Protein AF-0000000075575813 (afdb_homodimer)

Foldseek 3Di:
DEEEEEAQPPVNLVVVVVCVVVPYQYEYEAQDVVSQVVSVVVDVHHYQHDQLLDPVSCVVRPLLPHQEYEYEHPDPVSQLSNQLCSCVVRVRPAYEYEAADPVCVVVSVVSPHHYYDHPNVQVVLVVVQVVPPDQKGWRDAPDNQQKTKMKGAAAPQWPQAFDFQLPDDADPFKDFAWKQDPNDIGGHDRGDGHHHGIIIIMMGHPVRVVVVVVRTHDPPDPVPPPDD/DEEEEEALPPVNLVVVVVCVVVPYQYEYEAQDVVSQVVSVVVDVHHYQHHQLLDPVSCVVRPLLPHQEYEYEHPDPVSQLSNQLCSCVVRVRPAYEYEAADPVCVVVSVVSPHRYYDYPNVQVVVQVVQVPCPDQKGWDDAPDNQQKTKIKGAAAPQWPQAFDFQLPDDADPFKDFAWKQDPNDIGGHDRGDGHHHGIIIIMMGHPVSVVVVSVRGHDPDDPVCPPDD

Radius of gyration: 23.22 Å; Cα contacts (8 Å, |Δi|>4): 937; chains: 2; bounding box: 57×57×54 Å

Solvent-accessible surface area (backbone atoms only — not comparable to full-atom values): 24194 Å² total; per-residue (Å²): 114,39,30,38,35,27,27,55,50,69,38,27,46,51,32,52,54,53,40,45,76,59,47,49,46,56,36,39,28,19,62,51,61,68,51,47,50,56,48,54,73,76,40,98,58,55,73,45,76,31,50,63,73,36,66,68,46,37,52,74,70,41,52,83,67,28,50,36,39,35,24,43,45,94,40,48,68,53,17,50,49,32,41,45,48,38,40,75,74,54,61,39,80,36,32,35,29,37,31,55,53,69,87,46,52,64,58,44,50,73,69,61,49,69,38,76,47,44,50,31,56,54,48,25,50,58,53,51,45,71,62,50,82,57,51,58,32,76,73,48,71,35,84,93,55,65,30,34,33,34,37,36,47,33,40,78,76,28,60,51,36,72,29,39,47,67,77,52,90,70,53,81,54,49,32,77,43,34,32,36,48,94,91,37,82,41,58,67,49,57,81,36,63,40,42,66,67,22,36,34,33,32,41,29,25,69,72,43,46,54,52,48,53,61,59,32,46,53,90,66,90,69,83,65,80,75,75,121,114,40,28,38,36,28,24,56,51,68,37,28,46,52,33,52,52,55,40,44,75,72,67,48,45,57,36,39,28,20,60,51,60,68,52,45,51,56,48,53,73,75,40,97,58,54,73,44,77,30,50,63,74,35,66,66,47,38,52,76,70,40,52,83,66,26,50,36,38,35,25,43,43,93,40,48,67,54,18,49,50,34,43,45,47,37,40,75,75,55,62,39,80,36,31,34,28,38,31,55,55,68,87,48,53,64,56,44,53,73,68,61,49,70,38,77,47,44,50,31,55,55,47,23,51,53,53,56,28,67,64,46,84,52,60,45,36,62,73,44,73,34,82,94,55,65,29,34,34,33,34,34,54,33,40,79,76,28,58,51,36,72,29,39,48,68,77,53,88,69,54,79,52,50,32,75,46,32,31,41,48,96,90,37,82,40,60,67,48,57,81,36,64,39,43,66,68,24,36,34,33,32,39,28,26,69,70,44,46,54,52,49,52,58,59,32,45,51,92,64,88,66,85,66,53,71,80,110

Sequence (456 aa):
MKSLIIGGGKVGYYLLQTLQRRGYHVILIERNPTICQKIAADIDAEIICGDGTDLEVLKDAGIQEAEIIAAVTGSDEENLVICEIAKLSFDINKTIARINNPKNISMFKALGVDKTVCSTEVIANLIEYEFDKDHFKLIHTFERGSMILVEITIHRDDRWCNQYIHNIDLPAECVITSILRDETVIYPRGNTQFMENDKVLVITNNTALTKIKAHLFRGGKQNDITKKMKSLIIGGGKVGYYLLQTLQRRGYHVILIERNPTICQKIAADIDAEIICGDGTDLEVLKDAGIQEAEIIAAVTGSDEENLVICEIAKLSFDINKTIARINNPKNISMFKALGVDKTVCSTEVIANLIEYEFDKDHFKLIHTFERGSMILVEITIHRDDRWCNQYIHNIDLPAECVITSILRDETVIYPRGNTQFMENDKVLVITNNTALTKIKAHLFRGGKQNDITKK

Secondary structure (DSSP, 8-state):
-EEEEE--SHHHHHHHHHHHHTT-EEEEEES-HHHHHHHHHH--SEEEES-TT-HHHHHHTTGGGEEEEEE-SS-HHHHHHHHHHHHHHH--SEEEEEESSGGGHHHHHHTT-SEEEEHHHHHHHHHHHTT--SSEEEEEEEGGGTEEEEEEEPPTTSTTTT-BGGGS---TTEEEEEEEETTEEE---TTPBP-TT-EEEEEE-HHHHHHHHHHHS-SS----SS--/-EEEEE--SHHHHHHHHHHHHTT-EEEEEES-HHHHHHHHHH--SEEEES-TT-HHHHHHTTGGGEEEEEE-SS-HHHHHHHHHHHHHHH--SEEEEEESSGGGHHHHHHTT-SEEEEHHHHHHHHHHHHH--SSEEEEEEEGGGTEEEEEEEPPTTSTTTT-BGGGS---TTEEEEEEEETTEEE---TT-B--TT-EEEEEE-HHHHHHHHHHHS-SS----SS--

InterPro domains:
  IPR003148 Regulator of K+ conductance, N-terminal lobe [PF02254] (4-118)
  IPR003148 Regulator of K+ conductance, N-terminal lobe [PS51201] (1-117)
  IPR006036 Potassium uptake protein TrkA [PR00335] (2-16)
  IPR006036 Potassium uptake protein TrkA [PR00335] (49-59)
  IPR006036 Potassium uptake protein TrkA [PR00335] (60-70)
  IPR006036 Potassium uptake protein TrkA [PR00335] (73-87)
  IPR006037 Regulator of K+ conductance, C-terminal [PF02080] (149-214)
  IPR006037 Regulator of K+ conductance, C-terminal [PS51202] (137-218)
  IPR036291 NAD(P)-binding domain superfamily [SSF51735] (1-129)
  IPR036721 Regulator of K+ conductance, C-terminal domain superfamily [G3DSA:3.30.70.1450] (148-217)
  IPR036721 Regulator of K+ conductance, C-terminal domain superfamily [SSF116726] (142-213)
  IPR050721 Trk/Ktr/HKT Potassium Transport [PTHR43833] (1-213)

pLDDT: mean 87.59, std 14.26, range [24.91, 98.69]

Structure (mmCIF, N/CA/C/O backbone):
data_AF-0000000075575813-model_v1
#
loop_
_entity.id
_entity.type
_entity.pdbx_description
1 polymer 'Trk system potassium uptake protein TrkA'
#
loop_
_atom_site.group_PDB
_atom_site.id
_atom_site.type_symbol
_atom_site.label_atom_id
_atom_site.label_alt_id
_atom_site.label_comp_id
_atom_site.label_asym_id
_atom_site.label_entity_id
_atom_site.label_seq_id
_atom_site.pdbx_PDB_ins_code
_atom_site.Cartn_x
_atom_site.Cartn_y
_atom_site.Cartn_z
_atom_site.occupancy
_atom_site.B_iso_or_equiv
_atom_site.auth_seq_id
_atom_site.auth_comp_id
_atom_site.auth_asym_id
_atom_site.auth_atom_id
_atom_site.pdbx_PDB_model_num
ATOM 1 N N . MET A 1 1 ? -0.081 -20.781 -17.5 1 69.5 1 MET A N 1
ATOM 2 C CA . MET A 1 1 ? -0.346 -20.906 -16.078 1 69.5 1 MET A CA 1
ATOM 3 C C . MET A 1 1 ? -1.768 -20.469 -15.742 1 69.5 1 MET A C 1
ATOM 5 O O . MET A 1 1 ? -2.223 -19.422 -16.219 1 69.5 1 MET A O 1
ATOM 9 N N . LYS A 1 2 ? -2.533 -21.453 -15.156 1 89.38 2 LYS A N 1
ATOM 10 C CA . LYS A 1 2 ? -3.938 -21.188 -14.859 1 89.38 2 LYS A CA 1
ATOM 11 C C . LYS A 1 2 ? -4.105 -20.594 -13.461 1 89.38 2 LYS A C 1
ATOM 13 O O . LYS A 1 2 ? -3.475 -21.062 -12.508 1 89.38 2 LYS A O 1
ATOM 18 N N . SER A 1 3 ? -4.812 -19.5 -13.445 1 94.06 3 SER A N 1
ATOM 19 C CA . SER A 1 3 ? -5.055 -18.844 -12.172 1 94.06 3 SER A CA 1
ATOM 20 C C . SER A 1 3 ? -6.547 -18.625 -11.938 1 94.06 3 SER A C 1
ATOM 22 O O . SER A 1 3 ? -7.309 -18.438 -12.891 1 94.06 3 SER A O 1
ATOM 24 N N . LEU A 1 4 ? -6.879 -18.672 -10.688 1 97.56 4 LEU A N 1
ATOM 25 C CA . LEU A 1 4 ? -8.266 -18.422 -10.312 1 97.56 4 LEU A CA 1
ATOM 26 C C . LEU A 1 4 ? -8.391 -17.156 -9.477 1 97.56 4 LEU A C 1
ATOM 28 O O . LEU A 1 4 ? -7.562 -16.906 -8.594 1 97.56 4 LEU A O 1
ATOM 32 N N . ILE A 1 5 ? -9.367 -16.406 -9.812 1 98.25 5 ILE A N 1
ATOM 33 C CA . ILE A 1 5 ? -9.773 -15.266 -8.984 1 98.25 5 ILE A CA 1
ATOM 34 C C . ILE A 1 5 ? -11.18 -15.5 -8.438 1 98.25 5 ILE A C 1
ATOM 36 O O . ILE A 1 5 ? -12.109 -15.773 -9.195 1 98.25 5 ILE A O 1
ATOM 40 N N . ILE A 1 6 ? -11.297 -15.422 -7.145 1 98.69 6 ILE A N 1
ATOM 41 C CA . ILE A 1 6 ? -12.609 -15.578 -6.527 1 98.69 6 ILE A CA 1
ATOM 42 C C . ILE A 1 6 ? -13.102 -14.227 -6.023 1 98.69 6 ILE A C 1
ATOM 44 O O . ILE A 1 6 ? -12.484 -13.625 -5.145 1 98.69 6 ILE A O 1
ATOM 48 N N . GLY A 1 7 ? -14.305 -13.82 -6.469 1 98.44 7 GLY A N 1
ATOM 49 C CA . GLY A 1 7 ? -14.859 -12.508 -6.184 1 98.44 7 GLY A CA 1
ATOM 50 C C . GLY A 1 7 ? -14.789 -11.555 -7.363 1 98.44 7 GLY A C 1
ATOM 51 O O . GLY A 1 7 ? -13.703 -11.164 -7.781 1 98.44 7 GLY A O 1
ATOM 52 N N . GLY A 1 8 ? -15.883 -11.18 -7.84 1 97.5 8 GLY A N 1
ATOM 53 C CA . GLY A 1 8 ? -15.93 -10.312 -9.008 1 97.5 8 GLY A CA 1
ATOM 54 C C . GLY A 1 8 ? -16.359 -8.898 -8.68 1 97.5 8 GLY A C 1
ATOM 55 O O . GLY A 1 8 ? -16.953 -8.211 -9.523 1 97.5 8 GLY A O 1
ATOM 56 N N . GLY A 1 9 ? -16.234 -8.508 -7.457 1 96.5 9 GLY A N 1
ATOM 57 C CA . GLY A 1 9 ? -16.484 -7.117 -7.125 1 96.5 9 GLY A CA 1
ATOM 58 C C . GLY A 1 9 ? -15.516 -6.164 -7.801 1 96.5 9 GLY A C 1
ATOM 59 O O . GLY A 1 9 ? -14.93 -6.496 -8.836 1 96.5 9 GLY A O 1
ATOM 60 N N . LYS A 1 10 ? -15.359 -4.973 -7.254 1 94.81 10 LYS A N 1
ATOM 61 C CA . LYS A 1 10 ? -14.516 -3.953 -7.871 1 94.81 10 LYS A CA 1
ATOM 62 C C . LYS A 1 10 ? -13.07 -4.422 -7.965 1 94.81 10 LYS A C 1
ATOM 64 O O . LYS A 1 10 ? -12.453 -4.336 -9.031 1 94.81 10 LYS A O 1
ATOM 69 N N . VAL A 1 11 ? -12.594 -4.945 -6.871 1 95.12 11 VAL A N 1
ATOM 70 C CA . VAL A 1 11 ? -11.203 -5.391 -6.84 1 95.12 11 VAL A CA 1
ATOM 71 C C . VAL A 1 11 ? -11.008 -6.539 -7.828 1 95.12 11 VAL A C 1
ATOM 73 O O . VAL A 1 11 ? -10.07 -6.52 -8.633 1 95.12 11 VAL A O 1
ATOM 76 N N . GLY A 1 12 ? -11.891 -7.555 -7.75 1 97.56 12 GLY A N 1
ATOM 77 C CA . GLY A 1 12 ? -11.797 -8.688 -8.656 1 97.56 12 GLY A CA 1
ATOM 78 C C . GLY A 1 12 ? -11.867 -8.297 -10.117 1 97.56 12 GLY A C 1
ATOM 79 O O . GLY A 1 12 ? -11.117 -8.812 -10.945 1 97.56 12 GLY A O 1
ATOM 80 N N . TYR A 1 13 ? -12.742 -7.398 -10.391 1 96.75 13 TYR A N 1
ATOM 81 C CA . TYR A 1 13 ? -12.914 -6.906 -11.758 1 96.75 13 TYR A CA 1
ATOM 82 C C . TYR A 1 13 ? -11.625 -6.277 -12.273 1 96.75 13 TYR A C 1
ATOM 84 O O . TYR A 1 13 ? -11.148 -6.629 -13.352 1 96.75 13 TYR A O 1
ATOM 92 N N . TYR A 1 14 ? -11.039 -5.41 -11.562 1 93.69 14 TYR A N 1
ATOM 93 C CA . TYR A 1 14 ? -9.836 -4.711 -11.992 1 93.69 14 TYR A CA 1
ATOM 94 C C . TYR A 1 14 ? -8.633 -5.652 -12.016 1 93.69 14 TYR A C 1
ATOM 96 O O . TYR A 1 14 ? -7.777 -5.555 -12.898 1 93.69 14 TYR A O 1
ATOM 104 N N . LEU A 1 15 ? -8.594 -6.508 -11.086 1 93.88 15 LEU A N 1
ATOM 105 C CA . LEU A 1 15 ? -7.539 -7.508 -11.07 1 93.88 15 LEU A CA 1
ATOM 106 C C . LEU A 1 15 ? -7.59 -8.375 -12.32 1 93.88 15 LEU A C 1
ATOM 108 O O . LEU A 1 15 ? -6.559 -8.641 -12.945 1 93.88 15 LEU A O 1
ATOM 112 N N . LEU A 1 16 ? -8.797 -8.852 -12.641 1 96 16 LEU A N 1
ATOM 113 C CA . LEU A 1 16 ? -8.992 -9.641 -13.852 1 96 16 LEU A CA 1
ATOM 114 C C . LEU A 1 16 ? -8.477 -8.891 -15.078 1 96 16 LEU A C 1
ATOM 116 O O . LEU A 1 16 ? -7.742 -9.461 -15.891 1 96 16 LEU A O 1
ATOM 120 N N . GLN A 1 17 ? -8.805 -7.652 -15.141 1 92.81 17 GLN A N 1
ATOM 121 C CA . GLN A 1 17 ? -8.391 -6.82 -16.266 1 92.81 17 GLN A CA 1
ATOM 122 C C . GLN A 1 17 ? -6.871 -6.719 -16.344 1 92.81 17 GLN A C 1
ATOM 124 O O . GLN A 1 17 ? -6.289 -6.918 -17.422 1 92.81 17 GLN A O 1
ATOM 129 N N . THR A 1 18 ? -6.246 -6.434 -15.273 1 83.69 18 THR A N 1
ATOM 130 C CA . THR A 1 18 ? -4.805 -6.211 -15.25 1 83.69 18 THR A CA 1
ATOM 131 C C . THR A 1 18 ? -4.055 -7.508 -15.531 1 83.69 18 THR A C 1
ATOM 133 O O . THR A 1 18 ? -3.09 -7.516 -16.297 1 83.69 18 THR A O 1
ATOM 136 N N . LEU A 1 19 ? -4.469 -8.586 -14.984 1 89 19 LEU A N 1
ATOM 137 C CA . LEU A 1 19 ? -3.799 -9.867 -15.188 1 89 19 LEU A CA 1
ATOM 138 C C . LEU A 1 19 ? -3.93 -10.32 -16.641 1 89 19 LEU A C 1
ATOM 140 O O . LEU A 1 19 ? -2.982 -10.867 -17.203 1 89 19 LEU A O 1
ATOM 144 N N . GLN A 1 20 ? -5.113 -10.094 -17.156 1 89.19 20 GLN A N 1
ATOM 145 C CA . GLN A 1 20 ? -5.305 -10.453 -18.562 1 89.19 20 GLN A CA 1
ATOM 146 C C . GLN A 1 20 ? -4.379 -9.648 -19.469 1 89.19 20 GLN A C 1
ATOM 148 O O . GLN A 1 20 ? -3.789 -10.195 -20.391 1 89.19 20 GLN A O 1
ATOM 153 N N . ARG A 1 21 ? -4.324 -8.422 -19.188 1 81.81 21 ARG A N 1
ATOM 154 C CA . ARG A 1 21 ? -3.439 -7.547 -19.953 1 81.81 21 ARG A CA 1
ATOM 155 C C . ARG A 1 21 ? -1.994 -8.031 -19.875 1 81.81 21 ARG A C 1
ATOM 157 O O . ARG A 1 21 ? -1.229 -7.863 -20.828 1 81.81 21 ARG A O 1
ATOM 164 N N . ARG A 1 22 ? -1.684 -8.703 -18.859 1 76.56 22 ARG A N 1
ATOM 165 C CA . ARG A 1 22 ? -0.325 -9.195 -18.656 1 76.56 22 ARG A CA 1
ATOM 166 C C . ARG A 1 22 ? -0.156 -10.602 -19.219 1 76.56 22 ARG A C 1
ATOM 168 O O . ARG A 1 22 ? 0.911 -11.203 -19.094 1 76.56 22 ARG A O 1
ATOM 175 N N . GLY A 1 23 ? -1.202 -11.18 -19.656 1 83.38 23 GLY A N 1
ATOM 176 C CA . GLY A 1 23 ? -1.116 -12.438 -20.391 1 83.38 23 GLY A CA 1
ATOM 177 C C . GLY A 1 23 ? -1.414 -13.648 -19.531 1 83.38 23 GLY A C 1
ATOM 178 O O . GLY A 1 23 ? -1.178 -14.781 -19.938 1 83.38 23 GLY A O 1
ATOM 179 N N . TYR A 1 24 ? -1.915 -13.406 -18.375 1 85 24 TYR A N 1
ATOM 180 C CA . TYR A 1 24 ? -2.27 -14.539 -17.531 1 85 24 TYR A CA 1
ATOM 181 C C . TYR A 1 24 ? -3.598 -15.148 -17.953 1 85 24 TYR A C 1
ATOM 183 O O . TYR A 1 24 ? -4.52 -14.43 -18.359 1 85 24 TYR A O 1
ATOM 191 N N . HIS A 1 25 ? -3.617 -16.406 -17.906 1 92.62 25 HIS A N 1
ATOM 192 C CA . HIS A 1 25 ? -4.898 -17.078 -18.062 1 92.62 25 HIS A CA 1
ATOM 193 C C . HIS A 1 25 ? -5.652 -17.156 -16.734 1 92.62 25 HIS A C 1
ATOM 195 O O . HIS A 1 25 ? -5.266 -17.906 -15.836 1 92.62 25 HIS A O 1
ATOM 201 N N . VAL A 1 26 ? -6.766 -16.422 -16.688 1 95.5 26 VAL A N 1
ATOM 202 C CA . VAL A 1 26 ? -7.441 -16.281 -15.398 1 95.5 26 VAL A CA 1
ATOM 203 C C . VAL A 1 26 ? -8.914 -16.656 -15.539 1 95.5 26 VAL A C 1
ATOM 205 O O . VAL A 1 26 ? -9.562 -16.297 -16.531 1 95.5 26 VAL A O 1
ATOM 208 N N . ILE A 1 27 ? -9.359 -17.406 -14.625 1 97.56 27 ILE A N 1
ATOM 209 C CA . ILE A 1 27 ? -10.781 -17.719 -14.5 1 97.56 27 ILE A CA 1
ATOM 210 C C . ILE A 1 27 ? -11.352 -17.031 -13.273 1 97.56 27 ILE A C 1
ATOM 212 O O . ILE A 1 27 ? -10.773 -17.094 -12.18 1 97.56 27 ILE A O 1
ATOM 216 N N . LEU A 1 28 ? -12.492 -16.344 -13.461 1 98.38 28 LEU A N 1
ATOM 217 C CA . LEU A 1 28 ? -13.133 -15.617 -12.375 1 98.38 28 LEU A CA 1
ATOM 218 C C . LEU A 1 28 ? -14.359 -16.359 -11.859 1 98.38 28 LEU A C 1
ATOM 220 O O . LEU A 1 28 ? -15.18 -16.844 -12.656 1 98.38 28 LEU A O 1
ATOM 224 N N . ILE A 1 29 ? -14.422 -16.5 -10.586 1 98.69 29 ILE A N 1
ATOM 225 C CA . ILE A 1 29 ? -15.617 -17.062 -9.945 1 98.69 29 ILE A CA 1
ATOM 226 C C . ILE A 1 29 ? -16.344 -15.953 -9.18 1 98.69 29 ILE A C 1
ATOM 228 O O . ILE A 1 29 ? -15.75 -15.242 -8.375 1 98.69 29 ILE A O 1
ATOM 232 N N . GLU A 1 30 ? -17.625 -15.805 -9.422 1 98.56 30 GLU A N 1
ATOM 233 C CA . GLU A 1 30 ? -18.469 -14.805 -8.789 1 98.56 30 GLU A CA 1
ATOM 234 C C . GLU A 1 30 ? -19.891 -15.336 -8.562 1 98.56 30 GLU A C 1
ATOM 236 O O . GLU A 1 30 ? -20.469 -15.969 -9.453 1 98.56 30 GLU A O 1
ATOM 241 N N . ARG A 1 31 ? -20.391 -15.07 -7.387 1 97.94 31 ARG A N 1
ATOM 242 C CA . ARG A 1 31 ? -21.656 -15.68 -6.988 1 97.94 31 ARG A CA 1
ATOM 243 C C . ARG A 1 31 ? -22.844 -14.891 -7.543 1 97.94 31 ARG A C 1
ATOM 245 O O . ARG A 1 31 ? -23.906 -15.469 -7.82 1 97.94 31 ARG A O 1
ATOM 252 N N . ASN A 1 32 ? -22.75 -13.602 -7.656 1 97.94 32 ASN A N 1
ATOM 253 C CA . ASN A 1 32 ? -23.844 -12.75 -8.109 1 97.94 32 ASN A CA 1
ATOM 254 C C . ASN A 1 32 ? -23.969 -12.766 -9.633 1 97.94 32 ASN A C 1
ATOM 256 O O . ASN A 1 32 ? -23.109 -12.25 -10.336 1 97.94 32 ASN A O 1
ATOM 260 N N . PRO A 1 33 ? -25.047 -13.195 -10.133 1 97.81 33 PRO A N 1
ATOM 261 C CA . PRO A 1 33 ? -25.203 -13.312 -11.586 1 97.81 33 PRO A CA 1
ATOM 262 C C . PRO A 1 33 ? -25.156 -11.961 -12.297 1 97.81 33 PRO A C 1
ATOM 264 O O . PRO A 1 33 ? -24.688 -11.867 -13.43 1 97.81 33 PRO A O 1
ATOM 267 N N . THR A 1 34 ? -25.688 -11.016 -11.641 1 97.94 34 THR A N 1
ATOM 268 C CA . THR A 1 34 ? -25.703 -9.688 -12.242 1 97.94 34 THR A CA 1
ATOM 269 C C . THR A 1 34 ? -24.266 -9.172 -12.438 1 97.94 34 THR A C 1
ATOM 271 O O . THR A 1 34 ? -23.953 -8.617 -13.492 1 97.94 34 THR A O 1
ATOM 274 N N . ILE A 1 35 ? -23.484 -9.422 -11.477 1 97.5 35 ILE A N 1
ATOM 275 C CA . ILE A 1 35 ? -22.078 -9.016 -11.555 1 97.5 35 ILE A CA 1
ATOM 276 C C . ILE A 1 35 ? -21.375 -9.836 -12.633 1 97.5 35 ILE A C 1
ATOM 278 O O . ILE A 1 35 ? -20.594 -9.297 -13.422 1 97.5 35 ILE A O 1
ATOM 282 N N . CYS A 1 36 ? -21.625 -11.102 -12.688 1 98 36 CYS A N 1
ATOM 283 C CA . CYS A 1 36 ? -21.047 -11.969 -13.711 1 98 36 CYS A CA 1
ATOM 284 C C . CYS A 1 36 ? -21.344 -11.43 -15.109 1 98 36 CYS A C 1
ATOM 286 O O . CYS A 1 36 ? -20.453 -11.336 -15.945 1 98 36 CYS A O 1
ATOM 288 N N . GLN A 1 37 ? -22.562 -11.039 -15.289 1 97.12 37 GLN A N 1
ATOM 289 C CA . GLN A 1 37 ? -23 -10.562 -16.594 1 97.12 37 GLN A CA 1
ATOM 290 C C . GLN A 1 37 ? -22.297 -9.25 -16.953 1 97.12 37 GLN A C 1
ATOM 292 O O . GLN A 1 37 ? -21.859 -9.07 -18.094 1 97.12 37 GLN A O 1
ATOM 297 N N . LYS A 1 38 ? -22.266 -8.406 -16.016 1 96.69 38 LYS A N 1
ATOM 298 C CA . LYS A 1 38 ? -21.609 -7.121 -16.234 1 96.69 38 LYS A CA 1
ATOM 299 C C . LYS A 1 38 ? -20.141 -7.312 -16.625 1 96.69 38 LYS A C 1
ATOM 301 O O . LYS A 1 38 ? -19.672 -6.684 -17.578 1 96.69 38 LYS A O 1
ATOM 306 N N . ILE A 1 39 ? -19.469 -8.172 -15.945 1 96.75 39 ILE A N 1
ATOM 307 C CA . ILE A 1 39 ? -18.062 -8.414 -16.219 1 96.75 39 ILE A CA 1
ATOM 308 C C . ILE A 1 39 ? -17.891 -9.07 -17.578 1 96.75 39 ILE A C 1
ATOM 310 O O . ILE A 1 39 ? -17.016 -8.688 -18.359 1 96.75 39 ILE A O 1
ATOM 314 N N . ALA A 1 40 ? -18.719 -10.023 -17.922 1 95.25 40 ALA A N 1
ATOM 315 C CA . ALA A 1 40 ? -18.656 -10.742 -19.188 1 95.25 40 ALA A CA 1
ATOM 316 C C . ALA A 1 40 ? -18.859 -9.789 -20.359 1 95.25 40 ALA A C 1
ATOM 318 O O . ALA A 1 40 ? -18.328 -10.016 -21.453 1 95.25 40 ALA A O 1
ATOM 319 N N . ALA A 1 41 ? -19.594 -8.797 -20.109 1 95.56 41 ALA A N 1
ATOM 320 C CA . ALA A 1 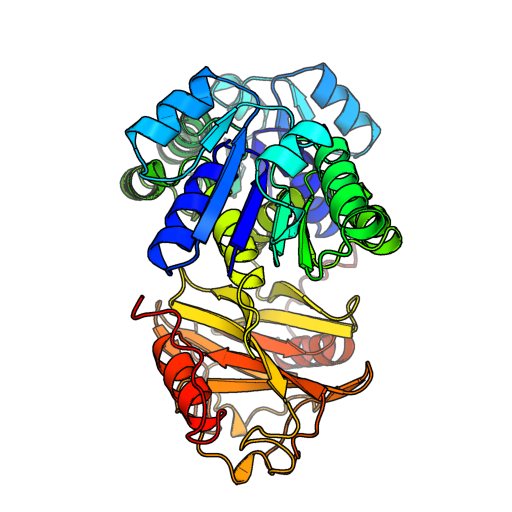41 ? -19.875 -7.805 -21.156 1 95.56 41 ALA A CA 1
ATOM 321 C C . ALA A 1 41 ? -18.656 -6.93 -21.422 1 95.56 41 ALA A C 1
ATOM 323 O O . ALA A 1 41 ? -18.469 -6.434 -22.531 1 95.56 41 ALA A O 1
ATOM 324 N N . ASP A 1 42 ? -17.828 -6.766 -20.469 1 94.38 42 ASP A N 1
ATOM 325 C CA . ASP A 1 42 ? -16.734 -5.805 -20.531 1 94.38 42 ASP A CA 1
ATOM 326 C C . ASP A 1 42 ? -15.414 -6.496 -20.859 1 94.38 42 ASP A C 1
ATOM 328 O O . ASP A 1 42 ? -14.539 -5.906 -21.5 1 94.38 42 ASP A O 1
ATOM 332 N N . ILE A 1 43 ? -15.297 -7.75 -20.344 1 93.44 43 ILE A N 1
ATOM 333 C CA . ILE A 1 43 ? -14.016 -8.438 -20.438 1 93.44 43 ILE A CA 1
ATOM 334 C C . ILE A 1 43 ? -14.219 -9.836 -21.031 1 93.44 43 ILE A C 1
ATOM 336 O O . ILE A 1 43 ? -15.086 -10.578 -20.594 1 93.44 43 ILE A O 1
ATOM 340 N N . ASP A 1 44 ? -13.43 -10.117 -22.031 1 93.5 44 ASP A N 1
ATOM 341 C CA . ASP A 1 44 ? -13.445 -11.469 -22.594 1 93.5 44 ASP A CA 1
ATOM 342 C C . ASP A 1 44 ? -12.648 -12.43 -21.719 1 93.5 44 ASP A C 1
ATOM 344 O O . ASP A 1 44 ? -11.445 -12.617 -21.922 1 93.5 44 ASP A O 1
ATOM 348 N N . ALA A 1 45 ? -13.273 -12.961 -20.75 1 93.62 45 ALA A N 1
ATOM 349 C CA . ALA A 1 45 ? -12.664 -13.883 -19.812 1 93.62 45 ALA A CA 1
ATOM 350 C C . ALA A 1 45 ? -13.633 -14.992 -19.406 1 93.62 45 ALA A C 1
ATOM 352 O O . ALA A 1 45 ? -14.844 -14.875 -19.641 1 93.62 45 ALA A O 1
ATOM 353 N N . GLU A 1 46 ? -13.102 -16.031 -18.984 1 96.25 46 GLU A N 1
ATOM 354 C CA . GLU A 1 46 ? -13.938 -17.109 -18.469 1 96.25 46 GLU A CA 1
ATOM 355 C C . GLU A 1 46 ? -14.477 -16.781 -17.094 1 96.25 46 GLU A C 1
ATOM 357 O O . GLU A 1 46 ? -13.711 -16.531 -16.156 1 96.25 46 GLU A O 1
ATOM 362 N N . ILE A 1 47 ? -15.805 -16.766 -17.031 1 97.81 47 ILE A N 1
ATOM 363 C CA . ILE A 1 47 ? -16.469 -16.406 -15.781 1 97.81 47 ILE A CA 1
ATOM 364 C C . ILE A 1 47 ? -17.406 -17.547 -15.359 1 97.81 47 ILE A C 1
ATOM 366 O O . ILE A 1 47 ? -18.234 -18.016 -16.141 1 97.81 47 ILE A O 1
ATOM 370 N N . ILE A 1 48 ? -17.219 -18 -14.156 1 98.19 48 ILE A N 1
ATOM 371 C CA . ILE A 1 48 ? -18.078 -19.031 -13.586 1 98.19 48 ILE A CA 1
ATOM 372 C C . ILE A 1 48 ? -18.953 -18.438 -12.5 1 98.19 48 ILE A C 1
ATOM 374 O O . ILE A 1 48 ? -18.453 -17.828 -11.547 1 98.19 48 ILE A O 1
ATOM 378 N N . CYS A 1 49 ? -20.266 -18.578 -12.664 1 98.38 49 CYS A N 1
ATOM 379 C CA . CYS A 1 49 ? -21.203 -18.109 -11.664 1 98.38 49 CYS A CA 1
ATOM 380 C C . CYS A 1 49 ? -21.422 -19.141 -10.57 1 98.38 49 CYS A C 1
ATOM 382 O O . CYS A 1 49 ? -22.031 -20.188 -10.812 1 98.38 49 CYS A O 1
ATOM 384 N N . GLY A 1 50 ? -20.859 -18.875 -9.438 1 98.12 50 GLY A N 1
ATOM 385 C CA . GLY A 1 50 ? -20.953 -19.828 -8.344 1 98.12 50 GLY A CA 1
ATOM 386 C C . GLY A 1 50 ? -20.312 -19.328 -7.066 1 98.12 50 GLY A C 1
ATOM 387 O O . GLY A 1 50 ? -19.719 -18.25 -7.043 1 98.12 50 GLY A O 1
ATOM 388 N N . ASP A 1 51 ? -20.516 -20.094 -6.059 1 97.94 51 ASP A N 1
ATOM 389 C CA . ASP A 1 51 ? -19.953 -19.812 -4.746 1 97.94 51 ASP A CA 1
ATOM 390 C C . ASP A 1 51 ? -18.516 -20.312 -4.648 1 97.94 51 ASP A C 1
ATOM 392 O O . ASP A 1 51 ? -18.25 -21.5 -4.758 1 97.94 51 ASP A O 1
ATOM 396 N N . GLY A 1 52 ? -17.578 -19.469 -4.395 1 97.25 52 GLY A N 1
ATOM 397 C CA . GLY A 1 52 ? -16.172 -19.781 -4.363 1 97.25 52 GLY A CA 1
ATOM 398 C C . GLY A 1 52 ? -15.773 -20.656 -3.189 1 97.25 52 GLY A C 1
ATOM 399 O O . GLY A 1 52 ? -14.672 -21.203 -3.152 1 97.25 52 GLY A O 1
ATOM 400 N N . THR A 1 53 ? -16.703 -20.812 -2.244 1 97.75 53 THR A N 1
ATOM 401 C CA . THR A 1 53 ? -16.422 -21.688 -1.119 1 97.75 53 THR A CA 1
ATOM 402 C C . THR A 1 53 ? -16.922 -23.109 -1.396 1 97.75 53 THR A C 1
ATOM 404 O O . THR A 1 53 ? -16.703 -24.016 -0.595 1 97.75 53 THR A O 1
ATOM 407 N N . ASP A 1 54 ? -17.562 -23.266 -2.451 1 97.5 54 ASP A N 1
ATOM 408 C CA . ASP A 1 54 ? -18.094 -24.578 -2.854 1 97.5 54 ASP A CA 1
ATOM 409 C C . ASP A 1 54 ? -17.047 -25.359 -3.629 1 97.5 54 ASP A C 1
ATOM 411 O O . ASP A 1 54 ? -16.609 -24.953 -4.707 1 97.5 54 ASP A O 1
ATOM 415 N N . LEU A 1 55 ? -16.797 -26.484 -3.078 1 96.12 55 LEU A N 1
ATOM 416 C CA . LEU A 1 55 ? -15.75 -27.328 -3.648 1 96.12 55 LEU A CA 1
ATOM 417 C C . LEU A 1 55 ? -16.078 -27.703 -5.094 1 96.12 55 LEU A C 1
ATOM 419 O O . LEU A 1 55 ? -15.18 -27.734 -5.945 1 96.12 55 LEU A O 1
ATOM 423 N N . GLU A 1 56 ? -17.297 -27.969 -5.348 1 96.56 56 GLU A N 1
ATOM 424 C CA . GLU A 1 56 ? -17.703 -28.375 -6.691 1 96.56 56 GLU A CA 1
ATOM 425 C C . GLU A 1 56 ? -17.547 -27.219 -7.684 1 96.56 56 GLU A C 1
ATOM 427 O O . GLU A 1 56 ? -17.156 -27.438 -8.836 1 96.56 56 GLU A O 1
ATOM 432 N N . VAL A 1 57 ? -17.812 -26.078 -7.238 1 97.88 57 VAL A N 1
ATOM 433 C CA . VAL A 1 57 ? -17.656 -24.906 -8.078 1 97.88 57 VAL A CA 1
ATOM 434 C C . VAL A 1 57 ? -16.172 -24.703 -8.406 1 97.88 57 VAL A C 1
ATOM 436 O O . VAL A 1 57 ? -15.812 -24.422 -9.547 1 97.88 57 VAL A O 1
ATOM 439 N N . LEU A 1 58 ? -15.32 -24.844 -7.41 1 97.31 58 LEU A N 1
ATOM 440 C CA . LEU A 1 58 ? -13.883 -24.719 -7.594 1 97.31 58 LEU A CA 1
ATOM 441 C C . LEU A 1 58 ? -13.352 -25.75 -8.57 1 97.31 58 LEU A C 1
ATOM 443 O O . LEU A 1 58 ? -12.531 -25.453 -9.438 1 97.31 58 LEU A O 1
ATOM 447 N N . LYS A 1 59 ? -13.859 -26.922 -8.445 1 96.31 59 LYS A N 1
ATOM 448 C CA . LYS A 1 59 ? -13.469 -27.984 -9.359 1 96.31 59 LYS A CA 1
ATOM 449 C C . LYS A 1 59 ? -13.891 -27.672 -10.789 1 96.31 59 LYS A C 1
ATOM 451 O O . LYS A 1 59 ? -13.109 -27.859 -11.727 1 96.31 59 LYS A O 1
ATOM 456 N N . ASP A 1 60 ? -15.109 -27.234 -10.898 1 95.75 60 ASP A N 1
ATOM 457 C CA . ASP A 1 60 ? -15.633 -26.859 -12.211 1 95.75 60 ASP A CA 1
ATOM 458 C C . ASP A 1 60 ? -14.773 -25.781 -12.859 1 95.75 60 ASP A C 1
ATOM 460 O O . ASP A 1 60 ? -14.641 -25.719 -14.086 1 95.75 60 ASP A O 1
ATOM 464 N N . ALA A 1 61 ? -14.172 -24.984 -12.047 1 95.88 61 ALA A N 1
ATOM 465 C CA . ALA A 1 61 ? -13.344 -23.875 -12.523 1 95.88 61 ALA A CA 1
ATOM 466 C C . ALA A 1 61 ? -11.938 -24.359 -12.867 1 95.88 61 ALA A C 1
ATOM 468 O O . ALA A 1 61 ? -11.133 -23.594 -13.414 1 95.88 61 ALA A O 1
ATOM 469 N N . GLY A 1 62 ? -11.594 -25.562 -12.516 1 94.81 62 GLY A N 1
ATOM 470 C CA . GLY A 1 62 ? -10.305 -26.125 -12.883 1 94.81 62 GLY A CA 1
ATOM 471 C C . GLY A 1 62 ? -9.227 -25.859 -11.844 1 94.81 62 GLY A C 1
ATOM 472 O O . GLY A 1 62 ? -8.062 -25.672 -12.188 1 94.81 62 GLY A O 1
ATOM 473 N N . ILE A 1 63 ? -9.664 -25.875 -10.578 1 94.56 63 ILE A N 1
ATOM 474 C CA . ILE A 1 63 ? -8.719 -25.578 -9.508 1 94.56 63 ILE A CA 1
ATOM 475 C C . ILE A 1 63 ? -7.605 -26.625 -9.5 1 94.56 63 ILE A C 1
ATOM 477 O O . ILE A 1 63 ? -6.488 -26.359 -9.055 1 94.56 63 ILE A O 1
ATOM 481 N N . GLN A 1 64 ? -7.871 -27.781 -10.023 1 93.31 64 GLN A N 1
ATOM 482 C CA . GLN A 1 64 ? -6.914 -28.891 -10.016 1 93.31 64 GLN A CA 1
ATOM 483 C C . GLN A 1 64 ? -5.664 -28.531 -10.82 1 93.31 64 GLN A C 1
ATOM 485 O O . GLN A 1 64 ? -4.582 -29.062 -10.555 1 93.31 64 GLN A O 1
ATOM 490 N N . GLU A 1 65 ? -5.805 -27.672 -11.719 1 92.56 65 GLU A N 1
ATOM 491 C CA . GLU A 1 65 ? -4.699 -27.297 -12.594 1 92.56 65 GLU A CA 1
ATOM 492 C C . GLU A 1 65 ? -4.203 -25.891 -12.289 1 92.56 65 GLU A C 1
ATOM 494 O O . GLU A 1 65 ? -3.283 -25.391 -12.945 1 92.56 65 GLU A O 1
ATOM 499 N N . ALA A 1 66 ? -4.781 -25.266 -11.375 1 93.19 66 ALA A N 1
ATOM 500 C CA . ALA A 1 66 ? -4.434 -23.875 -11.102 1 93.19 66 ALA A CA 1
ATOM 501 C C . ALA A 1 66 ? -3.139 -23.781 -10.297 1 93.19 66 ALA A C 1
ATOM 503 O O . ALA A 1 66 ? -2.891 -24.594 -9.406 1 93.19 66 ALA A O 1
ATOM 504 N N . GLU A 1 67 ? -2.324 -22.828 -10.594 1 90.06 67 GLU A N 1
ATOM 505 C CA . GLU A 1 67 ? -1.081 -22.594 -9.859 1 90.06 67 GLU A CA 1
ATOM 506 C C . GLU A 1 67 ? -1.262 -21.531 -8.789 1 90.06 67 GLU A C 1
ATOM 508 O O . GLU A 1 67 ? -0.578 -21.547 -7.766 1 90.06 67 GLU A O 1
ATOM 513 N N . ILE A 1 68 ? -2.143 -20.625 -9.094 1 92.81 68 ILE A N 1
ATOM 514 C CA . ILE A 1 68 ? -2.371 -19.5 -8.188 1 92.81 68 ILE A CA 1
ATOM 515 C C . ILE A 1 68 ? -3.871 -19.297 -7.984 1 92.81 68 ILE A C 1
ATOM 517 O O . ILE A 1 68 ? -4.648 -19.391 -8.938 1 92.81 68 ILE A O 1
ATOM 521 N N . ILE A 1 69 ? -4.223 -19.078 -6.785 1 96.44 69 ILE A N 1
ATOM 522 C CA . ILE A 1 69 ? -5.602 -18.703 -6.48 1 96.44 69 ILE A CA 1
ATOM 523 C C . ILE A 1 69 ? -5.617 -17.422 -5.637 1 96.44 69 ILE A C 1
ATOM 525 O O . ILE A 1 69 ? -4.863 -17.312 -4.668 1 96.44 69 ILE A O 1
ATOM 529 N N . ALA A 1 70 ? -6.43 -16.484 -6.082 1 97.25 70 ALA A N 1
ATOM 530 C CA . ALA A 1 70 ? -6.609 -15.234 -5.348 1 97.25 70 ALA A CA 1
ATOM 531 C C . ALA A 1 70 ? -8.055 -15.07 -4.883 1 97.25 70 ALA A C 1
ATOM 533 O O . ALA A 1 70 ? -8.969 -14.977 -5.699 1 97.25 70 ALA A O 1
ATOM 534 N N . ALA A 1 71 ? -8.227 -15.07 -3.596 1 98.62 71 ALA A N 1
ATOM 535 C CA . ALA A 1 71 ? -9.539 -14.82 -3 1 98.62 71 ALA A CA 1
ATOM 536 C C . ALA A 1 71 ? -9.695 -13.352 -2.607 1 98.62 71 ALA A C 1
ATOM 538 O O . ALA A 1 71 ? -9.062 -12.891 -1.654 1 98.62 71 ALA A O 1
ATOM 539 N N . VAL A 1 72 ? -10.625 -12.656 -3.344 1 98.31 72 VAL A N 1
ATOM 540 C CA . VAL A 1 72 ? -10.641 -11.203 -3.17 1 98.31 72 VAL A CA 1
ATOM 541 C C . VAL A 1 72 ? -12.07 -10.727 -2.916 1 98.31 72 VAL A C 1
ATOM 543 O O . VAL A 1 72 ? -12.453 -9.641 -3.363 1 98.31 72 VAL A O 1
ATOM 546 N N . THR A 1 73 ? -12.883 -11.562 -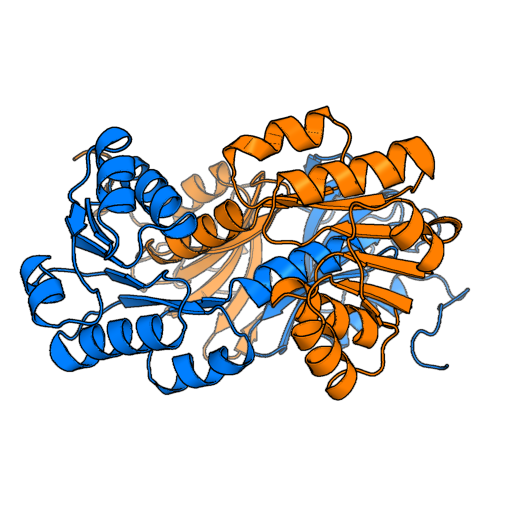2.25 1 97.81 73 THR A N 1
ATOM 547 C CA . THR A 1 73 ? -14.234 -11.164 -1.879 1 97.81 73 THR A CA 1
ATOM 548 C C . THR A 1 73 ? -14.203 -10.188 -0.706 1 97.81 73 THR A C 1
ATOM 550 O O . THR A 1 73 ? -13.141 -9.891 -0.164 1 97.81 73 THR A O 1
ATOM 553 N N . GLY A 1 74 ? -15.398 -9.68 -0.357 1 96.12 74 GLY A N 1
ATOM 554 C CA . GLY A 1 74 ? -15.516 -8.758 0.764 1 96.12 74 GLY A CA 1
ATOM 555 C C . GLY A 1 74 ? -15.594 -9.469 2.105 1 96.12 74 GLY A C 1
ATOM 556 O O . GLY A 1 74 ? -15.672 -8.812 3.15 1 96.12 74 GLY A O 1
ATOM 557 N N . SER A 1 75 ? -15.477 -10.773 2.113 1 97.44 75 SER A N 1
ATOM 558 C CA . SER A 1 75 ? -15.617 -11.555 3.336 1 97.44 75 SER A CA 1
ATOM 559 C C . SER A 1 75 ? -14.312 -12.273 3.688 1 97.44 75 SER A C 1
ATOM 561 O O . SER A 1 75 ? -13.875 -13.172 2.965 1 97.44 75 SER A O 1
ATOM 563 N N . ASP A 1 76 ? -13.773 -11.93 4.836 1 97.69 76 ASP A N 1
ATOM 564 C CA . ASP A 1 76 ? -12.555 -12.586 5.293 1 97.69 76 ASP A CA 1
ATOM 565 C C . ASP A 1 76 ? -12.773 -14.086 5.477 1 97.69 76 ASP A C 1
ATOM 567 O O . ASP A 1 76 ? -11.906 -14.891 5.125 1 97.69 76 ASP A O 1
ATOM 571 N N . GLU A 1 77 ? -13.953 -14.375 6.004 1 97.88 77 GLU A N 1
ATOM 572 C CA . GLU A 1 77 ? -14.266 -15.781 6.242 1 97.88 77 GLU A CA 1
ATOM 573 C C . GLU A 1 77 ? -14.242 -16.578 4.941 1 97.88 77 GLU A C 1
ATOM 575 O O . GLU A 1 77 ? -13.656 -17.656 4.879 1 97.88 77 GLU A O 1
ATOM 580 N N . GLU A 1 78 ? -14.828 -16.062 3.963 1 98.19 78 GLU A N 1
ATOM 581 C CA . GLU A 1 78 ? -14.859 -16.734 2.668 1 98.19 78 GLU A CA 1
ATOM 582 C C . GLU A 1 78 ? -13.469 -16.844 2.062 1 98.19 78 GLU A C 1
ATOM 584 O O . GLU A 1 78 ? -13.086 -17.906 1.552 1 98.19 78 GLU A O 1
ATOM 589 N N . ASN A 1 79 ? -12.734 -15.758 2.148 1 98.31 79 ASN A N 1
ATOM 590 C CA . ASN A 1 79 ? -11.391 -15.766 1.583 1 98.31 79 ASN A CA 1
ATOM 591 C C . ASN A 1 79 ? -10.5 -16.797 2.26 1 98.31 79 ASN A C 1
ATOM 593 O O . ASN A 1 79 ? -9.711 -17.484 1.597 1 98.31 79 ASN A O 1
ATOM 597 N N . LEU A 1 80 ? -10.672 -16.906 3.559 1 98 80 LEU A N 1
ATOM 598 C CA . LEU A 1 80 ? -9.898 -17.891 4.309 1 98 80 LEU A CA 1
ATOM 599 C C . LEU A 1 80 ? -10.266 -19.312 3.889 1 98 80 LEU A C 1
ATOM 601 O O . LEU A 1 80 ? -9.391 -20.125 3.609 1 98 80 LEU A O 1
ATOM 605 N N . VAL A 1 81 ? -11.531 -19.562 3.83 1 97.94 81 VAL A N 1
ATOM 606 C CA . VAL A 1 81 ? -12.031 -20.891 3.498 1 97.94 81 VAL A CA 1
ATOM 607 C C . VAL A 1 81 ? -11.555 -21.281 2.104 1 97.94 81 VAL A C 1
ATOM 609 O O . VAL A 1 81 ? -11.086 -22.406 1.896 1 97.94 81 VAL A O 1
ATOM 612 N N . ILE A 1 82 ? -11.617 -20.391 1.188 1 97.94 82 ILE A N 1
ATOM 613 C CA . ILE A 1 82 ? -11.211 -20.641 -0.19 1 97.94 82 ILE A CA 1
ATOM 614 C C . ILE A 1 82 ? -9.727 -21.031 -0.232 1 97.94 82 ILE A C 1
ATOM 616 O O . ILE A 1 82 ? -9.359 -22.016 -0.873 1 97.94 82 ILE A O 1
ATOM 620 N N . CYS A 1 83 ? -8.883 -20.281 0.451 1 97 83 CYS A N 1
ATOM 621 C CA . CYS A 1 83 ? -7.453 -20.562 0.464 1 97 83 CYS A CA 1
ATOM 622 C C . CYS A 1 83 ? -7.16 -21.891 1.158 1 97 83 CYS A C 1
ATOM 624 O O . CYS A 1 83 ? -6.281 -22.641 0.727 1 97 83 CYS A O 1
ATOM 626 N N . GLU A 1 84 ? -7.902 -22.156 2.193 1 96 84 GLU A N 1
ATOM 627 C CA . GLU A 1 84 ? -7.715 -23.422 2.908 1 96 84 GLU A CA 1
ATOM 628 C C . GLU A 1 84 ? -8.07 -24.609 2.025 1 96 84 GLU A C 1
ATOM 630 O O . GLU A 1 84 ? -7.336 -25.609 1.989 1 96 84 GLU A O 1
ATOM 635 N N . ILE A 1 85 ? -9.195 -24.484 1.377 1 96 85 ILE A N 1
ATOM 636 C CA . ILE A 1 85 ? -9.602 -25.562 0.467 1 96 85 ILE A CA 1
ATOM 637 C C . ILE A 1 85 ? -8.531 -25.766 -0.599 1 96 85 ILE A C 1
ATOM 639 O O . ILE A 1 85 ? -8.133 -26.891 -0.884 1 96 85 ILE A O 1
ATOM 643 N N . ALA A 1 86 ? -8.062 -24.703 -1.168 1 95.38 86 ALA A N 1
ATOM 644 C CA . ALA A 1 86 ? -7.043 -24.75 -2.213 1 95.38 86 ALA A CA 1
ATOM 645 C C . ALA A 1 86 ? -5.785 -25.469 -1.721 1 95.38 86 ALA A C 1
ATOM 647 O O . ALA A 1 86 ? -5.23 -26.312 -2.422 1 95.38 86 ALA A O 1
ATOM 648 N N . LYS A 1 87 ? -5.363 -25.141 -0.536 1 92.38 87 LYS A N 1
ATOM 649 C CA . LYS A 1 87 ? -4.125 -25.688 0.015 1 92.38 87 LYS A CA 1
ATOM 650 C C . LYS A 1 87 ? -4.305 -27.141 0.451 1 92.38 87 LYS A C 1
ATOM 652 O O . LYS A 1 87 ? -3.506 -28 0.091 1 92.38 87 LYS A O 1
ATOM 657 N N . LEU A 1 88 ? -5.305 -27.391 1.166 1 91 88 LEU A N 1
ATOM 658 C CA . LEU A 1 88 ? -5.469 -28.688 1.827 1 91 88 LEU A CA 1
ATOM 659 C C . LEU A 1 88 ? -6.012 -29.719 0.855 1 91 88 LEU A C 1
ATOM 661 O O . LEU A 1 88 ? -5.605 -30.891 0.897 1 91 88 LEU A O 1
ATOM 665 N N . SER A 1 89 ? -6.848 -29.297 0.011 1 90.81 89 SER A N 1
ATOM 666 C CA . SER A 1 89 ? -7.512 -30.266 -0.851 1 90.81 89 SER A CA 1
ATOM 667 C C . SER A 1 89 ? -6.812 -30.375 -2.203 1 90.81 89 SER A C 1
ATOM 669 O O . SER A 1 89 ? -6.859 -31.422 -2.848 1 90.81 89 SER A O 1
ATOM 671 N N . PHE A 1 90 ? -6.148 -29.312 -2.615 1 91.81 90 PHE A N 1
ATOM 672 C CA . PHE A 1 90 ? -5.652 -29.344 -3.986 1 91.81 90 PHE A CA 1
ATOM 673 C C . PHE A 1 90 ? -4.16 -29.031 -4.031 1 91.81 90 PHE A C 1
ATOM 675 O O . PHE A 1 90 ? -3.551 -29.031 -5.102 1 91.81 90 PHE A O 1
ATOM 682 N N . ASP A 1 91 ? -3.557 -28.75 -2.955 1 89.69 91 ASP A N 1
ATOM 683 C CA . ASP A 1 91 ? -2.123 -28.531 -2.809 1 89.69 91 ASP A CA 1
ATOM 684 C C . ASP A 1 91 ? -1.649 -27.406 -3.727 1 89.69 91 ASP A C 1
ATOM 686 O O . ASP A 1 91 ? -0.626 -27.531 -4.402 1 89.69 91 ASP A O 1
ATOM 690 N N . ILE A 1 92 ? -2.5 -26.438 -3.854 1 86.81 92 ILE A N 1
ATOM 691 C CA . ILE A 1 92 ? -2.119 -25.297 -4.664 1 86.81 92 ILE A CA 1
ATOM 692 C C . ILE A 1 92 ? -0.918 -24.594 -4.035 1 86.81 92 ILE A C 1
ATOM 694 O O . ILE A 1 92 ? -0.898 -24.344 -2.824 1 86.81 92 ILE A O 1
ATOM 698 N N . ASN A 1 93 ? -0.031 -24.203 -4.867 1 78 93 ASN A N 1
ATOM 699 C CA . ASN A 1 93 ? 1.271 -23.719 -4.418 1 78 93 ASN A CA 1
ATOM 700 C C . ASN A 1 93 ? 1.197 -22.266 -3.934 1 78 93 ASN A C 1
ATOM 702 O O . ASN A 1 93 ? 1.976 -21.859 -3.072 1 78 93 ASN A O 1
ATOM 706 N N . LYS A 1 94 ? 0.254 -21.547 -4.516 1 89.06 94 LYS A N 1
ATOM 707 C CA . LYS A 1 94 ? 0.26 -20.125 -4.18 1 89.06 94 LYS A CA 1
ATOM 708 C C . LYS A 1 94 ? -1.158 -19.609 -3.965 1 89.06 94 LYS A C 1
ATOM 710 O O . LYS A 1 94 ? -1.924 -19.469 -4.918 1 89.06 94 LYS A O 1
ATOM 715 N N . THR A 1 95 ? -1.42 -19.344 -2.748 1 94.88 95 THR A N 1
ATOM 716 C CA . THR A 1 95 ? -2.701 -18.75 -2.375 1 94.88 95 THR A CA 1
ATOM 717 C C . THR A 1 95 ? -2.521 -17.297 -1.962 1 94.88 95 THR A C 1
ATOM 719 O O . THR A 1 95 ? -1.589 -16.953 -1.229 1 94.88 95 THR A O 1
ATOM 722 N N . ILE A 1 96 ? -3.367 -16.422 -2.52 1 93.69 96 ILE A N 1
ATOM 723 C CA . ILE A 1 96 ? -3.391 -15.008 -2.18 1 93.69 96 ILE A CA 1
ATOM 724 C C . ILE A 1 96 ? -4.758 -14.633 -1.609 1 93.69 96 ILE A C 1
ATOM 726 O O . ILE A 1 96 ? -5.789 -14.891 -2.234 1 93.69 96 ILE A O 1
ATOM 730 N N . ALA A 1 97 ? -4.75 -14.008 -0.458 1 96.81 97 ALA A N 1
ATOM 731 C CA . ALA A 1 97 ? -6.023 -13.633 0.149 1 96.81 97 ALA A CA 1
ATOM 732 C C . ALA A 1 97 ? -6.078 -12.133 0.428 1 96.81 97 ALA A C 1
ATOM 734 O O . ALA A 1 97 ? -5.133 -11.562 0.98 1 96.81 97 ALA A O 1
ATOM 735 N N . ARG A 1 98 ? -7.121 -11.562 0.067 1 95.75 98 ARG A N 1
ATOM 736 C CA . ARG A 1 98 ? -7.461 -10.234 0.571 1 95.75 98 ARG A CA 1
ATOM 737 C C . ARG A 1 98 ? -8 -10.305 1.995 1 95.75 98 ARG A C 1
ATOM 739 O O . ARG A 1 98 ? -8.844 -11.156 2.301 1 95.75 98 ARG A O 1
ATOM 746 N N . ILE A 1 99 ? -7.465 -9.5 2.795 1 95.44 99 ILE A N 1
ATOM 747 C CA . ILE A 1 99 ? -7.965 -9.391 4.16 1 95.44 99 ILE A CA 1
ATOM 748 C C . ILE A 1 99 ? -8.648 -8.047 4.352 1 95.44 99 ILE A C 1
ATOM 750 O O . ILE A 1 99 ? -8.094 -7 4.004 1 95.44 99 ILE A O 1
ATOM 754 N N . ASN A 1 100 ? -9.836 -8.047 4.855 1 95.25 100 ASN A N 1
ATOM 755 C CA . ASN A 1 100 ? -10.594 -6.812 5.047 1 95.25 100 ASN A CA 1
ATOM 756 C C . ASN A 1 100 ? -10.438 -6.273 6.465 1 95.25 100 ASN A C 1
ATOM 758 O O . ASN A 1 100 ? -10.398 -5.059 6.668 1 95.25 100 ASN A O 1
ATOM 762 N N . ASN A 1 101 ? -10.398 -7.176 7.41 1 94.06 101 ASN A N 1
ATOM 763 C CA . ASN A 1 101 ? -10.219 -6.809 8.812 1 94.06 101 ASN A CA 1
ATOM 764 C C . ASN A 1 101 ? -8.789 -7.07 9.281 1 94.06 101 ASN A C 1
ATOM 766 O O . ASN A 1 101 ? -8.367 -8.227 9.383 1 94.06 101 ASN A O 1
ATOM 770 N N . PRO A 1 102 ? -8.055 -6.07 9.664 1 89.56 102 PRO A N 1
ATOM 771 C CA . PRO A 1 102 ? -6.648 -6.238 10.055 1 89.56 102 PRO A CA 1
ATOM 772 C C . PRO A 1 102 ? -6.469 -7.211 11.211 1 89.56 102 PRO A C 1
ATOM 774 O O . PRO A 1 102 ? -5.418 -7.852 11.328 1 89.56 102 PRO A O 1
ATOM 777 N N . LYS A 1 103 ? -7.465 -7.336 12.031 1 90.69 103 LYS A N 1
ATOM 778 C CA . LYS A 1 103 ? -7.379 -8.242 13.172 1 90.69 103 LYS A CA 1
ATOM 779 C C . LYS A 1 103 ? -7.191 -9.688 12.711 1 90.69 103 LYS A C 1
ATOM 781 O O . LYS A 1 103 ? -6.758 -10.539 13.492 1 90.69 103 LYS A O 1
ATOM 786 N N . ASN A 1 104 ? -7.5 -9.969 11.477 1 95.38 104 ASN A N 1
ATOM 787 C CA . ASN A 1 104 ? -7.484 -11.344 10.977 1 95.38 104 ASN A CA 1
ATOM 788 C C . ASN A 1 104 ? -6.156 -11.68 10.305 1 95.38 104 ASN A C 1
ATOM 790 O O . ASN A 1 104 ? -5.934 -12.82 9.898 1 95.38 104 ASN A O 1
ATOM 794 N N . ILE A 1 105 ? -5.223 -10.742 10.18 1 88.81 105 ILE A N 1
ATOM 795 C CA . ILE A 1 105 ? -3.979 -10.93 9.438 1 88.81 105 ILE A CA 1
ATOM 796 C C . ILE A 1 105 ? -3.207 -12.109 10.023 1 88.81 105 ILE A C 1
ATOM 798 O O . ILE A 1 105 ? -2.795 -13.016 9.297 1 88.81 105 ILE A O 1
ATOM 802 N N . SER A 1 106 ? -3.064 -12.133 11.305 1 88.88 106 SER A N 1
ATOM 803 C CA . SER A 1 106 ? -2.291 -13.172 11.969 1 88.88 106 SER A CA 1
ATOM 804 C C . SER A 1 106 ? -2.934 -14.547 11.773 1 88.88 106 SER A C 1
ATOM 806 O O . SER A 1 106 ? -2.234 -15.547 11.602 1 88.88 106 SER A O 1
ATOM 808 N N . MET A 1 107 ? -4.238 -14.531 11.867 1 94 107 MET A N 1
ATOM 809 C CA . MET A 1 107 ? -4.973 -15.789 11.703 1 94 107 MET A CA 1
ATOM 810 C C . MET A 1 107 ? -4.746 -16.375 10.312 1 94 107 MET A C 1
ATOM 812 O O . MET A 1 107 ? -4.496 -17.562 10.164 1 94 107 MET A O 1
ATOM 816 N N . PHE A 1 108 ? -4.832 -15.578 9.32 1 93.88 108 PHE A N 1
ATOM 817 C CA . PHE A 1 108 ? -4.602 -16.031 7.961 1 93.88 108 PHE A CA 1
ATOM 818 C C . PHE A 1 108 ? -3.205 -16.625 7.82 1 93.88 108 PHE A C 1
ATOM 820 O O . PHE A 1 108 ? -3.033 -17.688 7.211 1 93.88 108 PHE A O 1
ATOM 827 N N . LYS A 1 109 ? -2.236 -15.961 8.336 1 83.5 109 LYS A N 1
ATOM 828 C CA . LYS A 1 109 ? -0.856 -16.438 8.289 1 83.5 109 LYS A CA 1
ATOM 829 C C . LYS A 1 109 ? -0.705 -17.75 9.031 1 83.5 109 LYS A C 1
ATOM 831 O O . LYS A 1 109 ? -0.097 -18.703 8.523 1 83.5 109 LYS A O 1
ATOM 836 N N . ALA A 1 110 ? -1.282 -17.812 10.133 1 89.81 110 ALA A N 1
ATOM 837 C CA . ALA A 1 110 ? -1.199 -19.016 10.969 1 89.81 110 ALA A CA 1
ATOM 838 C C . ALA A 1 110 ? -1.844 -20.203 10.273 1 89.81 110 ALA A C 1
ATOM 840 O O . ALA A 1 110 ? -1.403 -21.344 10.453 1 89.81 110 ALA A O 1
ATOM 841 N N . LEU A 1 111 ? -2.783 -19.906 9.508 1 92.81 111 LEU A N 1
ATOM 842 C CA . LEU A 1 111 ? -3.529 -21 8.883 1 92.81 111 LEU A CA 1
ATOM 843 C C . LEU A 1 111 ? -2.953 -21.328 7.512 1 92.81 111 LEU A C 1
ATOM 845 O O . LEU A 1 111 ? -3.533 -22.125 6.77 1 92.81 111 LEU A O 1
ATOM 849 N N . GLY A 1 112 ? -1.867 -20.672 7.145 1 88 112 GLY A N 1
ATOM 850 C CA . GLY A 1 112 ? -1.036 -21.156 6.051 1 88 112 GLY A CA 1
ATOM 851 C C . GLY A 1 112 ? -1.334 -20.469 4.734 1 88 112 GLY A C 1
ATOM 852 O O . GLY A 1 112 ? -0.946 -20.953 3.67 1 88 112 GLY A O 1
ATOM 853 N N . VAL A 1 113 ? -2.094 -19.422 4.73 1 92.06 113 VAL A N 1
ATOM 854 C CA . VAL A 1 113 ? -2.258 -18.656 3.506 1 92.06 113 VAL A CA 1
ATOM 855 C C . VAL A 1 113 ? -0.908 -18.094 3.064 1 92.06 113 VAL A C 1
ATOM 857 O O . VAL A 1 113 ? -0.192 -17.484 3.861 1 92.06 113 VAL A O 1
ATOM 860 N N . ASP A 1 114 ? -0.572 -18.312 1.8 1 85.88 114 ASP A N 1
ATOM 861 C CA . ASP A 1 114 ? 0.779 -18 1.344 1 85.88 114 ASP A CA 1
ATOM 862 C C . ASP A 1 114 ? 1.017 -16.5 1.317 1 85.88 114 ASP A C 1
ATOM 864 O O . ASP A 1 114 ? 2.066 -16.016 1.752 1 85.88 114 ASP A O 1
ATOM 868 N N . LYS A 1 115 ? 0.13 -15.742 0.729 1 84.25 115 LYS A N 1
ATOM 869 C CA . LYS A 1 115 ? 0.246 -14.289 0.595 1 84.25 115 LYS A CA 1
ATOM 870 C C . LYS A 1 115 ? -1.046 -13.594 1.016 1 84.25 115 LYS A C 1
ATOM 872 O O . LYS A 1 115 ? -2.141 -14.078 0.719 1 84.25 115 LYS A O 1
ATOM 877 N N . THR A 1 116 ? -0.851 -12.516 1.738 1 89.88 116 THR A N 1
ATOM 878 C CA . THR A 1 116 ? -2.014 -11.758 2.188 1 89.88 116 THR A CA 1
ATOM 879 C C . THR A 1 116 ? -1.866 -10.281 1.836 1 89.88 116 THR A C 1
ATOM 881 O O . THR A 1 116 ? -0.76 -9.734 1.868 1 89.88 116 THR A O 1
ATOM 884 N N . VAL A 1 117 ? -2.91 -9.648 1.423 1 86.75 117 VAL A N 1
ATOM 885 C CA . VAL A 1 117 ? -3.008 -8.211 1.213 1 86.75 117 VAL A CA 1
ATOM 886 C C . VAL A 1 117 ? -4.18 -7.648 2.014 1 86.75 117 VAL A C 1
ATOM 888 O O . VAL A 1 117 ? -5.344 -7.918 1.696 1 86.75 117 VAL A O 1
ATOM 891 N N . CYS A 1 118 ? -3.914 -6.898 3.016 1 90.12 118 CYS A N 1
ATOM 892 C CA . CYS A 1 118 ? -4.98 -6.34 3.84 1 90.12 118 CYS A CA 1
ATOM 893 C C . CYS A 1 118 ? -5.426 -4.98 3.314 1 90.12 118 CYS A C 1
ATOM 895 O O . CYS A 1 118 ? -4.742 -3.979 3.523 1 90.12 118 CYS A O 1
ATOM 897 N N . SER A 1 119 ? -6.566 -4.918 2.752 1 91.69 119 SER A N 1
ATOM 898 C CA . SER A 1 119 ? -7.059 -3.723 2.076 1 91.69 119 SER A CA 1
ATOM 899 C C . SER A 1 119 ? -7.184 -2.553 3.045 1 91.69 119 SER A C 1
ATOM 901 O O . SER A 1 119 ? -6.695 -1.454 2.768 1 91.69 119 SER A O 1
ATOM 903 N N . THR A 1 120 ? -7.816 -2.795 4.211 1 92.19 120 THR A N 1
ATOM 904 C CA . THR A 1 120 ? -8.086 -1.75 5.195 1 92.19 120 THR A CA 1
ATOM 905 C C . THR A 1 120 ? -6.785 -1.134 5.699 1 92.19 120 THR A C 1
ATOM 907 O O . THR A 1 120 ? -6.629 0.089 5.695 1 92.19 120 THR A O 1
ATOM 910 N N . GLU A 1 121 ? -5.863 -2 6.027 1 84 121 GLU A N 1
ATOM 911 C CA . GLU A 1 121 ? -4.594 -1.537 6.578 1 84 121 GLU A CA 1
ATOM 912 C C . GLU A 1 121 ? -3.807 -0.729 5.551 1 84 121 GLU A C 1
ATOM 914 O O . GLU A 1 121 ? -3.299 0.351 5.859 1 84 121 GLU A O 1
ATOM 919 N N . VAL A 1 122 ? -3.719 -1.228 4.328 1 82.44 122 VAL A N 1
ATOM 920 C CA . VAL A 1 122 ? -2.961 -0.579 3.264 1 82.44 122 VAL A CA 1
ATOM 921 C C . VAL A 1 122 ? -3.545 0.802 2.979 1 82.44 122 VAL A C 1
ATOM 923 O O . VAL A 1 122 ? -2.814 1.793 2.918 1 82.44 122 VAL A O 1
ATOM 926 N N . ILE A 1 123 ? -4.871 0.888 2.863 1 87.31 123 ILE A N 1
ATOM 927 C CA . ILE A 1 123 ? -5.543 2.131 2.498 1 87.31 123 ILE A CA 1
ATOM 928 C C . ILE A 1 123 ? -5.445 3.127 3.652 1 87.31 123 ILE A C 1
ATOM 930 O O . ILE A 1 123 ? -5.125 4.301 3.443 1 87.31 123 ILE A O 1
ATOM 934 N N . ALA A 1 124 ? -5.707 2.668 4.914 1 87.5 124 ALA A N 1
ATOM 935 C CA . ALA A 1 124 ? -5.594 3.539 6.082 1 87.5 124 ALA A CA 1
ATOM 936 C C . ALA A 1 124 ? -4.188 4.121 6.199 1 87.5 124 ALA A C 1
ATOM 938 O O . ALA A 1 124 ? -4.023 5.316 6.453 1 87.5 124 ALA A O 1
ATOM 939 N N . ASN A 1 125 ? -3.209 3.279 5.922 1 75.94 125 ASN A N 1
ATOM 940 C CA . ASN A 1 125 ? -1.824 3.73 6.008 1 75.94 125 ASN A CA 1
ATOM 941 C C . ASN A 1 125 ? -1.514 4.797 4.961 1 75.94 125 ASN A C 1
ATOM 943 O O . ASN A 1 125 ? -0.846 5.789 5.258 1 75.94 125 ASN A O 1
ATOM 947 N N . LEU A 1 126 ? -1.955 4.539 3.754 1 79 126 LEU A N 1
ATOM 948 C CA . LEU A 1 126 ? -1.696 5.492 2.678 1 79 126 LEU A CA 1
ATOM 949 C C . LEU A 1 126 ? -2.346 6.84 2.979 1 79 126 LEU A C 1
ATOM 951 O O . LEU A 1 126 ? -1.744 7.887 2.738 1 79 126 LEU A O 1
ATOM 955 N N . ILE A 1 127 ? -3.553 6.816 3.564 1 86.75 127 ILE A N 1
ATOM 956 C CA . ILE A 1 127 ? -4.25 8.055 3.898 1 86.75 127 ILE A CA 1
ATOM 957 C C . ILE A 1 127 ? -3.559 8.734 5.078 1 86.75 127 ILE A C 1
ATOM 959 O O . ILE A 1 127 ? -3.389 9.953 5.086 1 86.75 127 ILE A O 1
ATOM 963 N N . GLU A 1 128 ? -3.23 7.957 6.082 1 81.19 128 GLU A N 1
ATOM 964 C CA . GLU A 1 128 ? -2.494 8.492 7.223 1 81.19 128 GLU A CA 1
ATOM 965 C C . GLU A 1 128 ? -1.249 9.25 6.77 1 81.19 128 GLU A C 1
ATOM 967 O O . GLU A 1 128 ? -0.929 10.312 7.312 1 81.19 128 GLU A O 1
ATOM 972 N N . TYR A 1 129 ? -0.541 8.695 5.82 1 70.81 129 TYR A N 1
ATOM 973 C CA . TYR A 1 129 ? 0.68 9.305 5.309 1 70.81 129 TYR A CA 1
ATOM 974 C C . TYR A 1 129 ? 0.404 10.711 4.773 1 70.81 129 TYR A C 1
ATOM 976 O O . TYR A 1 129 ? 1.252 11.602 4.879 1 70.81 129 TYR A O 1
ATOM 984 N N . GLU A 1 130 ? -0.722 10.875 4.297 1 77.19 130 GLU A N 1
ATOM 985 C CA . GLU A 1 130 ? -1.077 12.18 3.734 1 77.19 130 GLU A CA 1
ATOM 986 C C . GLU A 1 130 ? -1.3 13.211 4.836 1 77.19 130 GLU A C 1
ATOM 988 O O . GLU A 1 130 ? -1.338 14.414 4.566 1 77.19 130 GLU A O 1
ATOM 993 N N . PHE A 1 131 ? -1.4 12.758 6.18 1 77.5 131 PHE A N 1
ATOM 994 C CA . PHE A 1 131 ? -1.618 13.664 7.301 1 77.5 131 PHE A CA 1
ATOM 995 C C . PHE A 1 131 ? -0.304 14.289 7.758 1 77.5 131 PHE A C 1
ATOM 997 O O . PHE A 1 131 ? -0.301 15.312 8.438 1 77.5 131 PHE A O 1
ATOM 1004 N N . ASP A 1 132 ? 0.697 13.5 7.719 1 63.19 132 ASP A N 1
ATOM 1005 C CA . ASP A 1 132 ? 1.983 13.898 8.281 1 63.19 132 ASP A CA 1
ATOM 1006 C C . ASP A 1 132 ? 2.438 15.242 7.719 1 63.19 132 ASP A C 1
ATOM 1008 O O . ASP A 1 132 ? 2.504 15.422 6.5 1 63.19 132 ASP A O 1
ATOM 1012 N N . LYS A 1 133 ? 2.105 16.234 8.555 1 57.41 133 LYS A N 1
ATOM 1013 C CA . LYS A 1 133 ? 2.666 17.562 8.312 1 57.41 133 LYS A CA 1
ATOM 1014 C C . LYS A 1 133 ? 4.176 17.562 8.531 1 57.41 133 LYS A C 1
ATOM 1016 O O . LYS A 1 133 ? 4.871 18.484 8.078 1 57.41 133 LYS A O 1
ATOM 1021 N N . ASP A 1 134 ? 4.598 16.531 9.344 1 57.91 134 ASP A N 1
ATOM 1022 C CA . ASP A 1 134 ? 5.945 16.594 9.906 1 57.91 134 ASP A CA 1
ATOM 1023 C C . ASP A 1 134 ? 6.984 16.172 8.867 1 57.91 134 ASP A C 1
ATOM 1025 O O . ASP A 1 134 ? 6.637 15.688 7.789 1 57.91 134 ASP A O 1
ATOM 1029 N N . HIS A 1 135 ? 8.086 16.375 9.391 1 63.25 135 HIS A N 1
ATOM 1030 C CA . HIS A 1 135 ? 9.328 16.188 8.648 1 63.25 135 HIS A CA 1
ATOM 1031 C C . HIS A 1 135 ? 9.531 14.719 8.289 1 63.25 135 HIS A C 1
ATOM 1033 O O . HIS A 1 135 ? 10.328 14.398 7.41 1 63.25 135 HIS A O 1
ATOM 1039 N N . PHE A 1 136 ? 8.719 13.797 9.141 1 72.12 136 PHE A N 1
ATOM 1040 C CA . PHE A 1 136 ? 8.961 12.383 8.875 1 72.12 136 PHE A CA 1
ATOM 1041 C C . PHE A 1 136 ? 7.645 11.648 8.664 1 72.12 136 PHE A C 1
ATOM 1043 O O . PHE A 1 136 ? 6.664 11.898 9.367 1 72.12 136 PHE A O 1
ATOM 1050 N N . LYS A 1 137 ? 7.543 10.867 7.73 1 73.75 137 LYS A N 1
ATOM 1051 C CA . LYS A 1 137 ? 6.383 10.039 7.422 1 73.75 137 LYS A CA 1
ATOM 1052 C C . LYS A 1 137 ? 6.77 8.562 7.309 1 73.75 137 LYS A C 1
ATOM 1054 O O . LYS A 1 137 ? 7.68 8.211 6.555 1 73.75 137 LYS A O 1
ATOM 1059 N N . LEU A 1 138 ? 6.242 7.766 8.227 1 72.38 138 LEU A N 1
ATOM 1060 C CA . LEU A 1 138 ? 6.438 6.324 8.086 1 72.38 138 LEU A CA 1
ATOM 1061 C C . LEU A 1 138 ? 5.695 5.793 6.863 1 72.38 138 LEU A C 1
ATOM 1063 O O . LEU A 1 138 ? 4.488 5.996 6.73 1 72.38 138 LEU A O 1
ATOM 1067 N N . ILE A 1 139 ? 6.434 5.066 6.039 1 71.75 139 ILE A N 1
ATOM 1068 C CA . ILE A 1 139 ? 5.848 4.594 4.789 1 71.75 139 ILE A CA 1
ATOM 1069 C C . ILE A 1 139 ? 5.512 3.109 4.906 1 71.75 139 ILE A C 1
ATOM 1071 O O . ILE A 1 139 ? 4.449 2.67 4.457 1 71.75 139 ILE A O 1
ATOM 1075 N N . HIS A 1 140 ? 6.457 2.285 5.461 1 70.5 140 HIS A N 1
ATOM 1076 C CA . HIS A 1 140 ? 6.289 0.837 5.504 1 70.5 140 HIS A CA 1
ATOM 1077 C C . HIS A 1 140 ? 7.145 0.218 6.605 1 70.5 140 HIS A C 1
ATOM 1079 O O . HIS A 1 140 ? 8.234 0.715 6.906 1 70.5 140 HIS A O 1
ATOM 1085 N N . THR A 1 141 ? 6.676 -0.832 7.156 1 68.69 141 THR A N 1
ATOM 1086 C CA . THR A 1 141 ? 7.418 -1.644 8.117 1 68.69 141 THR A CA 1
ATOM 1087 C C . THR A 1 141 ? 7.715 -3.025 7.539 1 68.69 141 THR A C 1
ATOM 1089 O O . THR A 1 141 ? 6.871 -3.615 6.859 1 68.69 141 THR A O 1
ATOM 1092 N N . PHE A 1 142 ? 8.898 -3.398 7.75 1 74.81 142 PHE A N 1
ATOM 1093 C CA . PHE A 1 142 ? 9.344 -4.711 7.293 1 74.81 142 PHE A CA 1
ATOM 1094 C C . PHE A 1 142 ? 9.758 -5.582 8.477 1 74.81 142 PHE A C 1
ATOM 1096 O O . PHE A 1 142 ? 10.219 -5.07 9.492 1 74.81 142 PHE A O 1
ATOM 1103 N N . GLU A 1 143 ? 9.617 -6.84 8.188 1 71.38 143 GLU A N 1
ATOM 1104 C CA . GLU A 1 143 ? 10.18 -7.836 9.094 1 71.38 143 GLU A CA 1
ATOM 1105 C C . GLU A 1 143 ? 9.805 -7.539 10.547 1 71.38 143 GLU A C 1
ATOM 1107 O O . GLU A 1 143 ? 10.672 -7.457 11.414 1 71.38 143 GLU A O 1
ATOM 1112 N N . ARG A 1 144 ? 8.516 -7.312 10.766 1 60.69 144 ARG A N 1
ATOM 1113 C CA . ARG A 1 144 ? 7.93 -7.129 12.094 1 60.69 144 ARG A CA 1
ATOM 1114 C C . ARG A 1 144 ? 8.477 -5.871 12.758 1 60.69 144 ARG A C 1
ATOM 1116 O O . ARG A 1 144 ? 8.758 -5.875 13.961 1 60.69 144 ARG A O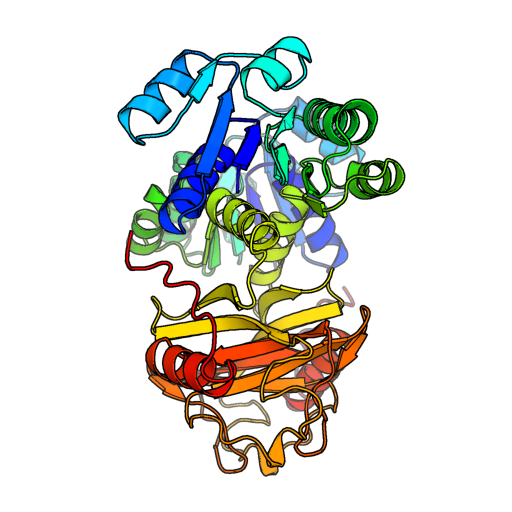 1
ATOM 1123 N N . GLY A 1 145 ? 8.945 -4.953 11.992 1 68.69 145 GLY A N 1
ATOM 1124 C CA . GLY A 1 145 ? 9.336 -3.666 12.539 1 68.69 145 GLY A CA 1
ATOM 1125 C C . GLY A 1 145 ? 10.844 -3.496 12.648 1 68.69 145 GLY A C 1
ATOM 1126 O O . GLY A 1 145 ? 11.328 -2.414 12.977 1 68.69 145 GLY A O 1
ATOM 1127 N N . SER A 1 146 ? 11.641 -4.527 12.312 1 78.88 146 SER A N 1
ATOM 1128 C CA . SER A 1 146 ? 13.094 -4.43 12.422 1 78.88 146 SER A CA 1
ATOM 1129 C C . SER A 1 146 ? 13.664 -3.504 11.352 1 78.88 146 SER A C 1
ATOM 1131 O O . SER A 1 146 ? 14.797 -3.021 11.484 1 78.88 146 SER A O 1
ATOM 1133 N N . MET A 1 147 ? 12.961 -3.303 10.336 1 85.81 147 MET A N 1
ATOM 1134 C CA . MET A 1 147 ? 13.312 -2.375 9.258 1 85.81 147 MET A CA 1
ATOM 1135 C C . MET A 1 147 ? 12.109 -1.528 8.859 1 85.81 147 MET A C 1
ATOM 1137 O O . MET A 1 147 ? 10.977 -2.016 8.852 1 85.81 147 MET A O 1
ATOM 1141 N N . ILE A 1 148 ? 12.359 -0.243 8.609 1 85.56 148 ILE A N 1
ATOM 1142 C CA . ILE A 1 148 ? 11.258 0.645 8.242 1 85.56 148 ILE A CA 1
ATOM 1143 C C . ILE A 1 148 ? 11.656 1.494 7.039 1 85.56 148 ILE A C 1
ATOM 1145 O O . ILE A 1 148 ? 12.844 1.732 6.805 1 85.56 148 ILE A O 1
ATOM 1149 N N . LEU A 1 149 ? 10.758 1.839 6.273 1 87 149 LEU A N 1
ATOM 1150 C CA . LEU A 1 149 ? 10.875 2.834 5.211 1 87 149 LEU A CA 1
ATOM 1151 C C . LEU A 1 149 ? 10.227 4.152 5.633 1 87 149 LEU A C 1
ATOM 1153 O O . LEU A 1 149 ? 9.047 4.188 5.977 1 87 149 LEU A O 1
ATOM 1157 N N . VAL A 1 150 ? 11.031 5.281 5.625 1 86.81 150 VAL A N 1
ATOM 1158 C CA . VAL A 1 150 ? 10.523 6.574 6.082 1 86.81 150 VAL A CA 1
ATOM 1159 C C . VAL A 1 150 ? 10.789 7.637 5.02 1 86.81 150 VAL A C 1
ATOM 1161 O O . VAL A 1 150 ? 11.773 7.555 4.277 1 86.81 150 VAL A O 1
ATOM 1164 N N . GLU A 1 151 ? 9.914 8.531 4.93 1 87.62 151 GLU A N 1
ATOM 1165 C CA . GLU A 1 151 ? 10.102 9.734 4.129 1 87.62 151 GLU A CA 1
ATOM 1166 C C . GLU A 1 151 ? 10.461 10.93 5.008 1 87.62 151 GLU A C 1
ATOM 1168 O O . GLU A 1 151 ? 9.789 11.203 6.004 1 87.62 151 GLU A O 1
ATOM 1173 N N . ILE A 1 152 ? 11.562 11.617 4.664 1 89.12 152 ILE A N 1
ATOM 1174 C CA . ILE A 1 152 ? 12.031 12.789 5.391 1 89.12 152 ILE A CA 1
ATOM 1175 C C . ILE A 1 152 ? 11.906 14.023 4.504 1 89.12 152 ILE A C 1
ATOM 1177 O O . ILE A 1 152 ? 12.477 14.07 3.41 1 89.12 152 ILE A O 1
ATOM 1181 N N . THR A 1 153 ? 11.172 14.977 4.977 1 88.31 153 THR A N 1
ATOM 1182 C CA . THR A 1 153 ? 11.102 16.25 4.262 1 88.31 153 THR A CA 1
ATOM 1183 C C . THR A 1 153 ? 12.203 17.188 4.738 1 88.31 153 THR A C 1
ATOM 1185 O O . THR A 1 153 ? 12.336 17.438 5.938 1 88.31 153 THR A O 1
ATOM 1188 N N . ILE A 1 154 ? 12.992 17.703 3.779 1 91.69 154 ILE A N 1
ATOM 1189 C CA . ILE A 1 154 ? 14.094 18.609 4.105 1 91.69 154 ILE A CA 1
ATOM 1190 C C . ILE A 1 154 ? 13.57 20.047 4.168 1 91.69 154 ILE A C 1
ATOM 1192 O O . ILE A 1 154 ? 13.008 20.562 3.195 1 91.69 154 ILE A O 1
ATOM 1196 N N . HIS A 1 155 ? 13.734 20.656 5.262 1 89.88 155 HIS A N 1
ATOM 1197 C CA . HIS A 1 155 ? 13.375 22.062 5.422 1 89.88 155 HIS A CA 1
ATOM 1198 C C . HIS A 1 155 ? 14.609 22.953 5.363 1 89.88 155 HIS A C 1
ATOM 1200 O O . HIS A 1 155 ? 15.734 22.484 5.539 1 89.88 155 HIS A O 1
ATOM 1206 N N . ARG A 1 156 ? 14.383 24.188 5.125 1 89.56 156 ARG A N 1
ATOM 1207 C CA . ARG A 1 156 ? 15.445 25.172 4.934 1 89.56 156 ARG A CA 1
ATOM 1208 C C . ARG A 1 156 ? 16.375 25.219 6.141 1 89.56 156 ARG A C 1
ATOM 1210 O O . ARG A 1 156 ? 17.578 25.391 5.992 1 89.56 156 ARG A O 1
ATOM 1217 N N . ASP A 1 157 ? 15.859 24.953 7.305 1 89.12 157 ASP A N 1
ATOM 1218 C CA . ASP A 1 157 ? 16.625 25.109 8.531 1 89.12 157 ASP A CA 1
ATOM 1219 C C . ASP A 1 157 ? 17.266 23.781 8.961 1 89.12 157 ASP A C 1
ATOM 1221 O O . ASP A 1 157 ? 18.016 23.734 9.93 1 89.12 157 ASP A O 1
ATOM 1225 N N . ASP A 1 158 ? 17 22.766 8.242 1 89.5 158 ASP A N 1
ATOM 1226 C CA . ASP A 1 158 ? 17.578 21.453 8.57 1 89.5 158 ASP A CA 1
ATOM 1227 C C . ASP A 1 158 ? 19.078 21.422 8.289 1 89.5 158 ASP A C 1
ATOM 1229 O O . ASP A 1 158 ? 19.547 22.031 7.32 1 89.5 158 ASP A O 1
ATOM 1233 N N . ARG A 1 159 ? 19.828 20.672 9.062 1 92.12 159 ARG A N 1
ATOM 1234 C CA . ARG A 1 159 ? 21.266 20.516 8.891 1 92.12 159 ARG A CA 1
ATOM 1235 C C . ARG A 1 159 ? 21.594 19.875 7.551 1 92.12 159 ARG A C 1
ATOM 1237 O O . ARG A 1 159 ? 22.656 20.125 6.973 1 92.12 159 ARG A O 1
ATOM 1244 N N . TRP A 1 160 ? 20.734 19.062 7.035 1 92.75 160 TRP A N 1
ATOM 1245 C CA . TRP A 1 160 ? 20.969 18.344 5.793 1 92.75 160 TRP A CA 1
ATOM 1246 C C . TRP A 1 160 ? 20.766 19.25 4.582 1 92.75 160 TRP A C 1
ATOM 1248 O O . TRP A 1 160 ? 21.25 18.938 3.486 1 92.75 160 TRP A O 1
ATOM 1258 N N . CYS A 1 161 ? 20.094 20.375 4.809 1 94.12 161 CYS A N 1
ATOM 1259 C CA . CYS A 1 161 ? 19.766 21.219 3.67 1 94.12 161 CYS A CA 1
ATOM 1260 C C . CYS A 1 161 ? 21.031 21.781 3.037 1 94.12 161 CYS A C 1
ATOM 1262 O O . CYS A 1 161 ? 21.906 22.297 3.736 1 94.12 161 CYS A O 1
ATOM 1264 N N . ASN A 1 162 ? 21.172 21.625 1.76 1 95.62 162 ASN A N 1
ATOM 1265 C CA . ASN A 1 162 ? 22.281 22.109 0.953 1 95.62 162 ASN A CA 1
ATOM 1266 C C . ASN A 1 162 ? 23.578 21.359 1.258 1 95.62 162 ASN A C 1
ATOM 1268 O O . ASN A 1 162 ? 24.672 21.891 1.038 1 95.62 162 ASN A O 1
ATOM 1272 N N . GLN A 1 163 ? 23.516 20.25 1.835 1 95.19 163 GLN A N 1
ATOM 1273 C CA . GLN A 1 163 ? 24.672 19.391 2.07 1 95.19 163 GLN A CA 1
ATOM 1274 C C . GLN A 1 163 ? 24.719 18.25 1.061 1 95.19 163 GLN A C 1
ATOM 1276 O O . GLN A 1 163 ? 23.688 17.719 0.656 1 95.19 163 GLN A O 1
ATOM 1281 N N . TYR A 1 164 ? 25.922 17.969 0.7 1 95.88 164 TYR A N 1
ATOM 1282 C CA . TYR A 1 164 ? 26.109 16.766 -0.092 1 95.88 164 TYR A CA 1
ATOM 1283 C C . TYR A 1 164 ? 26.016 15.516 0.781 1 95.88 164 TYR A C 1
ATOM 1285 O O . TYR A 1 164 ? 26.438 15.531 1.943 1 95.88 164 TYR A O 1
ATOM 1293 N N . ILE A 1 165 ? 25.5 14.383 0.213 1 94 165 ILE A N 1
ATOM 1294 C CA . ILE A 1 165 ? 25.266 13.156 0.959 1 94 165 ILE A CA 1
ATOM 1295 C C . ILE A 1 165 ? 26.578 12.656 1.559 1 94 165 ILE A C 1
ATOM 1297 O O . ILE A 1 165 ? 26.609 12.188 2.699 1 94 165 ILE A O 1
ATOM 1301 N N . HIS A 1 166 ? 27.641 12.789 0.751 1 93.25 166 HIS A N 1
ATOM 1302 C CA . HIS A 1 166 ? 28.922 12.258 1.231 1 93.25 166 HIS A CA 1
ATOM 1303 C C . HIS A 1 166 ? 29.438 13.062 2.42 1 93.25 166 HIS A C 1
ATOM 1305 O O . HIS A 1 166 ? 30.359 12.625 3.117 1 93.25 166 HIS A O 1
ATOM 1311 N N . ASN A 1 167 ? 28.859 14.242 2.756 1 93.38 167 ASN A N 1
ATOM 1312 C CA . ASN A 1 167 ? 29.281 15.07 3.881 1 93.38 167 ASN A CA 1
ATOM 1313 C C . ASN A 1 167 ? 28.453 14.781 5.129 1 93.38 167 ASN A C 1
ATOM 1315 O O . ASN A 1 167 ? 28.719 15.336 6.199 1 93.38 167 ASN A O 1
ATOM 1319 N N . ILE A 1 168 ? 27.484 13.992 4.984 1 91.75 168 ILE A N 1
ATOM 1320 C CA . ILE A 1 168 ? 26.578 13.703 6.102 1 91.75 168 ILE A CA 1
ATOM 1321 C C . ILE A 1 168 ? 26.984 12.375 6.75 1 91.75 168 ILE A C 1
ATOM 1323 O O . ILE A 1 168 ? 27.234 11.391 6.059 1 91.75 168 ILE A O 1
ATOM 1327 N N . ASP A 1 169 ? 27.031 12.383 8.031 1 89.25 169 ASP A N 1
ATOM 1328 C CA . ASP A 1 169 ? 27.359 11.18 8.789 1 89.25 169 ASP A CA 1
ATOM 1329 C C . ASP A 1 169 ? 26.109 10.344 9.039 1 89.25 169 ASP A C 1
ATOM 1331 O O . ASP A 1 169 ? 25.453 10.484 10.086 1 89.25 169 ASP A O 1
ATOM 1335 N N . LEU A 1 170 ? 25.828 9.453 8.188 1 90.31 170 LEU A N 1
ATOM 1336 C CA . LEU A 1 170 ? 24.656 8.602 8.312 1 90.31 170 LEU A CA 1
ATOM 1337 C C . LEU A 1 170 ? 24.984 7.332 9.094 1 90.31 170 LEU A C 1
ATOM 1339 O O . LEU A 1 170 ? 26.094 6.793 8.969 1 90.31 170 LEU A O 1
ATOM 1343 N N . PRO A 1 171 ? 24.078 6.934 9.906 1 92.94 171 PRO A N 1
ATOM 1344 C CA . PRO A 1 171 ? 24.297 5.648 10.562 1 92.94 171 PRO A CA 1
ATOM 1345 C C . PRO A 1 171 ? 24.484 4.5 9.578 1 92.94 171 PRO A C 1
ATOM 1347 O O . PRO A 1 171 ? 24 4.566 8.445 1 92.94 171 PRO A O 1
ATOM 1350 N N . ALA A 1 172 ? 25.156 3.395 10.07 1 90.56 172 ALA A N 1
ATOM 1351 C CA . ALA A 1 172 ? 25.438 2.238 9.219 1 90.56 172 ALA A CA 1
ATOM 1352 C C . ALA A 1 172 ? 24.141 1.548 8.797 1 90.56 172 ALA A C 1
ATOM 1354 O O . ALA A 1 172 ? 24.062 0.968 7.711 1 90.56 172 ALA A O 1
ATOM 1355 N N . GLU A 1 173 ? 23.156 1.722 9.625 1 93.75 173 GLU A N 1
ATOM 1356 C CA . GLU A 1 173 ? 21.875 1.053 9.383 1 93.75 173 GLU A CA 1
ATOM 1357 C C . GLU A 1 173 ? 20.891 1.975 8.664 1 93.75 173 GLU A C 1
ATOM 1359 O O . GLU A 1 173 ? 19.703 2.008 8.992 1 93.75 173 GLU A O 1
ATOM 1364 N N . CYS A 1 174 ? 21.438 2.691 7.738 1 93.56 174 CYS A N 1
ATOM 1365 C CA . CYS A 1 174 ? 20.625 3.648 6.992 1 93.56 174 CYS A CA 1
ATOM 1366 C C . CYS A 1 174 ? 21.047 3.697 5.527 1 93.56 174 CYS A C 1
ATOM 1368 O O . CYS A 1 174 ? 22.25 3.791 5.227 1 93.56 174 CYS A O 1
ATOM 1370 N N . VAL A 1 175 ? 20.094 3.625 4.641 1 94.06 175 VAL A N 1
ATOM 1371 C CA . VAL A 1 175 ? 20.359 3.777 3.213 1 94.06 175 VAL A CA 1
ATOM 1372 C C . VAL A 1 175 ? 19.391 4.809 2.623 1 94.06 175 VAL A C 1
ATOM 1374 O O . VAL A 1 175 ? 18.172 4.656 2.727 1 94.06 175 VAL A O 1
ATOM 1377 N N . ILE A 1 176 ? 19.953 5.863 2.064 1 94.69 176 ILE A N 1
ATOM 1378 C CA . ILE A 1 176 ? 19.156 6.805 1.29 1 94.69 176 ILE A CA 1
ATOM 1379 C C . ILE A 1 176 ? 18.781 6.18 -0.051 1 94.69 176 ILE A C 1
ATOM 1381 O O . ILE A 1 176 ? 19.641 5.816 -0.842 1 94.69 176 ILE A O 1
ATOM 1385 N N . THR A 1 177 ? 17.5 6.105 -0.261 1 93.88 177 THR A N 1
ATOM 1386 C CA . THR A 1 177 ? 17.094 5.309 -1.413 1 93.88 177 THR A CA 1
ATOM 1387 C C . THR A 1 177 ? 16.75 6.211 -2.594 1 93.88 177 THR A C 1
ATOM 1389 O O . THR A 1 177 ? 17.094 5.902 -3.738 1 93.88 177 THR A O 1
ATOM 1392 N N . SER A 1 178 ? 16.078 7.289 -2.273 1 93.56 178 SER A N 1
ATOM 1393 C CA . SER A 1 178 ? 15.656 8.203 -3.33 1 93.56 178 SER A CA 1
ATOM 1394 C C . SER A 1 178 ? 15.32 9.578 -2.768 1 93.56 178 SER A C 1
ATOM 1396 O O . SER A 1 178 ? 15.148 9.734 -1.557 1 93.56 178 SER A O 1
ATOM 1398 N N . ILE A 1 179 ? 15.336 10.547 -3.674 1 94.38 179 ILE A N 1
ATOM 1399 C CA . ILE A 1 179 ? 14.93 11.922 -3.375 1 94.38 179 ILE A CA 1
ATOM 1400 C C . ILE A 1 179 ? 13.852 12.367 -4.359 1 94.38 179 ILE A C 1
ATOM 1402 O O . ILE A 1 179 ? 14.016 12.234 -5.574 1 94.38 179 ILE A O 1
ATOM 1406 N N . LEU A 1 180 ? 12.719 12.711 -3.805 1 90.19 180 LEU A N 1
ATOM 1407 C CA . LEU A 1 180 ? 11.695 13.344 -4.633 1 90.19 180 LEU A CA 1
ATOM 1408 C C . LEU A 1 180 ? 11.812 14.859 -4.578 1 90.19 180 LEU A C 1
ATOM 1410 O O . LEU A 1 180 ? 11.656 15.461 -3.512 1 90.19 180 LEU A O 1
ATOM 1414 N N . ARG A 1 181 ? 12.227 15.453 -5.734 1 90.94 181 ARG A N 1
ATOM 1415 C CA . ARG A 1 181 ? 12.375 16.906 -5.867 1 90.94 181 ARG A CA 1
ATOM 1416 C C . ARG A 1 181 ? 11.43 17.453 -6.934 1 90.94 181 ARG A C 1
ATOM 1418 O O . ARG A 1 181 ? 11.586 17.156 -8.117 1 90.94 181 ARG A O 1
ATOM 1425 N N . ASP A 1 182 ? 10.414 18.266 -6.574 1 80.38 182 ASP A N 1
ATOM 1426 C CA . ASP A 1 182 ? 9.453 18.844 -7.508 1 80.38 182 ASP A CA 1
ATOM 1427 C C . ASP A 1 182 ? 8.844 17.781 -8.414 1 80.38 182 ASP A C 1
ATOM 1429 O O . ASP A 1 182 ? 8.852 17.906 -9.633 1 80.38 182 ASP A O 1
ATOM 1433 N N . GLU A 1 183 ? 8.492 16.641 -7.98 1 71.94 183 GLU A N 1
ATOM 1434 C CA . GLU A 1 183 ? 7.801 15.555 -8.656 1 71.94 183 GLU A CA 1
ATOM 1435 C C . GLU A 1 183 ? 8.773 14.703 -9.461 1 71.94 183 GLU A C 1
ATOM 1437 O O . GLU A 1 183 ? 8.352 13.875 -10.273 1 71.94 183 GLU A O 1
ATOM 1442 N N . THR A 1 184 ? 10.07 15.023 -9.344 1 83.75 184 THR A N 1
ATOM 1443 C CA . THR A 1 184 ? 11.094 14.227 -10.016 1 83.75 184 THR A CA 1
ATOM 1444 C C . THR A 1 184 ? 11.828 13.344 -9.016 1 83.75 184 THR A C 1
ATOM 1446 O O . THR A 1 184 ? 12.172 13.781 -7.918 1 83.75 184 THR A O 1
ATOM 1449 N N . VAL A 1 185 ? 11.984 12.117 -9.422 1 89.19 185 VAL A N 1
ATOM 1450 C CA . VAL A 1 185 ? 12.695 11.172 -8.562 1 89.19 185 VAL A CA 1
ATOM 1451 C C . VAL A 1 185 ? 14.195 11.234 -8.852 1 89.19 185 VAL A C 1
ATOM 1453 O O . VAL A 1 185 ? 14.617 11.164 -10.008 1 89.19 185 VAL A O 1
ATOM 1456 N N . ILE A 1 186 ? 15.055 11.43 -7.84 1 93.44 186 ILE A N 1
ATOM 1457 C CA . ILE A 1 186 ? 16.516 11.43 -7.914 1 93.44 186 ILE A CA 1
ATOM 1458 C C . ILE A 1 186 ? 17.062 10.227 -7.16 1 93.44 186 ILE A C 1
ATOM 1460 O O . ILE A 1 186 ? 16.75 10.016 -5.988 1 93.44 186 ILE A O 1
ATOM 1464 N N . TYR A 1 187 ? 17.75 9.344 -7.805 1 93.31 187 TYR A N 1
ATOM 1465 C CA . TYR A 1 187 ? 18.484 8.266 -7.152 1 93.31 187 TYR A CA 1
ATOM 1466 C C . TYR A 1 187 ? 19.828 8.766 -6.617 1 93.31 187 TYR A C 1
ATOM 1468 O O . TYR A 1 187 ? 20.672 9.211 -7.387 1 93.31 187 TYR A O 1
ATOM 1476 N N . PRO A 1 188 ? 20.031 8.672 -5.379 1 92.5 188 PRO A N 1
ATOM 1477 C CA . PRO A 1 188 ? 21.125 9.406 -4.734 1 92.5 188 PRO A CA 1
ATOM 1478 C C . PRO A 1 188 ? 22.484 8.781 -5.004 1 92.5 188 PRO A C 1
ATOM 1480 O O . PRO A 1 188 ? 22.594 7.559 -5.172 1 92.5 188 PRO A O 1
ATOM 1483 N N . ARG A 1 189 ? 23.469 9.656 -5.117 1 90 189 ARG A N 1
ATOM 1484 C CA . ARG A 1 189 ? 24.891 9.352 -5.098 1 90 189 ARG A CA 1
ATOM 1485 C C . ARG A 1 189 ? 25.625 10.195 -4.055 1 90 189 ARG A C 1
ATOM 1487 O O . ARG A 1 189 ? 25.016 11.07 -3.43 1 90 189 ARG A O 1
ATOM 1494 N N . GLY A 1 190 ? 26.859 9.82 -3.857 1 89.38 190 GLY A N 1
ATOM 1495 C CA . GLY A 1 190 ? 27.625 10.57 -2.877 1 89.38 190 GLY A CA 1
ATOM 1496 C C . GLY A 1 190 ? 27.641 12.062 -3.15 1 89.38 190 GLY A C 1
ATOM 1497 O O . GLY A 1 190 ? 27.656 12.867 -2.217 1 89.38 190 GLY A O 1
ATOM 1498 N N . ASN A 1 191 ? 27.516 12.406 -4.375 1 92.75 191 ASN A N 1
ATOM 1499 C CA . ASN A 1 191 ? 27.625 13.82 -4.738 1 92.75 191 ASN A CA 1
ATOM 1500 C C . ASN A 1 191 ? 26.25 14.461 -4.91 1 92.75 191 ASN A C 1
ATOM 1502 O O . ASN A 1 191 ? 26.141 15.562 -5.453 1 92.75 191 ASN A O 1
ATOM 1506 N N . THR A 1 192 ? 25.266 13.82 -4.547 1 94.81 192 THR A N 1
ATOM 1507 C CA . THR A 1 192 ? 23.938 14.414 -4.543 1 94.81 192 THR A CA 1
ATOM 1508 C C . THR A 1 192 ? 23.766 15.359 -3.357 1 94.81 192 THR A C 1
ATOM 1510 O O . THR A 1 192 ? 24.188 15.047 -2.244 1 94.81 192 THR A O 1
ATOM 1513 N N . GLN A 1 193 ? 23.203 16.5 -3.656 1 96.31 193 GLN A N 1
ATOM 1514 C CA . GLN A 1 193 ? 22.953 17.5 -2.623 1 96.31 193 GLN A CA 1
ATOM 1515 C C . GLN A 1 193 ? 21.469 17.5 -2.229 1 96.31 193 GLN A C 1
ATOM 1517 O O . GLN A 1 193 ? 20.594 17.422 -3.09 1 96.31 193 GLN A O 1
ATOM 1522 N N . PHE A 1 194 ? 21.234 17.594 -0.925 1 96.19 194 PHE A N 1
ATOM 1523 C CA . PHE A 1 194 ? 19.859 17.781 -0.471 1 96.19 194 PHE A CA 1
ATOM 1524 C C . PHE A 1 194 ? 19.438 19.234 -0.625 1 96.19 194 PHE A C 1
ATOM 1526 O O . PHE A 1 194 ? 20.234 20.156 -0.353 1 96.19 194 PHE A O 1
ATOM 1533 N N . MET A 1 195 ? 18.25 19.438 -1.093 1 96 195 MET A N 1
ATOM 1534 C CA . MET A 1 195 ? 17.703 20.781 -1.248 1 96 195 MET A CA 1
ATOM 1535 C C . MET A 1 195 ? 16.438 20.969 -0.424 1 96 195 MET A C 1
ATOM 1537 O O . MET A 1 195 ? 15.812 19.984 -0.021 1 96 195 MET A O 1
ATOM 1541 N N . GLU A 1 196 ? 16.109 22.219 -0.215 1 93.62 196 GLU A N 1
ATOM 1542 C CA . GLU A 1 196 ? 14.859 22.531 0.479 1 93.62 196 GLU A CA 1
ATOM 1543 C C . GLU A 1 196 ? 13.664 21.891 -0.225 1 93.62 196 GLU A C 1
ATOM 1545 O O . GLU A 1 196 ? 13.57 21.922 -1.453 1 93.62 196 GLU A O 1
ATOM 1550 N N . ASN A 1 197 ? 12.828 21.25 0.526 1 89.81 197 ASN A N 1
ATOM 1551 C CA . ASN A 1 197 ? 11.562 20.656 0.092 1 89.81 197 ASN A CA 1
ATOM 1552 C C . ASN A 1 197 ? 11.773 19.297 -0.552 1 89.81 197 ASN A C 1
ATOM 1554 O O . ASN A 1 197 ? 10.828 18.688 -1.064 1 89.81 197 ASN A O 1
ATOM 1558 N N . ASP A 1 198 ? 13.07 18.859 -0.513 1 92.81 198 ASP A N 1
ATOM 1559 C CA . ASP A 1 198 ? 13.297 17.484 -0.921 1 92.81 198 ASP A CA 1
ATOM 1560 C C . ASP A 1 198 ? 12.539 16.516 -0.021 1 92.81 198 ASP A C 1
ATOM 1562 O O . ASP A 1 198 ? 12.484 16.703 1.196 1 92.81 198 ASP A O 1
ATOM 1566 N N . LYS A 1 199 ? 11.906 15.555 -0.549 1 90.25 199 LYS A N 1
ATOM 1567 C CA . LYS A 1 199 ? 11.406 14.391 0.178 1 90.25 199 LYS A CA 1
ATOM 1568 C C . LYS A 1 199 ? 12.352 13.203 0.024 1 90.25 199 LYS A C 1
ATOM 1570 O O . LYS A 1 199 ? 12.453 12.617 -1.058 1 90.25 199 LYS A O 1
ATOM 1575 N N . VAL A 1 200 ? 13.055 12.852 1.095 1 93.81 200 VAL A N 1
ATOM 1576 C CA . VAL A 1 200 ? 14.094 11.82 1.076 1 93.81 200 VAL A CA 1
ATOM 1577 C C . VAL A 1 200 ? 13.531 10.508 1.606 1 93.81 200 VAL A C 1
ATOM 1579 O O . VAL A 1 200 ? 13 10.453 2.717 1 93.81 200 VAL A O 1
ATOM 1582 N N . LEU A 1 201 ? 13.57 9.461 0.833 1 92.94 201 LEU A N 1
ATOM 1583 C CA . LEU A 1 201 ? 13.18 8.117 1.254 1 92.94 201 LEU A CA 1
ATOM 1584 C C . LEU A 1 201 ? 14.367 7.359 1.832 1 92.94 201 LEU A C 1
ATOM 1586 O O . LEU A 1 201 ? 15.43 7.301 1.216 1 92.94 201 LEU A O 1
ATOM 1590 N N . VAL A 1 202 ? 14.172 6.809 3.002 1 94.06 202 VAL A N 1
ATOM 1591 C CA . VAL A 1 202 ? 15.266 6.172 3.727 1 94.06 202 VAL A CA 1
ATOM 1592 C C . VAL A 1 202 ? 14.805 4.812 4.254 1 94.06 202 VAL A C 1
ATOM 1594 O O . VAL A 1 202 ? 13.711 4.688 4.809 1 94.06 202 VAL A O 1
ATOM 1597 N N . ILE A 1 203 ? 15.539 3.816 3.988 1 93.88 203 ILE A N 1
ATOM 1598 C CA . ILE A 1 203 ? 15.398 2.539 4.68 1 93.88 203 ILE A CA 1
ATOM 1599 C C . ILE A 1 203 ? 16.297 2.52 5.91 1 93.88 203 ILE A C 1
ATOM 1601 O O . ILE A 1 203 ? 17.484 2.859 5.828 1 93.88 203 ILE A O 1
ATOM 1605 N N . THR A 1 204 ? 15.758 2.215 7.027 1 93.5 204 THR A N 1
ATOM 1606 C CA . THR A 1 204 ? 16.516 2.242 8.273 1 93.5 204 THR A CA 1
ATOM 1607 C C . THR A 1 204 ? 15.828 1.402 9.344 1 93.5 204 THR A C 1
ATOM 1609 O O . THR A 1 204 ? 14.945 0.602 9.039 1 93.5 204 THR A O 1
ATOM 1612 N N . ASN A 1 205 ? 16.375 1.42 10.531 1 88.88 205 ASN A N 1
ATOM 1613 C CA . ASN A 1 205 ? 15.703 0.859 11.695 1 88.88 205 ASN A CA 1
ATOM 1614 C C . ASN A 1 205 ? 15.391 1.933 12.734 1 88.88 205 ASN A C 1
ATOM 1616 O O . ASN A 1 205 ? 15.781 3.09 12.57 1 88.88 205 ASN A O 1
ATOM 1620 N N . ASN A 1 206 ? 14.633 1.594 13.711 1 84.5 206 ASN A N 1
ATOM 1621 C CA . ASN A 1 206 ? 14.141 2.564 14.688 1 84.5 206 ASN A CA 1
ATOM 1622 C C . ASN A 1 206 ? 15.289 3.273 15.398 1 84.5 206 ASN A C 1
ATOM 1624 O O . ASN A 1 206 ? 15.25 4.492 15.586 1 84.5 206 ASN A O 1
ATOM 1628 N N . THR A 1 207 ? 16.297 2.508 15.781 1 88.69 207 THR A N 1
ATOM 1629 C CA . THR A 1 207 ? 17.453 3.066 16.484 1 88.69 207 THR A CA 1
ATOM 1630 C C . THR A 1 207 ? 18.188 4.078 15.609 1 88.69 207 THR A C 1
ATOM 1632 O O . THR A 1 207 ? 18.469 5.191 16.047 1 88.69 207 THR A O 1
ATOM 1635 N N . ALA A 1 208 ? 18.453 3.73 14.438 1 92.38 208 ALA A N 1
ATOM 1636 C CA . ALA A 1 208 ? 19.156 4.609 13.508 1 92.38 208 ALA A CA 1
ATOM 1637 C C . ALA A 1 208 ? 18.312 5.836 13.164 1 92.38 208 ALA A C 1
ATOM 1639 O O . ALA A 1 208 ? 18.844 6.93 12.977 1 92.38 208 ALA A O 1
ATOM 1640 N N . LEU A 1 209 ? 16.984 5.684 13.086 1 88.94 209 LEU A N 1
ATOM 1641 C CA . LEU A 1 209 ? 16.109 6.809 12.789 1 88.94 209 LEU A CA 1
ATOM 1642 C C . LEU A 1 209 ? 16.219 7.879 13.875 1 88.94 209 LEU A C 1
ATOM 1644 O O . LEU A 1 209 ? 16.219 9.07 13.57 1 88.94 209 LEU A O 1
ATOM 1648 N N . THR A 1 210 ? 16.266 7.477 15.07 1 86.06 210 THR A N 1
ATOM 1649 C CA . THR A 1 210 ? 16.422 8.414 16.172 1 86.06 210 THR A CA 1
ATOM 1650 C C . THR A 1 210 ? 17.688 9.242 16 1 86.06 210 THR A C 1
ATOM 1652 O O . THR A 1 210 ? 17.672 10.453 16.234 1 86.06 210 THR A O 1
ATOM 1655 N N . LYS A 1 211 ? 18.75 8.586 15.539 1 90.12 211 LYS A N 1
ATOM 1656 C CA . LYS A 1 211 ? 20.016 9.273 15.297 1 90.12 211 LYS A CA 1
ATOM 1657 C C . LYS A 1 211 ? 19.891 10.273 14.148 1 90.12 211 LYS A C 1
ATOM 1659 O O . LYS A 1 211 ? 20.422 11.383 14.227 1 90.12 211 LYS A O 1
ATOM 1664 N N . ILE A 1 212 ? 19.234 9.852 13.164 1 90.19 212 ILE A N 1
ATOM 1665 C CA . ILE A 1 212 ? 19.016 10.711 12.008 1 90.19 212 ILE A CA 1
ATOM 1666 C C . ILE A 1 212 ? 18.234 11.961 12.422 1 90.19 212 ILE A C 1
ATOM 1668 O O . ILE A 1 212 ? 18.609 13.078 12.047 1 90.19 212 ILE A O 1
ATOM 1672 N N . LYS A 1 213 ? 17.188 11.797 13.18 1 84.44 213 LYS A N 1
ATOM 1673 C CA . LYS A 1 213 ? 16.375 12.914 13.648 1 84.44 213 LYS A CA 1
ATOM 1674 C C . LYS A 1 213 ? 17.203 13.906 14.453 1 84.44 213 LYS A C 1
ATOM 1676 O O . LYS A 1 213 ? 17.078 15.117 14.281 1 84.44 213 LYS A O 1
ATOM 1681 N N . ALA A 1 214 ? 18.016 13.367 15.258 1 83.5 214 ALA A N 1
ATOM 1682 C CA . ALA A 1 214 ? 18.859 14.195 16.109 1 83.5 214 ALA A CA 1
ATOM 1683 C C . ALA A 1 214 ? 19.828 15.016 15.266 1 83.5 214 ALA A C 1
ATOM 1685 O O . ALA A 1 214 ? 20.156 16.156 15.617 1 83.5 214 ALA A O 1
ATOM 1686 N N . HIS A 1 215 ? 20.266 14.398 14.164 1 84.38 215 HIS A N 1
ATOM 1687 C CA . HIS A 1 215 ? 21.266 15.039 13.32 1 84.38 215 HIS A CA 1
ATOM 1688 C C . HIS A 1 215 ? 20.625 16.016 12.352 1 84.38 215 HIS A C 1
ATOM 1690 O O . HIS A 1 215 ? 21.25 17 11.938 1 84.38 215 HIS A O 1
ATOM 1696 N N . LEU A 1 216 ? 19.453 15.703 12.008 1 84.56 216 LEU A N 1
ATOM 1697 C CA . LEU A 1 216 ? 18.75 16.484 11 1 84.56 216 LEU A CA 1
ATOM 1698 C C . LEU A 1 216 ? 18.328 17.844 11.562 1 84.56 216 LEU A C 1
ATOM 1700 O O . LEU A 1 216 ? 18.453 18.859 10.891 1 84.56 216 LEU A O 1
ATOM 1704 N N . PHE A 1 217 ? 17.703 17.781 12.812 1 70.19 217 PHE A N 1
ATOM 1705 C CA . PHE A 1 217 ? 17.141 19 13.367 1 70.19 217 PHE A CA 1
ATOM 1706 C C . PHE A 1 217 ? 18.219 19.812 14.094 1 70.19 217 PHE A C 1
ATOM 1708 O O . PHE A 1 217 ? 19.078 19.234 14.758 1 70.19 217 PHE A O 1
ATOM 1715 N N . ARG A 1 218 ? 18.562 20.875 13.625 1 59.41 218 ARG A N 1
ATOM 1716 C CA . ARG A 1 218 ? 19.375 21.781 14.445 1 59.41 218 ARG A CA 1
ATOM 1717 C C . ARG A 1 218 ? 18.828 21.859 15.867 1 59.41 218 ARG A C 1
ATOM 1719 O O . ARG A 1 218 ? 17.641 21.625 16.109 1 59.41 218 ARG A O 1
ATOM 1726 N N . GLY A 1 219 ? 19.469 21.891 17.047 1 47.88 219 GLY A N 1
ATOM 1727 C CA . GLY A 1 219 ? 19.141 22.109 18.438 1 47.88 219 GLY A CA 1
ATOM 1728 C C . GLY A 1 219 ? 17.766 22.734 18.625 1 47.88 219 GLY A C 1
ATOM 1729 O O . GLY A 1 219 ? 17.375 23.062 19.75 1 47.88 219 GLY A O 1
ATOM 1730 N N . GLY A 1 220 ? 17.172 23.562 17.828 1 42.28 220 GLY A N 1
ATOM 1731 C CA . GLY A 1 220 ? 16.016 24.281 18.359 1 42.28 220 GLY A CA 1
ATOM 1732 C C . GLY A 1 220 ? 14.82 23.391 18.594 1 42.28 220 GLY A C 1
ATOM 1733 O O . GLY A 1 220 ? 14.945 22.156 18.625 1 42.28 220 GLY A O 1
ATOM 1734 N N . LYS A 1 221 ? 13.391 23.688 18.141 1 42.25 221 LYS A N 1
ATOM 1735 C CA . LYS A 1 221 ? 12.094 23.281 18.688 1 42.25 221 LYS A CA 1
ATOM 1736 C C . LYS A 1 221 ? 11.805 21.812 18.391 1 42.25 221 LYS A C 1
ATOM 1738 O O . LYS A 1 221 ? 11.609 21.438 17.234 1 42.25 221 LYS A O 1
ATOM 1743 N N . GLN A 1 222 ? 12.484 20.859 18.922 1 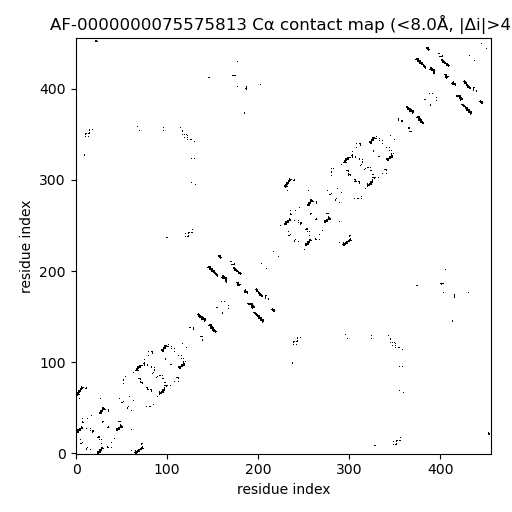40.88 222 GLN A N 1
ATOM 1744 C CA . GLN A 1 222 ? 12.008 19.484 19.016 1 40.88 222 GLN A CA 1
ATOM 1745 C C . GLN A 1 222 ? 10.5 19.422 19.25 1 40.88 222 GLN A C 1
ATOM 1747 O O . GLN A 1 222 ? 10.023 19.859 20.297 1 40.88 222 GLN A O 1
ATOM 1752 N N . ASN A 1 223 ? 9.57 19.688 18.516 1 36.69 223 ASN A N 1
ATOM 1753 C CA . ASN A 1 223 ? 8.195 19.438 18.938 1 36.69 223 ASN A CA 1
ATOM 1754 C C . ASN A 1 223 ? 8.023 18.047 19.516 1 36.69 223 ASN A C 1
ATOM 1756 O O . ASN A 1 223 ? 8.203 17.047 18.812 1 36.69 223 ASN A O 1
ATOM 1760 N N . ASP A 1 224 ? 8.406 17.766 20.844 1 35.81 224 ASP A N 1
ATOM 1761 C CA . ASP A 1 224 ? 8.188 16.656 21.766 1 35.81 224 ASP A CA 1
ATOM 1762 C C . ASP A 1 224 ? 6.812 16.016 21.547 1 35.81 224 ASP A C 1
ATOM 1764 O O . ASP A 1 224 ? 5.793 16.594 21.938 1 35.81 224 ASP A O 1
ATOM 1768 N N . ILE A 1 225 ? 6.535 15.328 20.641 1 33.78 225 ILE A N 1
ATOM 1769 C CA . ILE A 1 225 ? 5.301 14.555 20.609 1 33.78 225 ILE A CA 1
ATOM 1770 C C . ILE A 1 225 ? 5.242 13.633 21.828 1 33.78 225 ILE A C 1
ATOM 1772 O O . ILE A 1 225 ? 4.27 12.898 22 1 33.78 225 ILE A O 1
ATOM 1776 N N . THR A 1 226 ? 6.316 13.352 22.5 1 29.12 226 THR A N 1
ATOM 1777 C CA . THR A 1 226 ? 6.141 12.445 23.641 1 29.12 226 THR A CA 1
ATOM 1778 C C . THR A 1 226 ? 5.535 13.188 24.828 1 29.12 226 THR A C 1
ATOM 1780 O O . THR A 1 226 ? 5.035 12.562 25.766 1 29.12 226 THR A O 1
ATOM 1783 N N . LYS A 1 227 ? 5.918 14.445 25.219 1 29.64 227 LYS A N 1
ATOM 1784 C CA . LYS A 1 227 ? 5.668 14.836 26.609 1 29.64 227 LYS A CA 1
ATOM 1785 C C . LYS A 1 227 ? 4.203 15.211 26.812 1 29.64 227 LYS A C 1
ATOM 1787 O O . LYS A 1 227 ? 3.791 15.523 27.938 1 29.64 227 LYS A O 1
ATOM 1792 N N . LYS A 1 228 ? 3.174 15.625 25.953 1 24.91 228 LYS A N 1
ATOM 1793 C CA . LYS A 1 228 ? 1.989 15.852 26.781 1 24.91 228 LYS A CA 1
ATOM 1794 C C . LYS A 1 228 ? 1.202 14.555 26.969 1 24.91 228 LYS A C 1
ATOM 1796 O O . LYS A 1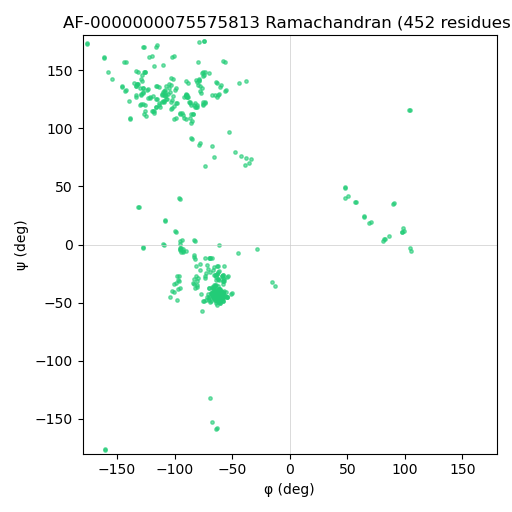 228 ? 1.038 13.773 26.031 1 24.91 228 LYS A O 1
ATOM 1801 N N . MET B 1 1 ? -3.582 20.344 15.977 1 69.44 1 MET B N 1
ATOM 1802 C CA . MET B 1 1 ? -4.18 20.391 14.641 1 69.44 1 MET B CA 1
ATOM 1803 C C . MET B 1 1 ? -5.414 19.5 14.562 1 69.44 1 MET B C 1
ATOM 1805 O O . MET B 1 1 ? -5.391 18.359 15.023 1 69.44 1 MET B O 1
ATOM 1809 N N . LYS B 1 2 ? -6.574 20.188 14.172 1 89.44 2 LYS B N 1
ATOM 1810 C CA . LYS B 1 2 ? -7.848 19.469 14.141 1 89.44 2 LYS B CA 1
ATOM 1811 C C . LYS B 1 2 ? -8.094 18.844 12.773 1 89.44 2 LYS B C 1
ATOM 1813 O O . LYS B 1 2 ? -7.855 19.469 11.742 1 89.44 2 LYS B O 1
ATOM 1818 N N . SER B 1 3 ? -8.414 17.594 12.805 1 94.06 3 SER B N 1
ATOM 1819 C CA . SER B 1 3 ? -8.688 16.859 11.57 1 94.06 3 SER B CA 1
ATOM 1820 C C . SER B 1 3 ? -10.039 16.156 11.633 1 94.06 3 SER B C 1
ATOM 1822 O O . SER B 1 3 ? -10.484 15.75 12.703 1 94.06 3 SER B O 1
ATOM 1824 N N . LEU B 1 4 ? -10.625 16.062 10.453 1 97.62 4 LEU B N 1
ATOM 1825 C CA . LEU B 1 4 ? -11.898 15.367 10.352 1 97.62 4 LEU B CA 1
ATOM 1826 C C . LEU B 1 4 ? -11.766 14.117 9.484 1 97.62 4 LEU B C 1
ATOM 1828 O O . LEU B 1 4 ? -11.109 14.148 8.438 1 97.62 4 LEU B O 1
ATOM 1832 N N . ILE B 1 5 ? -12.352 13.102 9.953 1 98.31 5 ILE B N 1
ATOM 1833 C CA . ILE B 1 5 ? -12.523 11.883 9.164 1 98.31 5 ILE B CA 1
ATOM 1834 C C . ILE B 1 5 ? -14.008 11.625 8.922 1 98.31 5 ILE B C 1
ATOM 1836 O O . ILE B 1 5 ? -14.797 11.594 9.867 1 98.31 5 ILE B O 1
ATOM 1840 N N . ILE B 1 6 ? -14.367 11.492 7.676 1 98.69 6 ILE B N 1
ATOM 1841 C CA . ILE B 1 6 ? -15.758 11.188 7.348 1 98.69 6 ILE B CA 1
ATOM 1842 C C . ILE B 1 6 ? -15.875 9.742 6.887 1 98.69 6 ILE B C 1
ATOM 1844 O O . ILE B 1 6 ? -15.281 9.352 5.875 1 98.69 6 ILE B O 1
ATOM 1848 N N . GLY B 1 7 ? -16.75 8.977 7.535 1 98.44 7 GLY B N 1
ATOM 1849 C CA . GLY B 1 7 ? -16.891 7.551 7.305 1 98.44 7 GLY B CA 1
ATOM 1850 C C . GLY B 1 7 ? -16.266 6.703 8.398 1 98.44 7 GLY B C 1
ATOM 1851 O O . GLY B 1 7 ? -15.047 6.699 8.562 1 98.44 7 GLY B O 1
ATOM 1852 N N . GLY B 1 8 ? -17.047 6 9.062 1 97.5 8 GLY B N 1
ATOM 1853 C CA . GLY B 1 8 ? -16.562 5.195 10.172 1 97.5 8 GLY B CA 1
ATOM 1854 C C . GLY B 1 8 ? -16.562 3.707 9.867 1 97.5 8 GLY B C 1
ATOM 1855 O O . GLY B 1 8 ? -16.703 2.885 10.781 1 97.5 8 GLY B O 1
ATOM 1856 N N . GLY B 1 9 ? -16.562 3.375 8.625 1 96.44 9 GLY B N 1
ATOM 1857 C CA . GLY B 1 9 ? -16.391 1.972 8.281 1 96.44 9 GLY B CA 1
ATOM 1858 C C . GLY B 1 9 ? -15.047 1.415 8.695 1 96.44 9 GLY B C 1
ATOM 1859 O O . GLY B 1 9 ? -14.406 1.942 9.609 1 96.44 9 GLY B O 1
ATOM 1860 N N . LYS B 1 10 ? -14.633 0.336 8.07 1 94.56 10 LYS B N 1
ATOM 1861 C CA . LYS B 1 10 ? -13.383 -0.323 8.461 1 94.56 10 LYS B CA 1
ATOM 1862 C C . LYS B 1 10 ? -12.188 0.608 8.273 1 94.56 10 LYS B C 1
ATOM 1864 O O . LYS B 1 10 ? -11.367 0.761 9.18 1 94.56 10 LYS B O 1
ATOM 1869 N N . VAL B 1 11 ? -12.156 1.24 7.129 1 95.31 11 VAL B N 1
ATOM 1870 C CA . VAL B 1 11 ? -11.031 2.123 6.836 1 95.31 11 VAL B CA 1
ATOM 1871 C C . VAL B 1 11 ? -11.023 3.295 7.816 1 95.31 11 VAL B C 1
ATOM 1873 O O . VAL B 1 11 ? -9.984 3.611 8.406 1 95.31 11 VAL B O 1
ATOM 1876 N N . GLY B 1 12 ? -12.188 3.943 7.996 1 97.5 12 GLY B N 1
ATOM 1877 C CA . GLY B 1 12 ? -12.297 5.066 8.922 1 97.5 12 GLY B CA 1
ATOM 1878 C C . GLY B 1 12 ? -11.93 4.699 10.344 1 97.5 12 GLY B C 1
ATOM 1879 O O . GLY B 1 12 ? -11.234 5.457 11.023 1 97.5 12 GLY B O 1
ATOM 1880 N N . TYR B 1 13 ? -12.375 3.557 10.742 1 96.44 13 TYR B N 1
ATOM 1881 C CA . TYR B 1 13 ? -12.086 3.061 12.086 1 96.44 13 TYR B CA 1
ATOM 1882 C C . TYR B 1 13 ? -10.586 2.906 12.297 1 96.44 13 TYR B C 1
ATOM 1884 O O . TYR B 1 13 ? -10.039 3.426 13.273 1 96.44 13 TYR B O 1
ATOM 1892 N N . TYR B 1 14 ? -9.906 2.273 11.438 1 92.38 14 TYR B N 1
ATOM 1893 C CA . TYR B 1 14 ? -8.477 2.025 11.578 1 92.38 14 TYR B CA 1
ATOM 1894 C C . TYR B 1 14 ? -7.68 3.312 11.406 1 92.38 14 TYR B C 1
ATOM 1896 O O . TYR B 1 14 ? -6.672 3.521 12.086 1 92.38 14 TYR B O 1
ATOM 1904 N N . LEU B 1 15 ? -8.125 4.109 10.523 1 93.88 15 LEU B N 1
ATOM 1905 C CA . LEU B 1 15 ? -7.48 5.41 10.344 1 93.88 15 LEU B CA 1
ATOM 1906 C C . LEU B 1 15 ? -7.551 6.23 11.625 1 93.88 15 LEU B C 1
ATOM 1908 O O . LEU B 1 15 ? -6.555 6.832 12.039 1 93.88 15 LEU B O 1
ATOM 1912 N N . LEU B 1 16 ? -8.734 6.258 12.242 1 95.44 16 LEU B N 1
ATOM 1913 C CA . LEU B 1 16 ? -8.922 6.961 13.5 1 95.44 16 LEU B CA 1
ATOM 1914 C C . LEU B 1 16 ? -7.945 6.453 14.562 1 95.44 16 LEU B C 1
ATOM 1916 O O . LEU B 1 16 ? -7.289 7.246 15.234 1 95.44 16 LEU B O 1
ATOM 1920 N N . GLN B 1 17 ? -7.816 5.172 14.633 1 90.06 17 GLN B N 1
ATOM 1921 C CA . GLN B 1 17 ? -6.926 4.543 15.609 1 90.06 17 GLN B CA 1
ATOM 1922 C C . GLN B 1 17 ? -5.477 4.949 15.367 1 90.06 17 GLN B C 1
ATOM 1924 O O . GLN B 1 17 ? -4.777 5.355 16.297 1 90.06 17 GLN B O 1
ATOM 1929 N N . THR B 1 18 ? -5.02 4.859 14.148 1 82.31 18 THR B N 1
ATOM 1930 C CA . THR B 1 18 ? -3.627 5.129 13.82 1 82.31 18 THR B CA 1
ATOM 1931 C C . THR B 1 18 ? -3.299 6.609 14.016 1 82.31 18 THR B C 1
ATOM 1933 O O . THR B 1 18 ? -2.25 6.949 14.562 1 82.31 18 THR B O 1
ATOM 1936 N N . LEU B 1 19 ? -4.156 7.488 13.633 1 88 19 LEU B N 1
ATOM 1937 C CA . LEU B 1 19 ? -3.922 8.922 13.766 1 88 19 LEU B CA 1
ATOM 1938 C C . LEU B 1 19 ? -3.889 9.336 15.234 1 88 19 LEU B C 1
ATOM 1940 O O . LEU B 1 19 ? -3.074 10.172 15.633 1 88 19 LEU B O 1
ATOM 1944 N N . GLN B 1 20 ? -4.781 8.719 15.977 1 86.94 20 GLN B N 1
ATOM 1945 C CA . GLN B 1 20 ? -4.781 9.023 17.406 1 86.94 20 GLN B CA 1
ATOM 1946 C C . GLN B 1 20 ? -3.475 8.586 18.062 1 86.94 20 GLN B C 1
ATOM 1948 O O . GLN B 1 20 ? -2.914 9.312 18.891 1 86.94 20 GLN B O 1
ATOM 1953 N N . ARG B 1 21 ? -3.07 7.445 17.703 1 76.88 21 ARG B N 1
ATOM 1954 C CA . ARG B 1 21 ? -1.812 6.93 18.234 1 76.88 21 ARG B CA 1
ATOM 1955 C C . ARG B 1 21 ? -0.653 7.863 17.891 1 76.88 21 ARG B C 1
ATOM 1957 O O . ARG B 1 21 ? 0.302 7.98 18.672 1 76.88 21 ARG B O 1
ATOM 1964 N N . ARG B 1 22 ? -0.769 8.57 16.844 1 74.19 22 ARG B N 1
ATOM 1965 C CA . ARG B 1 22 ? 0.28 9.484 16.391 1 74.19 22 ARG B CA 1
ATOM 1966 C C . ARG B 1 22 ? 0.096 10.867 16.984 1 74.19 22 ARG B C 1
ATOM 1968 O O . ARG B 1 22 ? 0.858 11.789 16.688 1 74.19 22 ARG B O 1
ATOM 1975 N N . GLY B 1 23 ? -1.002 11.07 17.688 1 79.06 23 GLY B N 1
ATOM 1976 C CA . GLY B 1 23 ? -1.184 12.305 18.453 1 79.06 23 GLY B CA 1
ATOM 1977 C C . GLY B 1 23 ? -2.039 13.328 17.734 1 79.06 23 GLY B C 1
ATOM 1978 O O . GLY B 1 23 ? -2.115 14.484 18.141 1 79.06 23 GLY B O 1
ATOM 1979 N N . TYR B 1 24 ? -2.699 12.898 16.734 1 83.44 24 TYR B N 1
ATOM 1980 C CA . TYR B 1 24 ? -3.578 13.828 16.031 1 83.44 24 TYR B CA 1
ATOM 1981 C C . TYR B 1 24 ? -4.906 13.984 16.75 1 83.44 24 TYR B C 1
ATOM 1983 O O . TYR B 1 24 ? -5.434 13.016 17.312 1 83.44 24 TYR B O 1
ATOM 1991 N N . HIS B 1 25 ? -5.367 15.141 16.75 1 92 25 HIS B N 1
ATOM 1992 C CA . HIS B 1 25 ? -6.738 15.367 17.203 1 92 25 HIS B CA 1
ATOM 1993 C C . HIS B 1 25 ? -7.73 15.156 16.062 1 92 25 HIS B C 1
ATOM 1995 O O . HIS B 1 25 ? -7.801 15.969 15.133 1 92 25 HIS B O 1
ATOM 2001 N N . VAL B 1 26 ? -8.523 14.117 16.188 1 95.31 26 VAL B N 1
ATOM 2002 C CA . VAL B 1 26 ? -9.367 13.727 15.062 1 95.31 26 VAL B CA 1
ATOM 2003 C C . VAL B 1 26 ? -10.82 13.602 15.523 1 95.31 26 VAL B C 1
ATOM 2005 O O . VAL B 1 26 ? -11.094 13.078 16.609 1 95.31 26 VAL B O 1
ATOM 2008 N N . ILE B 1 27 ? -11.68 14.148 14.75 1 97.62 27 ILE B N 1
ATOM 2009 C CA . ILE B 1 27 ? -13.117 13.961 14.93 1 97.62 27 ILE B CA 1
ATOM 2010 C C . ILE B 1 27 ? -13.672 13.094 13.805 1 97.62 27 ILE B C 1
ATOM 2012 O O . ILE B 1 27 ? -13.383 13.328 12.625 1 97.62 27 ILE B O 1
ATOM 2016 N N . LEU B 1 28 ? -14.469 12.086 14.164 1 98.38 28 LEU B N 1
ATOM 2017 C CA . LEU B 1 28 ? -15.039 11.156 13.195 1 98.38 28 LEU B CA 1
ATOM 2018 C C . LEU B 1 28 ? -16.516 11.438 12.977 1 98.38 28 LEU B C 1
ATOM 2020 O O . LEU B 1 28 ? -17.266 11.633 13.938 1 98.38 28 LEU B O 1
ATOM 2024 N N . ILE B 1 29 ? -16.891 11.547 11.75 1 98.69 29 ILE B N 1
ATOM 2025 C CA . ILE B 1 29 ? -18.297 11.648 11.391 1 98.69 29 ILE B CA 1
ATOM 2026 C C . ILE B 1 29 ? -18.766 10.352 10.742 1 98.69 29 ILE B C 1
ATOM 2028 O O . ILE B 1 29 ? -18.141 9.867 9.797 1 98.69 29 ILE B O 1
ATOM 2032 N N . GLU B 1 30 ? -19.844 9.797 11.219 1 98.56 30 GLU B N 1
ATOM 2033 C CA . GLU B 1 30 ? -20.422 8.555 10.719 1 98.56 30 GLU B CA 1
ATOM 2034 C C . GLU B 1 30 ? -21.938 8.586 10.812 1 98.56 30 GLU B C 1
ATOM 2036 O O . GLU B 1 30 ? -22.5 9.008 11.828 1 98.56 30 GLU B O 1
ATOM 2041 N N . ARG B 1 31 ? -22.578 8.125 9.75 1 98 31 ARG B N 1
ATOM 2042 C CA . ARG B 1 31 ? -24.016 8.273 9.648 1 98 31 ARG B CA 1
ATOM 2043 C C . ARG B 1 31 ? -24.734 7.148 10.391 1 98 31 ARG B C 1
ATOM 2045 O O . ARG B 1 31 ? -25.844 7.344 10.898 1 98 31 ARG B O 1
ATOM 2052 N N . ASN B 1 32 ? -24.203 5.977 10.43 1 97.94 32 ASN B N 1
ATOM 2053 C CA . ASN B 1 32 ? -24.844 4.816 11.047 1 97.94 32 ASN B CA 1
ATOM 2054 C C . ASN B 1 32 ? -24.641 4.82 12.562 1 97.94 32 ASN B C 1
ATOM 2056 O O . ASN B 1 32 ? -23.531 4.648 13.047 1 97.94 32 ASN B O 1
ATOM 2060 N N . PRO B 1 33 ? -25.672 4.879 13.289 1 97.75 33 PRO B N 1
ATOM 2061 C CA . PRO B 1 33 ? -25.547 4.969 14.75 1 97.75 33 PRO B CA 1
ATOM 2062 C C . PRO B 1 33 ? -24.922 3.727 15.367 1 97.75 33 PRO B C 1
ATOM 2064 O O . PRO B 1 33 ? -24.203 3.826 16.375 1 97.75 33 PRO B O 1
ATOM 2067 N N . THR B 1 34 ? -25.219 2.635 14.789 1 98 34 THR B N 1
ATOM 2068 C CA . THR B 1 34 ? -24.656 1.396 15.312 1 98 34 THR B CA 1
ATOM 2069 C C . THR B 1 34 ? -23.125 1.402 15.195 1 98 34 THR B C 1
ATOM 2071 O O . THR B 1 34 ? -22.422 1.009 16.125 1 98 34 THR B O 1
ATOM 2074 N N . ILE B 1 35 ? -22.672 1.885 14.117 1 97.5 35 ILE B N 1
ATOM 2075 C CA . ILE B 1 35 ? -21.234 1.977 13.891 1 97.5 35 ILE B CA 1
ATOM 2076 C C . ILE B 1 35 ? -20.625 3.012 14.836 1 97.5 35 ILE B C 1
ATOM 2078 O O . ILE B 1 35 ? -19.578 2.781 15.422 1 97.5 35 ILE B O 1
ATOM 2082 N N . CYS B 1 36 ? -21.297 4.117 15 1 97.94 36 CYS B N 1
ATOM 2083 C CA . CYS B 1 36 ? -20.844 5.148 15.93 1 97.94 36 CYS B CA 1
ATOM 2084 C C . CYS B 1 36 ? -20.641 4.574 17.328 1 97.94 36 CYS B C 1
ATOM 2086 O O . CYS B 1 36 ? -19.594 4.809 17.953 1 97.94 36 CYS B O 1
ATOM 2088 N N . GLN B 1 37 ? -21.578 3.803 17.734 1 97.12 37 GLN B N 1
ATOM 2089 C CA . GLN B 1 37 ? -21.547 3.236 19.078 1 97.12 37 GLN B CA 1
ATOM 2090 C C . GLN B 1 37 ? -20.391 2.25 19.234 1 97.12 37 GLN B C 1
ATOM 2092 O O . GLN B 1 37 ? -19.688 2.25 20.234 1 97.12 37 GLN B O 1
ATOM 2097 N N . LYS B 1 38 ? -20.281 1.439 18.25 1 96.62 38 LYS B N 1
ATOM 2098 C CA . LYS B 1 38 ? -19.203 0.456 18.266 1 96.62 38 LYS B CA 1
ATOM 2099 C C . LYS B 1 38 ? -17.828 1.135 18.359 1 96.62 38 LYS B C 1
ATOM 2101 O O . LYS B 1 38 ? -16.984 0.729 19.156 1 96.62 38 LYS B O 1
ATOM 2106 N N . ILE B 1 39 ? -17.625 2.16 17.609 1 96.69 39 ILE B N 1
ATOM 2107 C CA . ILE B 1 39 ? -16.359 2.865 17.594 1 96.69 39 ILE B CA 1
ATOM 2108 C C . ILE B 1 39 ? -16.141 3.568 18.938 1 96.69 39 ILE B C 1
ATOM 2110 O O . ILE B 1 39 ? -15.031 3.529 19.484 1 96.69 39 ILE B O 1
ATOM 2114 N N . ALA B 1 40 ? -17.172 4.191 19.469 1 95.12 40 ALA B N 1
ATOM 2115 C CA . ALA B 1 40 ? -17.078 4.918 20.734 1 95.12 40 ALA B CA 1
ATOM 2116 C C . ALA B 1 40 ? -16.703 3.982 21.891 1 95.12 40 ALA B C 1
ATOM 2118 O O . ALA B 1 40 ? -16.062 4.398 22.859 1 95.12 40 ALA B O 1
ATOM 2119 N N . ALA B 1 41 ? -17.094 2.789 21.75 1 95.5 41 ALA B N 1
ATOM 2120 C CA . ALA B 1 41 ? -16.797 1.791 22.766 1 95.5 41 ALA B CA 1
ATOM 2121 C C . ALA B 1 41 ? -15.32 1.385 22.734 1 95.5 41 ALA B C 1
ATOM 2123 O O . ALA B 1 41 ? -14.75 1.012 23.75 1 95.5 41 ALA B O 1
ATOM 2124 N N . ASP B 1 42 ? -14.727 1.469 21.609 1 94.06 42 ASP B N 1
ATOM 2125 C CA . ASP B 1 42 ? -13.383 0.93 21.406 1 94.06 42 ASP B CA 1
ATOM 2126 C C . ASP B 1 42 ? -12.328 2.031 21.5 1 94.06 42 ASP B C 1
ATOM 2128 O O . ASP B 1 42 ? -11.203 1.779 21.906 1 94.06 42 ASP B O 1
ATOM 2132 N N . ILE B 1 43 ? -12.758 3.217 21.047 1 92.75 43 ILE B N 1
ATOM 2133 C CA . ILE B 1 43 ? -11.781 4.293 20.906 1 92.75 43 ILE B CA 1
ATOM 2134 C C . ILE B 1 43 ? -12.305 5.551 21.594 1 92.75 43 ILE B C 1
ATOM 2136 O O . ILE B 1 43 ? -13.445 5.961 21.375 1 92.75 43 ILE B O 1
ATOM 2140 N N . ASP B 1 44 ? -11.469 6.098 22.438 1 93 44 ASP B N 1
ATOM 2141 C CA . ASP B 1 44 ? -11.812 7.375 23.047 1 93 44 ASP B CA 1
ATOM 2142 C C . ASP B 1 44 ? -11.578 8.531 22.078 1 93 44 ASP B C 1
ATOM 2144 O O . ASP B 1 44 ? -10.492 9.109 22.047 1 93 44 ASP B O 1
ATOM 2148 N N . ALA B 1 45 ? -12.539 8.797 21.312 1 93.19 45 ALA B N 1
ATOM 2149 C CA . ALA B 1 45 ? -12.477 9.852 20.297 1 93.19 45 ALA B CA 1
ATOM 2150 C C . ALA B 1 45 ? -13.82 10.562 20.156 1 93.19 45 ALA B C 1
ATOM 2152 O O . ALA B 1 45 ? -14.844 10.055 20.609 1 93.19 45 ALA B O 1
ATOM 2153 N N . GLU B 1 46 ? -13.781 11.711 19.688 1 96.19 46 GLU B N 1
ATOM 2154 C CA . GLU B 1 46 ? -15.008 12.438 19.406 1 96.19 46 GLU B CA 1
ATOM 2155 C C . GLU B 1 46 ? -15.68 11.914 18.141 1 96.19 46 GLU B C 1
ATOM 2157 O O . GLU B 1 46 ? -15.086 11.922 17.062 1 96.19 46 GLU B O 1
ATOM 2162 N N . ILE B 1 47 ? -16.891 11.445 18.359 1 97.81 47 ILE B N 1
ATOM 2163 C CA . ILE B 1 47 ? -17.656 10.867 17.25 1 97.81 47 ILE B CA 1
ATOM 2164 C C . ILE B 1 47 ? -18.969 11.625 17.078 1 97.81 47 ILE B C 1
ATOM 2166 O O . ILE B 1 47 ? -19.719 11.797 18.031 1 97.81 47 ILE B O 1
ATOM 2170 N N . ILE B 1 48 ? -19.203 12.094 15.898 1 98.12 48 ILE B N 1
ATOM 2171 C CA . ILE B 1 48 ? -20.453 12.773 15.562 1 98.12 48 ILE B CA 1
ATOM 2172 C C . ILE B 1 48 ? -21.281 11.883 14.641 1 98.12 48 ILE B C 1
ATOM 2174 O O . ILE B 1 48 ? -20.828 11.469 13.578 1 98.12 48 ILE B O 1
ATOM 2178 N N . CYS B 1 49 ? -22.5 11.594 15.07 1 98.38 49 CYS B N 1
ATOM 2179 C CA . CYS B 1 49 ? -23.422 10.805 14.266 1 98.38 49 CYS B CA 1
ATOM 2180 C C . CYS B 1 49 ? -24.188 11.688 13.289 1 98.38 49 CYS B C 1
ATOM 2182 O O . CYS B 1 49 ? -25.062 12.461 13.703 1 98.38 49 CYS B O 1
ATOM 2184 N N . GLY B 1 50 ? -23.797 11.609 12.047 1 98.12 50 GLY B N 1
ATOM 2185 C CA . GLY B 1 50 ? -24.438 12.445 11.039 1 98.12 50 GLY B CA 1
ATOM 2186 C C . GLY B 1 50 ? -23.938 12.164 9.633 1 98.12 50 GLY B C 1
ATOM 2187 O O . GLY B 1 50 ? -23.047 11.344 9.438 1 98.12 50 GLY B O 1
ATOM 2188 N N . ASP B 1 51 ? -24.594 12.789 8.742 1 97.88 51 ASP B N 1
ATOM 2189 C CA . ASP B 1 51 ? -24.25 12.688 7.328 1 97.88 51 ASP B CA 1
ATOM 2190 C C . ASP B 1 51 ? -23.109 13.633 6.965 1 97.88 51 ASP B C 1
ATOM 2192 O O . ASP B 1 51 ? -23.25 14.852 7.082 1 97.88 51 ASP B O 1
ATOM 2196 N N . GLY B 1 52 ? -22.047 13.141 6.473 1 97.25 52 GLY B N 1
ATOM 2197 C CA . GLY B 1 52 ? -20.859 13.914 6.168 1 97.25 52 GLY B CA 1
ATOM 2198 C C . GLY B 1 52 ? -21.031 14.844 4.984 1 97.25 52 GLY B C 1
ATOM 2199 O O . GLY B 1 52 ? -20.203 15.719 4.746 1 97.25 52 GLY B O 1
ATOM 2200 N N . THR B 1 53 ? -22.141 14.641 4.258 1 97.69 53 THR B N 1
ATOM 2201 C CA . THR B 1 53 ? -22.391 15.547 3.143 1 97.69 53 THR B CA 1
ATOM 2202 C C . THR B 1 53 ? -23.266 16.719 3.588 1 97.69 53 THR B C 1
ATOM 2204 O O . THR B 1 53 ? -23.531 17.641 2.809 1 97.69 53 THR B O 1
ATOM 2207 N N . ASP B 1 54 ? -23.688 16.688 4.777 1 97.44 54 ASP B N 1
ATOM 2208 C CA . ASP B 1 54 ? -24.516 17.75 5.344 1 97.44 54 ASP B CA 1
ATOM 2209 C C . ASP B 1 54 ? -23.641 18.859 5.934 1 97.44 54 ASP B C 1
ATOM 2211 O O . ASP B 1 54 ? -22.891 18.625 6.879 1 97.44 54 ASP B O 1
ATOM 2215 N N . LEU B 1 55 ? -23.891 19.984 5.406 1 96 55 LEU B N 1
ATOM 2216 C CA . LEU B 1 55 ? -23.094 21.141 5.801 1 96 55 LEU B CA 1
ATOM 2217 C C . LEU B 1 55 ? -23.203 21.406 7.297 1 96 55 LEU B C 1
ATOM 2219 O O . LEU B 1 55 ? -22.219 21.75 7.953 1 96 55 LEU B O 1
ATOM 2223 N N . GLU B 1 56 ? -24.375 21.266 7.801 1 96.5 56 GLU B N 1
ATOM 2224 C CA . GLU B 1 56 ? -24.594 21.531 9.219 1 96.5 56 GLU B CA 1
ATOM 2225 C C . GLU B 1 56 ? -23.859 20.531 10.094 1 96.5 56 GLU B C 1
ATOM 2227 O O . GLU B 1 56 ? -23.344 20.875 11.156 1 96.5 56 GLU B O 1
ATOM 2232 N N . VAL B 1 57 ? -23.844 19.344 9.656 1 97.75 57 VAL B N 1
ATOM 2233 C CA . VAL B 1 57 ? -23.125 18.297 10.383 1 97.75 57 VAL B CA 1
ATOM 2234 C C . VAL B 1 57 ? -21.625 18.625 10.391 1 97.75 57 VAL B C 1
ATOM 2236 O O . VAL B 1 57 ? -20.969 18.484 11.43 1 97.75 57 VAL B O 1
ATOM 2239 N N . LEU B 1 58 ? -21.094 19.031 9.273 1 97.31 58 LEU B N 1
ATOM 2240 C CA . LEU B 1 58 ? -19.688 19.375 9.156 1 97.31 58 LEU B CA 1
ATOM 2241 C C . LEU B 1 58 ? -19.344 20.562 10.062 1 97.31 58 LEU B C 1
ATOM 2243 O O . LEU B 1 58 ? -18.297 20.547 10.727 1 97.31 58 LEU B O 1
ATOM 2247 N N . LYS B 1 59 ? -20.219 21.469 10.109 1 96.19 59 LYS B N 1
ATOM 2248 C CA . LYS B 1 59 ? -20.016 22.625 10.977 1 96.19 59 LYS B CA 1
ATOM 2249 C C . LYS B 1 59 ? -20 22.219 12.445 1 96.19 59 LYS B C 1
ATOM 2251 O O . LYS B 1 59 ? -19.156 22.656 13.211 1 96.19 59 LYS B O 1
ATOM 2256 N N . ASP B 1 60 ? -20.953 21.406 12.773 1 95.69 60 ASP B N 1
ATOM 2257 C CA . ASP B 1 60 ? -21.047 20.906 14.141 1 95.69 60 ASP B CA 1
ATOM 2258 C C . ASP B 1 60 ? -19.766 20.172 14.547 1 95.69 60 ASP B C 1
ATOM 2260 O O . ASP B 1 60 ? -19.375 20.188 15.711 1 95.69 60 ASP B O 1
ATOM 2264 N N . ALA B 1 61 ? -19.125 19.609 13.578 1 95.81 61 ALA B N 1
ATOM 2265 C CA . ALA B 1 61 ? -17.906 18.859 13.828 1 95.81 61 ALA B CA 1
ATOM 2266 C C . ALA B 1 61 ? -16.688 19.781 13.906 1 95.81 61 ALA B C 1
ATOM 2268 O O . ALA B 1 61 ? -15.594 19.344 14.242 1 95.81 61 ALA B O 1
ATOM 2269 N N . GLY B 1 62 ? -16.859 21.016 13.57 1 94.75 62 GLY B N 1
ATOM 2270 C CA . GLY B 1 62 ? -15.781 21.984 13.695 1 94.75 62 GLY B CA 1
ATOM 2271 C C . GLY B 1 62 ? -14.922 22.078 12.445 1 94.75 62 GLY B C 1
ATOM 2272 O O . GLY B 1 62 ? -13.711 22.281 12.539 1 94.75 62 GLY B O 1
ATOM 2273 N N . ILE B 1 63 ? -15.57 21.922 11.305 1 94.5 63 ILE B N 1
ATOM 2274 C CA . ILE B 1 63 ? -14.828 21.938 10.055 1 94.5 63 ILE B CA 1
ATOM 2275 C C . ILE B 1 63 ? -14.148 23.297 9.883 1 94.5 63 ILE B C 1
ATOM 2277 O O . ILE B 1 63 ? -13.117 23.391 9.211 1 94.5 63 ILE B O 1
ATOM 2281 N N . GLN B 1 64 ? -14.648 24.297 10.516 1 93.25 64 GLN B N 1
ATOM 2282 C CA . GLN B 1 64 ? -14.125 25.656 10.391 1 93.25 64 GLN B CA 1
ATOM 2283 C C . GLN B 1 64 ? -12.688 25.75 10.906 1 93.25 64 GLN B C 1
ATOM 2285 O O . GLN B 1 64 ? -11.914 26.594 10.461 1 93.25 64 GLN B O 1
ATOM 2290 N N . GLU B 1 65 ? -12.359 24.891 11.766 1 92.56 65 GLU B N 1
ATOM 2291 C CA . GLU B 1 65 ? -11.031 24.922 12.391 1 92.56 65 GLU B CA 1
ATOM 2292 C C . GLU B 1 65 ? -10.18 23.75 11.914 1 92.56 65 GLU B C 1
ATOM 2294 O O . GLU B 1 65 ? -9.031 23.594 12.344 1 92.56 65 GLU B O 1
ATOM 2299 N N . ALA B 1 66 ? -10.703 22.953 11.086 1 93.31 66 ALA B N 1
ATOM 2300 C CA . ALA B 1 66 ? -9.984 21.75 10.672 1 93.31 66 ALA B CA 1
ATOM 2301 C C . ALA B 1 66 ? -8.922 22.094 9.625 1 93.31 66 ALA B C 1
ATOM 2303 O O . ALA B 1 66 ? -9.148 22.922 8.742 1 93.31 66 ALA B O 1
ATOM 2304 N N . GLU B 1 67 ? -7.805 21.469 9.688 1 90.69 67 GLU B N 1
ATOM 2305 C CA . GLU B 1 67 ? -6.734 21.656 8.711 1 90.69 67 GLU B CA 1
ATOM 2306 C C . GLU B 1 67 ? -6.77 20.562 7.641 1 90.69 67 GLU B C 1
ATOM 2308 O O . GLU B 1 67 ? -6.352 20.797 6.504 1 90.69 67 GLU B O 1
ATOM 2313 N N . ILE B 1 68 ? -7.219 19.422 8.047 1 93.69 68 ILE B N 1
ATOM 2314 C CA . ILE B 1 68 ? -7.25 18.281 7.145 1 93.69 68 ILE B CA 1
ATOM 2315 C C . ILE B 1 68 ? -8.609 17.578 7.234 1 93.69 68 ILE B C 1
ATOM 2317 O O . ILE B 1 68 ? -9.156 17.422 8.328 1 93.69 68 ILE B O 1
ATOM 2321 N N . ILE B 1 69 ? -9.109 17.25 6.117 1 96.81 69 ILE B N 1
ATOM 2322 C CA . ILE B 1 69 ? -10.32 16.438 6.07 1 96.81 69 ILE B CA 1
ATOM 2323 C C . ILE B 1 69 ? -10.086 15.227 5.18 1 96.81 69 ILE B C 1
ATOM 2325 O O . ILE B 1 69 ? -9.555 15.344 4.074 1 96.81 69 ILE B O 1
ATOM 2329 N N . ALA B 1 70 ? -10.445 14.094 5.699 1 97.75 70 ALA B N 1
ATOM 2330 C CA . ALA B 1 70 ? -10.344 12.844 4.953 1 97.75 70 ALA B CA 1
ATOM 2331 C C . ALA B 1 70 ? -11.719 12.195 4.773 1 97.75 70 ALA B C 1
ATOM 2333 O O . ALA B 1 70 ? -12.359 11.805 5.754 1 97.75 70 ALA B O 1
ATOM 2334 N N . ALA B 1 71 ? -12.156 12.117 3.537 1 98.69 71 ALA B N 1
ATOM 2335 C CA . ALA B 1 71 ? -13.398 11.43 3.203 1 98.69 71 ALA B CA 1
ATOM 2336 C C . ALA B 1 71 ? -13.141 9.984 2.777 1 98.69 71 ALA B C 1
ATOM 2338 O O . ALA B 1 71 ? -12.602 9.742 1.694 1 98.69 71 ALA B O 1
ATOM 2339 N N . VAL B 1 72 ? -13.625 9.039 3.645 1 98.5 72 VAL B N 1
ATOM 2340 C CA . VAL B 1 72 ? -13.195 7.664 3.406 1 98.5 72 VAL B CA 1
ATOM 2341 C C . VAL B 1 72 ? -14.398 6.73 3.424 1 98.5 72 VAL B C 1
ATOM 2343 O O . VAL B 1 72 ? -14.305 5.586 3.875 1 98.5 72 VAL B O 1
ATOM 2346 N N . THR B 1 73 ? -15.57 7.234 2.979 1 97.88 73 THR B N 1
ATOM 2347 C CA . THR B 1 73 ? -16.75 6.391 2.871 1 97.88 73 THR B CA 1
ATOM 2348 C C . THR B 1 73 ? -16.641 5.453 1.673 1 97.88 73 THR B C 1
ATOM 2350 O O . THR B 1 73 ? -15.68 5.52 0.91 1 97.88 73 THR B O 1
ATOM 2353 N N . GLY B 1 74 ? -17.641 4.57 1.56 1 96.12 74 GLY B N 1
ATOM 2354 C CA . GLY B 1 74 ? -17.672 3.639 0.444 1 96.12 74 GLY B CA 1
ATOM 2355 C C . GLY B 1 74 ? -18.25 4.242 -0.819 1 96.12 74 GLY B C 1
ATOM 2356 O O . GLY B 1 74 ? -18.328 3.576 -1.855 1 96.12 74 GLY B O 1
ATOM 2357 N N . SER B 1 75 ? -18.578 5.512 -0.78 1 97.5 75 SER B N 1
ATOM 2358 C CA . SER B 1 75 ? -19.219 6.176 -1.906 1 97.5 75 SER B CA 1
ATOM 2359 C C . SER B 1 75 ? -18.328 7.273 -2.486 1 97.5 75 SER B C 1
ATOM 2361 O O . SER B 1 75 ? -18.078 8.281 -1.828 1 97.5 75 SER B O 1
ATOM 2363 N N . ASP B 1 76 ? -17.969 7.082 -3.742 1 97.81 76 ASP B N 1
ATOM 2364 C CA . ASP B 1 76 ? -17.156 8.094 -4.414 1 97.81 76 ASP B CA 1
ATOM 2365 C C . ASP B 1 76 ? -17.891 9.43 -4.477 1 97.81 76 ASP B C 1
ATOM 2367 O O . ASP B 1 76 ? -17.297 10.484 -4.277 1 97.81 76 ASP B O 1
ATOM 2371 N N . GLU B 1 77 ? -19.172 9.32 -4.711 1 97.88 77 GLU B N 1
ATOM 2372 C CA . GLU B 1 77 ? -19.984 10.531 -4.809 1 97.88 77 GLU B CA 1
ATOM 2373 C C . GLU B 1 77 ? -19.953 11.32 -3.502 1 97.88 77 GLU B C 1
ATOM 2375 O O . GLU B 1 77 ? -19.75 12.539 -3.51 1 97.88 77 GLU B O 1
ATOM 2380 N N . GLU B 1 78 ? -20.125 10.664 -2.451 1 98.19 78 GLU B N 1
ATOM 2381 C CA . GLU B 1 78 ? -20.109 11.32 -1.146 1 98.19 78 GLU B CA 1
ATOM 2382 C C . GLU B 1 78 ? -18.734 11.898 -0.837 1 98.19 78 GLU B C 1
ATOM 2384 O O . GLU B 1 78 ? -18.625 13.031 -0.362 1 98.19 78 GLU B O 1
ATOM 2389 N N . ASN B 1 79 ? -17.719 11.102 -1.127 1 98.31 79 ASN B N 1
ATOM 2390 C CA . ASN B 1 79 ? -16.375 11.57 -0.85 1 98.31 79 ASN B CA 1
ATOM 2391 C C . ASN B 1 79 ? -16.031 12.828 -1.643 1 98.31 79 ASN B C 1
ATOM 2393 O O . ASN B 1 79 ? -15.398 13.742 -1.123 1 98.31 79 ASN B O 1
ATOM 2397 N N . LEU B 1 80 ? -16.484 12.852 -2.861 1 98 80 LEU B N 1
ATOM 2398 C CA . LEU B 1 80 ? -16.25 14.016 -3.703 1 98 80 LEU B CA 1
ATOM 2399 C C . LEU B 1 80 ? -16.984 15.242 -3.145 1 98 80 LEU B C 1
ATOM 2401 O O . LEU B 1 80 ? -16.375 16.312 -3.01 1 98 80 LEU B O 1
ATOM 2405 N N . VAL B 1 81 ? -18.219 15.062 -2.805 1 97.88 81 VAL B N 1
ATOM 2406 C CA . VAL B 1 81 ? -19.047 16.156 -2.311 1 97.88 81 VAL B CA 1
ATOM 2407 C C . VAL B 1 81 ? -18.438 16.719 -1.023 1 97.88 81 VAL B C 1
ATOM 2409 O O . VAL B 1 81 ? -18.344 17.938 -0.859 1 97.88 81 VAL B O 1
ATOM 2412 N N . ILE B 1 82 ? -18.016 15.875 -0.156 1 97.88 82 ILE B N 1
ATOM 2413 C CA . ILE B 1 82 ? -17.438 16.281 1.123 1 97.88 82 ILE B CA 1
ATOM 2414 C C . ILE B 1 82 ? -16.188 17.141 0.885 1 97.88 82 ILE B C 1
ATOM 2416 O O . ILE B 1 82 ? -16.047 18.203 1.486 1 97.88 82 ILE B O 1
ATOM 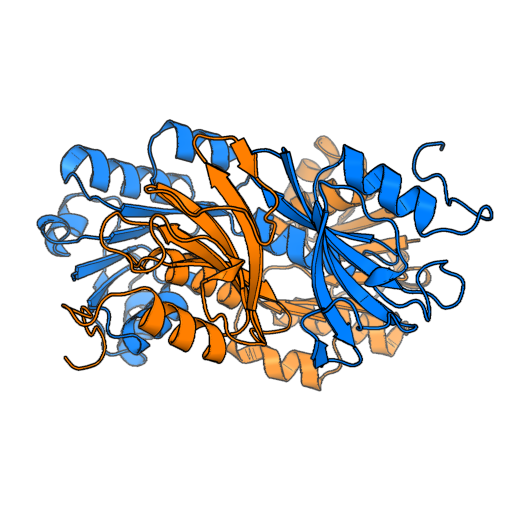2420 N N . CYS B 1 83 ? -15.32 16.703 0.004 1 97.31 83 CYS B N 1
ATOM 2421 C CA . CYS B 1 83 ? -14.094 17.438 -0.285 1 97.31 83 CYS B CA 1
ATOM 2422 C C . CYS B 1 83 ? -14.398 18.781 -0.952 1 97.31 83 CYS B C 1
ATOM 2424 O O . CYS B 1 83 ? -13.75 19.781 -0.664 1 97.31 83 CYS B O 1
ATOM 2426 N N . GLU B 1 84 ? -15.398 18.766 -1.801 1 95.81 84 GLU B N 1
ATOM 2427 C CA . GLU B 1 84 ? -15.789 20 -2.469 1 95.81 84 GLU B CA 1
ATOM 2428 C C . GLU B 1 84 ? -16.328 21.031 -1.469 1 95.81 84 GLU B C 1
ATOM 2430 O O . GLU B 1 84 ? -15.969 22.203 -1.525 1 95.81 84 GLU B O 1
ATOM 2435 N N . ILE B 1 85 ? -17.172 20.562 -0.591 1 95.94 85 ILE B N 1
ATOM 2436 C CA . ILE B 1 85 ? -17.719 21.438 0.437 1 95.94 85 ILE B CA 1
ATOM 2437 C C . ILE B 1 85 ? -16.562 22.016 1.275 1 95.94 85 ILE B C 1
ATOM 2439 O O . ILE B 1 85 ? -16.531 23.219 1.537 1 95.94 85 ILE B O 1
ATOM 2443 N N . ALA B 1 86 ? -15.688 21.172 1.682 1 95.38 86 ALA B N 1
ATOM 2444 C CA . ALA B 1 86 ? -14.555 21.578 2.506 1 95.38 86 ALA B CA 1
ATOM 2445 C C . ALA B 1 86 ? -13.734 22.672 1.811 1 95.38 86 ALA B C 1
ATOM 2447 O O . ALA B 1 86 ? -13.352 23.672 2.43 1 95.38 86 ALA B O 1
ATOM 2448 N N . LYS B 1 87 ? -13.477 22.5 0.553 1 92.75 87 LYS B N 1
ATOM 2449 C CA . LYS B 1 87 ? -12.625 23.406 -0.205 1 92.75 87 LYS B CA 1
ATOM 2450 C C . LYS B 1 87 ? -13.359 24.719 -0.521 1 92.75 87 LYS B C 1
ATOM 2452 O O . LYS B 1 87 ? -12.828 25.797 -0.285 1 92.75 87 LYS B O 1
ATOM 2457 N N . LEU B 1 88 ? -14.516 24.594 -0.999 1 90.81 88 LEU B N 1
ATOM 2458 C CA . LEU B 1 88 ? -15.234 25.75 -1.54 1 90.81 88 LEU B CA 1
ATOM 2459 C C . LEU B 1 88 ? -15.867 26.562 -0.422 1 90.81 88 LEU B C 1
ATOM 2461 O O . LEU B 1 88 ? -15.891 27.797 -0.485 1 90.81 88 LEU B O 1
ATOM 2465 N N . SER B 1 89 ? -16.297 25.906 0.577 1 90.44 89 SER B N 1
ATOM 2466 C CA . SER B 1 89 ? -17.047 26.609 1.608 1 90.44 89 SER B CA 1
ATOM 2467 C C . SER B 1 89 ? -16.156 26.969 2.795 1 90.44 89 SER B C 1
ATOM 2469 O O . SER B 1 89 ? -16.422 27.953 3.494 1 90.44 89 SER B O 1
ATOM 2471 N N . PHE B 1 90 ? -15.117 26.203 3.012 1 91.56 90 PHE B N 1
ATOM 2472 C CA . PHE B 1 90 ? -14.383 26.406 4.254 1 91.56 90 PHE B CA 1
ATOM 2473 C C . PHE B 1 90 ? -12.898 26.609 3.982 1 91.56 90 PHE B C 1
ATOM 2475 O O . PHE B 1 90 ? -12.117 26.828 4.906 1 91.56 90 PHE B O 1
ATOM 2482 N N . ASP B 1 91 ? -12.477 26.531 2.793 1 89.75 91 ASP B N 1
ATOM 2483 C CA . ASP B 1 91 ? -11.109 26.781 2.35 1 89.75 91 ASP B CA 1
ATOM 2484 C C . ASP B 1 91 ? -10.109 25.891 3.09 1 89.75 91 ASP B C 1
ATOM 2486 O O . ASP B 1 91 ? -9.078 26.359 3.557 1 89.75 91 ASP B O 1
ATOM 2490 N N . ILE B 1 92 ? -10.555 24.703 3.328 1 87.06 92 ILE B N 1
ATOM 2491 C CA . ILE B 1 92 ? -9.656 23.766 3.982 1 87.06 92 ILE B CA 1
ATOM 2492 C C . ILE B 1 92 ? -8.453 23.484 3.08 1 87.06 92 ILE B C 1
ATOM 2494 O O . ILE B 1 92 ? -8.617 23.234 1.882 1 87.06 92 ILE B O 1
ATOM 2498 N N . ASN B 1 93 ? -7.344 23.406 3.688 1 79.94 93 ASN B N 1
ATOM 2499 C CA . ASN B 1 93 ? -6.086 23.375 2.947 1 79.94 93 ASN B CA 1
ATOM 2500 C C . ASN B 1 93 ? -5.777 21.984 2.424 1 79.94 93 ASN B C 1
ATOM 2502 O O . ASN B 1 93 ? -5.102 21.828 1.404 1 79.94 93 ASN B O 1
ATOM 2506 N N . LYS B 1 94 ? -6.281 21.031 3.117 1 91.25 94 LYS B N 1
ATOM 2507 C CA . LYS B 1 94 ? -5.871 19.688 2.727 1 91.25 94 LYS B CA 1
ATOM 2508 C C . LYS B 1 94 ? -7.051 18.719 2.77 1 91.25 94 LYS B C 1
ATOM 2510 O O . LYS B 1 94 ? -7.512 18.328 3.848 1 91.25 94 LYS B O 1
ATOM 2515 N N . THR B 1 95 ? -7.457 18.359 1.604 1 95.88 95 THR B N 1
ATOM 2516 C CA . THR B 1 95 ? -8.516 17.375 1.466 1 95.88 95 THR B CA 1
ATOM 2517 C C . THR B 1 95 ? -7.953 16.047 0.942 1 95.88 95 THR B C 1
ATOM 2519 O O . THR B 1 95 ? -7.137 16.047 0.017 1 95.88 95 THR B O 1
ATOM 2522 N N . ILE B 1 96 ? -8.344 14.969 1.567 1 95.19 96 ILE B N 1
ATOM 2523 C CA . ILE B 1 96 ? -7.965 13.617 1.165 1 95.19 96 ILE B CA 1
ATOM 2524 C C . ILE B 1 96 ? -9.219 12.797 0.864 1 95.19 96 ILE B C 1
ATOM 2526 O O . ILE B 1 96 ? -10.125 12.703 1.697 1 95.19 96 ILE B O 1
ATOM 2530 N N . ALA B 1 97 ? -9.25 12.203 -0.303 1 97.69 97 ALA B N 1
ATOM 2531 C CA . ALA B 1 97 ? -10.422 11.406 -0.659 1 97.69 97 ALA B CA 1
ATOM 2532 C C . ALA B 1 97 ? -10.031 9.969 -1.001 1 97.69 97 ALA B C 1
ATOM 2534 O O . ALA B 1 97 ? -9.086 9.742 -1.762 1 97.69 97 ALA B O 1
ATOM 2535 N N . ARG B 1 98 ? -10.742 9.086 -0.478 1 96.81 98 ARG B N 1
ATOM 2536 C CA . ARG B 1 98 ? -10.711 7.707 -0.961 1 96.81 98 ARG B CA 1
ATOM 2537 C C . ARG B 1 98 ? -11.523 7.559 -2.242 1 96.81 98 ARG B C 1
ATOM 2539 O O . ARG B 1 98 ? -12.641 8.07 -2.334 1 96.81 98 ARG B O 1
ATOM 2546 N N . ILE B 1 99 ? -10.953 6.949 -3.166 1 96.88 99 ILE B N 1
ATOM 2547 C CA . ILE B 1 99 ? -11.656 6.637 -4.406 1 96.88 99 ILE B CA 1
ATOM 2548 C C . ILE B 1 99 ? -11.883 5.133 -4.508 1 96.88 99 ILE B C 1
ATOM 2550 O O . ILE B 1 99 ? -10.945 4.348 -4.328 1 96.88 99 ILE B O 1
ATOM 2554 N N . ASN B 1 100 ? -13.078 4.711 -4.773 1 95.81 100 ASN B N 1
ATOM 2555 C CA . ASN B 1 100 ? -13.406 3.291 -4.852 1 95.81 100 ASN B CA 1
ATOM 2556 C C . ASN B 1 100 ? -13.391 2.789 -6.293 1 95.81 100 ASN B C 1
ATOM 2558 O O . ASN B 1 100 ? -13.016 1.645 -6.551 1 95.81 100 ASN B O 1
ATOM 2562 N N . ASN B 1 101 ? -13.859 3.623 -7.168 1 95.25 101 ASN B N 1
ATOM 2563 C CA . ASN B 1 101 ? -13.867 3.295 -8.594 1 95.25 101 ASN B CA 1
ATOM 2564 C C . ASN B 1 101 ? -12.742 4.008 -9.336 1 95.25 101 ASN B C 1
ATOM 2566 O O . ASN B 1 101 ? -12.766 5.23 -9.477 1 95.25 101 ASN B O 1
ATOM 2570 N N . PRO B 1 102 ? -11.805 3.275 -9.914 1 92.75 102 PRO B N 1
ATOM 2571 C CA . PRO B 1 102 ? -10.656 3.883 -10.586 1 92.75 102 PRO B CA 1
ATOM 2572 C C . PRO B 1 102 ? -11.055 4.828 -11.719 1 92.75 102 PRO B C 1
ATOM 2574 O O . PRO B 1 102 ? -10.328 5.77 -12.023 1 92.75 102 PRO B O 1
ATOM 2577 N N . LYS B 1 103 ? -12.18 4.594 -12.281 1 93.19 103 LYS B N 1
ATOM 2578 C CA . LYS B 1 103 ? -12.641 5.441 -13.375 1 93.19 103 LYS B CA 1
ATOM 2579 C C . LYS B 1 103 ? -12.859 6.879 -12.906 1 93.19 103 LYS B C 1
ATOM 2581 O O . LYS B 1 103 ? -12.906 7.805 -13.719 1 93.19 103 LYS B O 1
ATOM 2586 N N . ASN B 1 104 ? -12.977 7.098 -11.625 1 96.62 104 ASN B N 1
ATOM 2587 C CA . ASN B 1 104 ? -13.312 8.406 -11.078 1 96.62 104 ASN B CA 1
ATOM 2588 C C . ASN B 1 104 ? -12.062 9.188 -10.68 1 96.62 104 ASN B C 1
ATOM 2590 O O . ASN B 1 104 ? -12.148 10.352 -10.281 1 96.62 104 ASN B O 1
ATOM 2594 N N . ILE B 1 105 ? -10.875 8.625 -10.789 1 92.12 105 ILE B N 1
ATOM 2595 C CA . ILE B 1 105 ? -9.641 9.242 -10.32 1 92.12 105 ILE B CA 1
ATOM 2596 C C . ILE B 1 105 ? -9.445 10.602 -10.992 1 92.12 105 ILE B C 1
ATOM 2598 O O . ILE B 1 105 ? -9.211 11.602 -10.32 1 92.12 105 ILE B O 1
ATOM 2602 N N . SER B 1 106 ? -9.594 10.641 -12.273 1 92.88 106 SER B N 1
ATOM 2603 C CA . SER B 1 106 ? -9.367 11.867 -13.031 1 92.88 106 SER B CA 1
ATOM 2604 C C . SER B 1 106 ? -10.367 12.953 -12.648 1 92.88 106 SER B C 1
ATOM 2606 O O . SER B 1 106 ? -10.023 14.133 -12.57 1 92.88 106 SER B O 1
ATOM 2608 N N . MET B 1 107 ? -11.578 12.531 -12.438 1 95.56 107 MET B N 1
ATOM 2609 C CA . MET B 1 107 ? -12.633 13.469 -12.062 1 95.56 107 MET B CA 1
ATOM 2610 C C . MET B 1 107 ? -12.328 14.125 -10.727 1 95.56 107 MET B C 1
ATOM 2612 O O . MET B 1 107 ? -12.469 15.344 -10.578 1 95.56 107 MET B O 1
ATOM 2616 N N . PHE B 1 108 ? -11.922 13.391 -9.773 1 95.38 108 PHE B N 1
ATOM 2617 C CA . PHE B 1 108 ? -11.586 13.93 -8.469 1 95.38 108 PHE B CA 1
ATOM 2618 C C . PHE B 1 108 ? -10.477 14.969 -8.578 1 95.38 108 PHE B C 1
ATOM 2620 O O . PHE B 1 108 ? -10.547 16.031 -7.969 1 95.38 108 PHE B O 1
ATOM 2627 N N . LYS B 1 109 ? -9.469 14.648 -9.336 1 88.94 109 LYS B N 1
ATOM 2628 C CA . LYS B 1 109 ? -8.344 15.562 -9.547 1 88.94 109 LYS B CA 1
ATOM 2629 C C . LYS B 1 109 ? -8.805 16.844 -10.242 1 88.94 109 LYS B C 1
ATOM 2631 O O . LYS B 1 109 ? -8.453 17.953 -9.812 1 88.94 109 LYS B O 1
ATOM 2636 N N . ALA B 1 110 ? -9.594 16.672 -11.188 1 92.38 110 ALA B N 1
ATOM 2637 C CA . ALA B 1 110 ? -10.094 17.812 -11.953 1 92.38 110 ALA B CA 1
ATOM 2638 C C . ALA B 1 110 ? -10.938 18.734 -11.086 1 92.38 110 ALA B C 1
ATOM 2640 O O . ALA B 1 110 ? -10.953 19.953 -11.297 1 92.38 110 ALA B O 1
ATOM 2641 N N . LEU B 1 111 ? -11.523 18.188 -10.133 1 93.44 111 LEU B N 1
ATOM 2642 C CA . LEU B 1 111 ? -12.445 18.969 -9.312 1 93.44 111 LEU B CA 1
ATOM 2643 C C . LEU B 1 111 ? -11.734 19.516 -8.07 1 93.44 111 LEU B C 1
ATOM 2645 O O . LEU B 1 111 ? -12.375 20.078 -7.184 1 93.44 111 LEU B O 1
ATOM 2649 N N . GLY B 1 112 ? -10.445 19.266 -7.977 1 89.94 112 GLY B N 1
ATOM 2650 C CA . GLY B 1 112 ? -9.602 20.016 -7.059 1 89.94 112 GLY B CA 1
ATOM 2651 C C . GLY B 1 112 ? -9.367 19.297 -5.742 1 89.94 112 GLY B C 1
ATOM 2652 O O . GLY B 1 112 ? -8.953 19.906 -4.758 1 89.94 112 GLY B O 1
ATOM 2653 N N . VAL B 1 113 ? -9.719 18.078 -5.648 1 93.62 113 VAL B N 1
ATOM 2654 C CA . VAL B 1 113 ? -9.359 17.328 -4.449 1 93.62 113 VAL B CA 1
ATOM 2655 C C . VAL B 1 113 ? -7.836 17.25 -4.32 1 93.62 113 VAL B C 1
ATOM 2657 O O . VAL B 1 113 ? -7.141 16.906 -5.273 1 93.62 113 VAL B O 1
ATOM 2660 N N . ASP B 1 114 ? -7.34 17.609 -3.146 1 89.38 114 ASP B N 1
ATOM 2661 C CA . ASP B 1 114 ? -5.902 17.781 -2.988 1 89.38 114 ASP B CA 1
ATOM 2662 C C . ASP B 1 114 ? -5.172 16.438 -3.086 1 89.38 114 ASP B C 1
ATOM 2664 O O . ASP B 1 114 ? -4.137 16.344 -3.746 1 89.38 114 ASP B O 1
ATOM 2668 N N . LYS B 1 115 ? -5.609 15.445 -2.395 1 87.31 115 LYS B N 1
ATOM 2669 C CA . LYS B 1 115 ? -4.996 14.125 -2.361 1 87.31 115 LYS B CA 1
ATOM 2670 C C . LYS B 1 115 ? -6.043 13.031 -2.545 1 87.31 115 LYS B C 1
ATOM 2672 O O . LYS B 1 115 ? -7.148 13.125 -2.01 1 87.31 115 LYS B O 1
ATOM 2677 N N . THR B 1 116 ? -5.664 12.055 -3.344 1 92.81 116 THR B N 1
ATOM 2678 C CA . THR B 1 116 ? -6.574 10.945 -3.578 1 92.81 116 THR B CA 1
ATOM 2679 C C . THR B 1 116 ? -5.871 9.609 -3.346 1 92.81 116 THR B C 1
ATOM 2681 O O . THR B 1 116 ? -4.68 9.469 -3.639 1 92.81 116 THR B O 1
ATOM 2684 N N . VAL B 1 117 ? -6.539 8.664 -2.789 1 89.62 117 VAL B N 1
ATOM 2685 C CA . VAL B 1 117 ? -6.105 7.281 -2.635 1 89.62 117 VAL B CA 1
ATOM 2686 C C . VAL B 1 117 ? -7.168 6.344 -3.203 1 89.62 117 VAL B C 1
ATOM 2688 O O . VAL B 1 117 ? -8.266 6.227 -2.65 1 89.62 117 VAL B O 1
ATOM 2691 N N . CYS B 1 118 ? -6.891 5.668 -4.262 1 92.06 118 CYS B N 1
ATOM 2692 C CA . CYS B 1 118 ? -7.859 4.758 -4.871 1 92.06 118 CYS B CA 1
ATOM 2693 C C . CYS B 1 118 ? -7.699 3.346 -4.32 1 92.06 118 CYS B C 1
ATOM 2695 O O . CYS B 1 118 ? -6.789 2.617 -4.723 1 92.06 118 CYS B O 1
ATOM 2697 N N . SER B 1 119 ? -8.617 2.939 -3.543 1 93.06 119 SER B N 1
ATOM 2698 C CA . SER B 1 119 ? -8.531 1.673 -2.826 1 93.06 119 SER B CA 1
ATOM 2699 C C . SER B 1 119 ? -8.453 0.494 -3.791 1 93.06 119 SER B C 1
ATOM 2701 O O . SER B 1 119 ? -7.578 -0.366 -3.66 1 93.06 119 SER B O 1
ATOM 2703 N N . THR B 1 120 ? -9.359 0.461 -4.773 1 93.38 120 THR B N 1
ATOM 2704 C CA . THR B 1 120 ? -9.469 -0.647 -5.715 1 93.38 120 THR B CA 1
ATOM 2705 C C . THR B 1 120 ? -8.164 -0.813 -6.5 1 93.38 120 THR B C 1
ATOM 2707 O O . THR B 1 120 ? -7.613 -1.912 -6.57 1 93.38 120 THR B O 1
ATOM 2710 N N . GLU B 1 121 ? -7.676 0.284 -7.004 1 87.25 121 GLU B N 1
ATOM 2711 C CA . GLU B 1 121 ? -6.469 0.249 -7.828 1 87.25 121 GLU B CA 1
ATOM 2712 C C . GLU B 1 121 ? -5.258 -0.206 -7.016 1 87.25 121 GLU B C 1
ATOM 2714 O O . GLU B 1 121 ? -4.492 -1.062 -7.465 1 87.25 121 GLU B O 1
ATOM 2719 N N . VAL B 1 122 ? -5.102 0.352 -5.84 1 83.06 122 VAL B N 1
ATOM 2720 C CA . VAL B 1 122 ? -3.967 0.039 -4.98 1 83.06 122 VAL B CA 1
ATOM 2721 C C . VAL B 1 122 ? -3.977 -1.447 -4.629 1 83.06 122 VAL B C 1
ATOM 2723 O O . VAL B 1 122 ? -2.957 -2.129 -4.762 1 83.06 122 VAL B O 1
ATOM 2726 N N . ILE B 1 123 ? -5.125 -1.978 -4.246 1 87.12 123 ILE B N 1
ATOM 2727 C CA . ILE B 1 123 ? -5.246 -3.357 -3.789 1 87.12 123 ILE B CA 1
ATOM 2728 C C . ILE B 1 123 ? -5.055 -4.309 -4.969 1 87.12 123 ILE B C 1
ATOM 2730 O O . ILE B 1 123 ? -4.316 -5.293 -4.867 1 87.12 123 ILE B O 1
ATOM 2734 N N . ALA B 1 124 ? -5.746 -4.039 -6.102 1 88.06 124 ALA B N 1
ATOM 2735 C CA . ALA B 1 124 ? -5.594 -4.875 -7.293 1 88.06 124 ALA B CA 1
ATOM 2736 C C . ALA B 1 124 ? -4.129 -4.965 -7.715 1 88.06 124 ALA B C 1
ATOM 2738 O O . ALA B 1 124 ? -3.637 -6.047 -8.031 1 88.06 124 ALA B O 1
ATOM 2739 N N . ASN B 1 125 ? -3.449 -3.83 -7.637 1 79.19 125 ASN B N 1
ATOM 2740 C CA . ASN B 1 125 ? -2.043 -3.795 -8.023 1 79.19 125 ASN B CA 1
ATOM 2741 C C . ASN B 1 125 ? -1.181 -4.637 -7.094 1 79.19 125 ASN B C 1
ATOM 2743 O O . ASN B 1 125 ? -0.282 -5.352 -7.543 1 79.19 125 ASN B O 1
ATOM 2747 N N . LEU B 1 126 ? -1.431 -4.488 -5.848 1 77.56 126 LEU B N 1
ATOM 2748 C CA . LEU B 1 126 ? -0.653 -5.242 -4.871 1 77.56 126 LEU B CA 1
ATOM 2749 C C . LEU B 1 126 ? -0.864 -6.742 -5.047 1 77.56 126 LEU B C 1
ATOM 2751 O O . LEU B 1 126 ? 0.084 -7.523 -4.941 1 77.56 126 LEU B O 1
ATOM 2755 N N . ILE B 1 127 ? -2.1 -7.16 -5.34 1 85.62 127 ILE B N 1
ATOM 2756 C CA . ILE B 1 127 ? -2.391 -8.578 -5.539 1 85.62 127 ILE B CA 1
ATOM 2757 C C . ILE B 1 127 ? -1.762 -9.047 -6.848 1 85.62 127 ILE B C 1
ATOM 2759 O O . ILE B 1 127 ? -1.182 -10.141 -6.902 1 85.62 127 ILE B O 1
ATOM 2763 N N . GLU B 1 128 ? -1.95 -8.273 -7.883 1 81.5 128 GLU B N 1
ATOM 2764 C CA . GLU B 1 128 ? -1.317 -8.594 -9.156 1 81.5 128 GLU B CA 1
ATOM 2765 C C . GLU B 1 128 ? 0.173 -8.867 -8.984 1 81.5 128 GLU B C 1
ATOM 2767 O O . GLU B 1 128 ? 0.721 -9.781 -9.609 1 81.5 128 GLU B O 1
ATOM 2772 N N . TYR B 1 129 ? 0.787 -8.07 -8.188 1 70.5 129 TYR B N 1
ATOM 2773 C CA . TYR B 1 129 ? 2.215 -8.203 -7.918 1 70.5 129 TYR B CA 1
ATOM 2774 C C . TYR B 1 129 ? 2.539 -9.586 -7.355 1 70.5 129 TYR B C 1
ATOM 2776 O O . TYR B 1 129 ? 3.611 -10.133 -7.621 1 70.5 129 TYR B O 1
ATOM 2784 N N . GLU B 1 130 ? 1.646 -10.125 -6.598 1 75.06 130 GLU B N 1
ATOM 2785 C CA . GLU B 1 130 ? 1.872 -11.43 -5.98 1 75.06 130 GLU B CA 1
ATOM 2786 C C . GLU B 1 130 ? 1.811 -12.547 -7.016 1 75.06 130 GLU B C 1
ATOM 2788 O O . GLU B 1 130 ? 2.256 -13.664 -6.754 1 75.06 130 GLU B O 1
ATOM 2793 N N . PHE B 1 131 ? 1.272 -12.352 -8.156 1 76 131 PHE B N 1
ATOM 2794 C CA . PHE B 1 131 ? 1.189 -13.352 -9.219 1 76 131 PHE B CA 1
ATOM 2795 C C . PHE B 1 131 ? 2.555 -13.578 -9.852 1 76 131 PHE B C 1
ATOM 2797 O O . PHE B 1 131 ? 2.795 -14.625 -10.461 1 76 131 PHE B O 1
ATOM 2804 N N . ASP B 1 132 ? 3.23 -12.578 -9.688 1 61.31 132 ASP B N 1
ATOM 2805 C CA . ASP B 1 132 ? 4.52 -12.641 -10.367 1 61.31 132 ASP B CA 1
ATOM 2806 C C . ASP B 1 132 ? 5.426 -13.695 -9.734 1 61.31 132 ASP B C 1
ATOM 2808 O O . ASP B 1 132 ? 5.641 -13.688 -8.523 1 61.31 132 ASP B O 1
ATOM 2812 N N . LYS B 1 133 ? 5.363 -14.977 -10.078 1 55.5 133 LYS B N 1
ATOM 2813 C CA . LYS B 1 133 ? 6.223 -16.094 -9.688 1 55.5 133 LYS B CA 1
ATOM 2814 C C . LYS B 1 133 ? 7.695 -15.695 -9.773 1 55.5 133 LYS B C 1
ATOM 2816 O O . LYS B 1 133 ? 8.562 -16.422 -9.281 1 55.5 133 LYS B O 1
ATOM 2821 N N . ASP B 1 134 ? 7.754 -14.578 -10.297 1 56.91 134 ASP B N 1
ATOM 2822 C CA . ASP B 1 134 ? 9.078 -14.266 -10.82 1 56.91 134 ASP B CA 1
ATOM 2823 C C . ASP B 1 134 ? 10.016 -13.812 -9.703 1 56.91 134 ASP B C 1
ATOM 2825 O O . ASP B 1 134 ? 9.586 -13.602 -8.562 1 56.91 134 ASP B O 1
ATOM 2829 N N . HIS B 1 135 ? 11.086 -13.906 -9.859 1 63.19 135 HIS B N 1
ATOM 2830 C CA . HIS B 1 135 ? 12.297 -13.391 -9.242 1 63.19 135 HIS B CA 1
ATOM 2831 C C . HIS B 1 135 ? 12.047 -12.031 -8.594 1 63.19 135 HIS B C 1
ATOM 2833 O O . HIS B 1 135 ? 12.797 -11.617 -7.707 1 63.19 135 HIS B O 1
ATOM 2839 N N . PHE B 1 136 ? 10.742 -11.516 -8.789 1 68.56 136 PHE B N 1
ATOM 2840 C CA . PHE B 1 136 ? 10.555 -10.133 -8.367 1 68.56 136 PHE B CA 1
ATOM 2841 C C . PHE B 1 136 ? 9.203 -9.953 -7.684 1 68.56 136 PHE B C 1
ATOM 2843 O O . PHE B 1 136 ? 8.203 -10.508 -8.133 1 68.56 136 PHE B O 1
ATOM 2850 N N . LYS B 1 137 ? 9.172 -9.469 -6.477 1 74.69 137 LYS B N 1
ATOM 2851 C CA . LYS B 1 137 ? 7.953 -9.141 -5.742 1 74.69 137 LYS B CA 1
ATOM 2852 C C . LYS B 1 137 ? 7.812 -7.629 -5.566 1 74.69 137 LYS B C 1
ATOM 2854 O O . LYS B 1 137 ? 8.719 -6.973 -5.051 1 74.69 137 LYS B O 1
ATOM 2859 N N . LEU B 1 138 ? 6.738 -7.098 -6.027 1 69.88 138 LEU B N 1
ATOM 2860 C CA . LEU B 1 138 ? 6.461 -5.684 -5.82 1 69.88 138 LEU B CA 1
ATOM 2861 C C . LEU B 1 138 ? 6.023 -5.422 -4.383 1 69.88 138 LEU B C 1
ATOM 2863 O O . LEU B 1 138 ? 5.062 -6.031 -3.9 1 69.88 138 LEU B O 1
ATOM 2867 N N . ILE B 1 139 ? 6.727 -4.551 -3.68 1 71.81 139 ILE B N 1
ATOM 2868 C CA . ILE B 1 139 ? 6.445 -4.27 -2.275 1 71.81 139 ILE B CA 1
ATOM 2869 C C . ILE B 1 139 ? 5.594 -3.004 -2.164 1 71.81 139 ILE B C 1
ATOM 2871 O O . ILE B 1 139 ? 4.629 -2.965 -1.396 1 71.81 139 ILE B O 1
ATOM 2875 N N . HIS B 1 140 ? 5.984 -1.957 -2.859 1 69 140 HIS B N 1
ATOM 2876 C CA . HIS B 1 140 ? 5.32 -0.664 -2.734 1 69 140 HIS B CA 1
ATOM 2877 C C . HIS B 1 140 ? 5.484 0.164 -4.004 1 69 140 HIS B C 1
ATOM 2879 O O . HIS B 1 140 ? 6.531 0.115 -4.652 1 69 140 HIS B O 1
ATOM 2885 N N . THR B 1 141 ? 4.473 0.877 -4.375 1 64.94 141 THR B N 1
ATOM 2886 C CA . THR B 1 141 ? 4.508 1.835 -5.477 1 64.94 141 THR B CA 1
ATOM 2887 C C . THR B 1 141 ? 4.457 3.266 -4.949 1 64.94 141 THR B C 1
ATOM 2889 O O . THR B 1 141 ? 3.701 3.566 -4.023 1 64.94 141 THR B O 1
ATOM 2892 N N . PHE B 1 142 ? 5.426 4.008 -5.434 1 69.69 142 PHE B N 1
ATOM 2893 C CA . PHE B 1 142 ? 5.496 5.414 -5.047 1 69.69 142 PHE B CA 1
ATOM 2894 C C . PHE B 1 142 ? 5.145 6.316 -6.227 1 69.69 142 PHE B C 1
ATOM 2896 O O . PHE B 1 142 ? 5.383 5.961 -7.379 1 69.69 142 PHE B O 1
ATOM 2903 N N . GLU B 1 143 ? 4.695 7.445 -5.773 1 65.06 143 GLU B N 1
ATOM 2904 C CA . GLU B 1 143 ? 4.566 8.547 -6.719 1 65.06 143 GLU B CA 1
ATOM 2905 C C . GLU B 1 143 ? 3.861 8.102 -7.996 1 65.06 143 GLU B C 1
ATOM 2907 O O . GLU B 1 143 ? 4.371 8.312 -9.102 1 65.06 143 GLU B O 1
ATOM 2912 N N . ARG B 1 144 ? 2.732 7.41 -7.859 1 53.09 144 ARG B N 1
ATOM 2913 C CA . ARG B 1 144 ? 1.834 6.996 -8.93 1 53.09 144 ARG B CA 1
ATOM 2914 C C . ARG B 1 144 ? 2.516 6.004 -9.867 1 53.09 144 ARG B C 1
ATOM 2916 O O . ARG B 1 144 ? 2.371 6.09 -11.086 1 53.09 144 ARG B O 1
ATOM 2923 N N . GLY B 1 145 ? 3.539 5.297 -9.359 1 59.41 145 GLY B N 1
ATOM 2924 C CA . GLY B 1 145 ? 4.141 4.219 -10.125 1 59.41 145 GLY B CA 1
ATOM 2925 C C . GLY B 1 145 ? 5.492 4.582 -10.703 1 59.41 145 GLY B C 1
ATOM 2926 O O . GLY B 1 145 ? 6.176 3.734 -11.281 1 59.41 145 GLY B O 1
ATOM 2927 N N . SER B 1 146 ? 5.91 5.898 -10.539 1 69.19 146 SER B N 1
ATOM 2928 C CA . SER B 1 146 ? 7.191 6.312 -11.102 1 69.19 146 SER B CA 1
ATOM 2929 C C . SER B 1 146 ? 8.359 5.676 -10.359 1 69.19 146 SER B C 1
ATOM 2931 O O . SER B 1 146 ? 9.477 5.621 -10.875 1 69.19 146 SER B O 1
ATOM 2933 N N . MET B 1 147 ? 8.141 5.309 -9.195 1 80.75 147 MET B N 1
ATOM 2934 C CA . MET B 1 147 ? 9.109 4.602 -8.359 1 80.75 147 MET B CA 1
ATOM 2935 C C . MET B 1 147 ? 8.469 3.4 -7.676 1 80.75 147 MET B C 1
ATOM 2937 O O . MET B 1 147 ? 7.301 3.459 -7.281 1 80.75 147 MET B O 1
ATOM 2941 N N . ILE B 1 148 ? 9.188 2.314 -7.641 1 80.12 148 ILE B N 1
ATOM 2942 C CA . ILE B 1 148 ? 8.633 1.119 -7.012 1 80.12 148 ILE B CA 1
ATOM 2943 C C . ILE B 1 148 ? 9.664 0.524 -6.051 1 80.12 148 ILE B C 1
ATOM 2945 O O . ILE B 1 148 ? 10.867 0.742 -6.207 1 80.12 148 ILE B O 1
ATOM 2949 N N . LEU B 1 149 ? 9.273 -0.055 -5.055 1 85.25 149 LEU B N 1
ATOM 2950 C CA . LEU B 1 149 ? 10.047 -0.908 -4.156 1 85.25 149 LEU B CA 1
ATOM 2951 C C . LEU B 1 149 ? 9.789 -2.381 -4.453 1 85.25 149 LEU B C 1
ATOM 2953 O O . LEU B 1 149 ? 8.648 -2.842 -4.387 1 85.25 149 LEU B O 1
ATOM 2957 N N . VAL B 1 150 ? 10.844 -3.121 -4.824 1 84.62 150 VAL B N 1
ATOM 2958 C CA . VAL B 1 150 ? 10.688 -4.52 -5.211 1 84.62 150 VAL B CA 1
ATOM 2959 C C . VAL B 1 150 ? 11.617 -5.395 -4.375 1 84.62 150 VAL B C 1
ATOM 2961 O O . VAL B 1 150 ? 12.68 -4.945 -3.945 1 84.62 150 VAL B O 1
ATOM 2964 N N . GLU B 1 151 ? 11.164 -6.523 -4.156 1 88.69 151 GLU B N 1
ATOM 2965 C CA . GLU B 1 151 ? 11.992 -7.574 -3.566 1 88.69 151 GLU B CA 1
ATOM 2966 C C . GLU B 1 151 ? 12.453 -8.57 -4.625 1 88.69 151 GLU B C 1
ATOM 2968 O O . GLU B 1 151 ? 11.641 -9.078 -5.398 1 88.69 151 GLU B O 1
ATOM 2973 N N . ILE B 1 152 ? 13.727 -8.766 -4.734 1 88.94 152 ILE B N 1
ATOM 2974 C CA . ILE B 1 152 ? 14.312 -9.719 -5.672 1 88.94 152 ILE B CA 1
ATOM 2975 C C . ILE B 1 152 ? 14.898 -10.906 -4.902 1 88.94 152 ILE B C 1
ATOM 2977 O O . ILE B 1 152 ? 15.75 -10.727 -4.031 1 88.94 152 ILE B O 1
ATOM 2981 N N . THR B 1 153 ? 14.406 -12.047 -5.277 1 88.75 153 THR B N 1
ATOM 2982 C CA . THR B 1 153 ? 14.984 -13.25 -4.684 1 88.75 153 THR B CA 1
ATOM 2983 C C . THR B 1 153 ? 16.125 -13.773 -5.543 1 88.75 153 THR B C 1
ATOM 2985 O O . THR B 1 153 ? 15.961 -13.984 -6.746 1 88.75 153 THR B O 1
ATOM 2988 N N . ILE B 1 154 ? 17.281 -13.961 -4.902 1 91.44 154 ILE B N 1
ATOM 2989 C CA . ILE B 1 154 ? 18.469 -14.445 -5.613 1 91.44 154 ILE B CA 1
ATOM 2990 C C . ILE B 1 154 ? 18.453 -15.969 -5.656 1 91.44 154 ILE B C 1
ATOM 2992 O O . ILE B 1 154 ? 18.391 -16.625 -4.609 1 91.44 154 ILE B O 1
ATOM 2996 N N . HIS B 1 155 ? 18.438 -16.469 -6.828 1 89.38 155 HIS B N 1
ATOM 2997 C CA . HIS B 1 155 ? 18.531 -17.906 -7.008 1 89.38 155 HIS B CA 1
ATOM 2998 C C . HIS B 1 155 ? 19.953 -18.328 -7.391 1 89.38 155 HIS B C 1
ATOM 3000 O O . HIS B 1 155 ? 20.75 -17.484 -7.836 1 89.38 155 HIS B O 1
ATOM 3006 N N . ARG B 1 156 ? 20.219 -19.547 -7.234 1 89.62 156 ARG B N 1
ATOM 3007 C CA . ARG B 1 156 ? 21.547 -20.109 -7.445 1 89.62 156 ARG B CA 1
ATOM 3008 C C . ARG B 1 156 ? 22.047 -19.844 -8.867 1 89.62 156 ARG B C 1
ATOM 3010 O O . ARG B 1 156 ? 23.234 -19.594 -9.086 1 89.62 156 ARG B O 1
ATOM 3017 N N . ASP B 1 157 ? 21.125 -19.781 -9.812 1 88.56 157 ASP B N 1
ATOM 3018 C CA . ASP B 1 157 ? 21.5 -19.672 -11.219 1 88.56 157 ASP B CA 1
ATOM 3019 C C . ASP B 1 157 ? 21.5 -18.219 -11.688 1 88.56 157 ASP B C 1
ATOM 3021 O O . ASP B 1 157 ? 21.875 -17.922 -12.82 1 88.56 157 ASP B O 1
ATOM 3025 N N . ASP B 1 158 ? 21.188 -17.344 -10.82 1 88.19 158 ASP B N 1
ATOM 3026 C CA . ASP B 1 158 ? 21.156 -15.93 -11.18 1 88.19 158 ASP B CA 1
ATOM 3027 C C . ASP B 1 158 ? 22.578 -15.383 -11.344 1 88.19 158 ASP B C 1
ATOM 3029 O O . ASP B 1 158 ? 23.5 -15.773 -10.617 1 88.19 158 ASP B O 1
ATOM 3033 N N . ARG B 1 159 ? 22.766 -14.422 -12.211 1 91.38 159 ARG B N 1
ATOM 3034 C CA . ARG B 1 159 ? 24.047 -13.789 -12.453 1 91.38 159 ARG B CA 1
ATOM 3035 C C . ARG B 1 159 ? 24.547 -13.047 -11.219 1 91.38 159 ARG B C 1
ATOM 3037 O O . ARG B 1 159 ? 25.75 -12.922 -11 1 91.38 159 ARG B O 1
ATOM 3044 N N . TRP B 1 160 ? 23.641 -12.625 -10.383 1 92.12 160 TRP B N 1
ATOM 3045 C CA . TRP B 1 160 ? 24 -11.836 -9.203 1 92.12 160 TRP B CA 1
ATOM 3046 C C . TRP B 1 160 ? 24.484 -12.734 -8.078 1 92.12 160 TRP B C 1
ATOM 3048 O O . TRP B 1 160 ? 25.141 -12.266 -7.141 1 92.12 160 TRP B O 1
ATOM 3058 N N . CYS B 1 161 ? 24.156 -14.016 -8.188 1 93.94 161 CYS B N 1
ATOM 3059 C CA . CYS B 1 161 ? 24.516 -14.898 -7.082 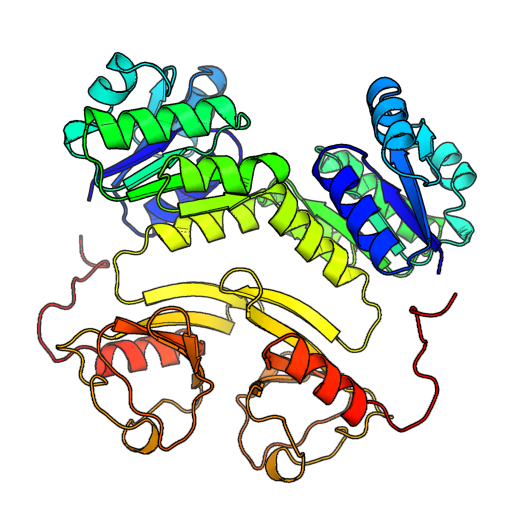1 93.94 161 CYS B CA 1
ATOM 3060 C C . CYS B 1 161 ? 26.016 -14.977 -6.906 1 93.94 161 CYS B C 1
ATOM 3062 O O . CYS B 1 161 ? 26.75 -15.18 -7.875 1 93.94 161 CYS B O 1
ATOM 3064 N N . ASN B 1 162 ? 26.469 -14.727 -5.699 1 95.69 162 ASN B N 1
ATOM 3065 C CA . ASN B 1 162 ? 27.875 -14.797 -5.301 1 95.69 162 ASN B CA 1
ATOM 3066 C C . ASN B 1 162 ? 28.688 -13.656 -5.91 1 95.69 162 ASN B C 1
ATOM 3068 O O . ASN B 1 162 ? 29.906 -13.773 -6.055 1 95.69 162 ASN B O 1
ATOM 3072 N N . GLN B 1 163 ? 28.094 -12.648 -6.32 1 95.12 163 GLN B N 1
ATOM 3073 C CA . GLN B 1 163 ? 28.766 -11.453 -6.816 1 95.12 163 GLN B CA 1
ATOM 3074 C C . GLN B 1 163 ? 28.75 -10.336 -5.781 1 95.12 163 GLN B C 1
ATOM 3076 O O . GLN B 1 163 ? 27.766 -10.188 -5.039 1 95.12 163 GLN B O 1
ATOM 3081 N N . TYR B 1 164 ? 29.828 -9.641 -5.77 1 95.69 164 TYR B N 1
ATOM 3082 C CA . TYR B 1 164 ? 29.844 -8.422 -4.98 1 95.69 164 TYR B CA 1
ATOM 3083 C C . TYR B 1 164 ? 29.062 -7.309 -5.676 1 95.69 164 TYR B C 1
ATOM 3085 O O . TYR B 1 164 ? 29.078 -7.207 -6.902 1 95.69 164 TYR B O 1
ATOM 3093 N N . ILE B 1 165 ? 28.438 -6.418 -4.867 1 93.88 165 ILE B N 1
ATOM 3094 C CA . ILE B 1 165 ? 27.578 -5.367 -5.402 1 93.88 165 ILE B CA 1
ATOM 3095 C C . ILE B 1 165 ? 28.391 -4.461 -6.328 1 93.88 165 ILE B C 1
ATOM 3097 O O . ILE B 1 165 ? 27.906 -4.047 -7.383 1 93.88 165 ILE B O 1
ATOM 3101 N N . HIS B 1 166 ? 29.641 -4.215 -5.91 1 93 166 HIS B N 1
ATOM 3102 C CA . HIS B 1 166 ? 30.438 -3.289 -6.703 1 93 166 HIS B CA 1
ATOM 3103 C C . HIS B 1 166 ? 30.797 -3.891 -8.055 1 93 166 HIS B C 1
ATOM 3105 O O . HIS B 1 166 ? 31.25 -3.18 -8.961 1 93 166 HIS B O 1
ATOM 3111 N N . ASN B 1 167 ? 30.578 -5.219 -8.297 1 93.19 167 ASN B N 1
ATOM 3112 C CA . ASN B 1 167 ? 30.891 -5.887 -9.555 1 93.19 167 ASN B CA 1
ATOM 3113 C C . ASN B 1 167 ? 29.672 -5.945 -10.469 1 93.19 167 ASN B C 1
ATOM 3115 O O . ASN B 1 167 ? 29.75 -6.402 -11.609 1 93.19 167 ASN B O 1
ATOM 3119 N N . ILE B 1 168 ? 28.578 -5.52 -10 1 91.5 168 ILE B N 1
ATOM 3120 C CA . ILE B 1 168 ? 27.344 -5.594 -10.758 1 91.5 168 ILE B CA 1
ATOM 3121 C C . ILE B 1 168 ? 27.047 -4.234 -11.391 1 91.5 168 ILE B C 1
ATOM 3123 O O . ILE B 1 168 ? 27.156 -3.199 -10.734 1 91.5 168 ILE B O 1
ATOM 3127 N N . ASP B 1 169 ? 26.719 -4.289 -12.633 1 88.88 169 ASP B N 1
ATOM 3128 C CA . ASP B 1 169 ? 26.359 -3.068 -13.344 1 88.88 169 ASP B CA 1
ATOM 3129 C C . ASP B 1 169 ? 24.891 -2.725 -13.141 1 88.88 169 ASP B C 1
ATOM 3131 O O . ASP B 1 169 ? 24.047 -3.102 -13.953 1 88.88 169 ASP B O 1
ATOM 3135 N N . LEU B 1 170 ? 24.609 -1.99 -12.172 1 89.69 170 LEU B N 1
ATOM 3136 C CA . LEU B 1 170 ? 23.234 -1.598 -11.859 1 89.69 170 LEU B CA 1
ATOM 3137 C C . LEU B 1 170 ? 22.859 -0.326 -12.609 1 89.69 170 LEU B C 1
ATOM 3139 O O . LEU B 1 170 ? 23.688 0.567 -12.789 1 89.69 170 LEU B O 1
ATOM 3143 N N . PRO B 1 171 ? 21.703 -0.325 -13.086 1 91.88 171 PRO B N 1
ATOM 3144 C CA . PRO B 1 171 ? 21.25 0.932 -13.688 1 91.88 171 PRO B CA 1
ATOM 3145 C C . PRO B 1 171 ? 21.328 2.113 -12.727 1 91.88 171 PRO B C 1
ATOM 3147 O O . PRO B 1 171 ? 21.281 1.928 -11.508 1 91.88 171 PRO B O 1
ATOM 3150 N N . ALA B 1 172 ? 21.406 3.348 -13.289 1 90.38 172 ALA B N 1
ATOM 3151 C CA . ALA B 1 172 ? 21.516 4.562 -12.477 1 90.38 172 ALA B CA 1
ATOM 3152 C C . ALA B 1 172 ? 20.266 4.773 -11.633 1 90.38 172 ALA B C 1
ATOM 3154 O O . ALA B 1 172 ? 20.344 5.336 -10.539 1 90.38 172 ALA B O 1
ATOM 3155 N N . GLU B 1 173 ? 19.156 4.227 -12.133 1 92 173 GLU B N 1
ATOM 3156 C CA . GLU B 1 173 ? 17.875 4.422 -11.461 1 92 173 GLU B CA 1
ATOM 3157 C C . GLU B 1 173 ? 17.562 3.248 -10.539 1 92 173 GLU B C 1
ATOM 3159 O O . GLU B 1 173 ? 16.422 2.781 -10.492 1 92 173 GLU B O 1
ATOM 3164 N N . CYS B 1 174 ? 18.547 2.762 -9.883 1 92.75 174 CYS B N 1
ATOM 3165 C CA . CYS B 1 174 ? 18.391 1.617 -8.992 1 92.75 174 CYS B CA 1
ATOM 3166 C C . CYS B 1 174 ? 19.25 1.777 -7.738 1 92.75 174 CYS B C 1
ATOM 3168 O O . CYS B 1 174 ? 20.422 2.115 -7.828 1 92.75 174 CYS B O 1
ATOM 3170 N N . VAL B 1 175 ? 18.672 1.536 -6.578 1 93.81 175 VAL B N 1
ATOM 3171 C CA . VAL B 1 175 ? 19.391 1.534 -5.312 1 93.81 175 VAL B CA 1
ATOM 3172 C C . VAL B 1 175 ? 19.078 0.261 -4.531 1 93.81 175 VAL B C 1
ATOM 3174 O O . VAL B 1 175 ? 17.906 -0.018 -4.246 1 93.81 175 VAL B O 1
ATOM 3177 N N . ILE B 1 176 ? 20.062 -0.497 -4.242 1 94.56 176 ILE B N 1
ATOM 3178 C CA . ILE B 1 176 ? 19.906 -1.627 -3.332 1 94.56 176 ILE B CA 1
ATOM 3179 C C . ILE B 1 176 ? 19.781 -1.119 -1.898 1 94.56 176 ILE B C 1
ATOM 3181 O O . ILE B 1 176 ? 20.672 -0.438 -1.388 1 94.56 176 ILE B O 1
ATOM 3185 N N . THR B 1 177 ? 18.688 -1.487 -1.287 1 94.06 177 THR B N 1
ATOM 3186 C CA . THR B 1 177 ? 18.406 -0.845 -0.008 1 94.06 177 THR B CA 1
ATOM 3187 C C . THR B 1 177 ? 18.75 -1.771 1.152 1 94.06 177 THR B C 1
ATOM 3189 O O . THR B 1 177 ? 19.297 -1.323 2.168 1 94.06 177 THR B O 1
ATOM 3192 N N . SER B 1 178 ? 18.438 -2.994 0.96 1 94.31 178 SER B N 1
ATOM 3193 C CA . SER B 1 178 ? 18.703 -3.963 2.018 1 94.31 178 SER B CA 1
ATOM 3194 C C . SER B 1 178 ? 18.703 -5.391 1.477 1 94.31 178 SER B C 1
ATOM 3196 O O . SER B 1 178 ? 18.219 -5.633 0.365 1 94.31 178 SER B O 1
ATOM 3198 N N . ILE B 1 179 ? 19.297 -6.223 2.262 1 95 179 ILE B N 1
ATOM 3199 C CA . ILE B 1 179 ? 19.312 -7.656 1.994 1 95 179 ILE B CA 1
ATOM 3200 C C . ILE B 1 179 ? 18.812 -8.414 3.225 1 95 179 ILE B C 1
ATOM 3202 O O . ILE B 1 179 ? 19.312 -8.195 4.336 1 95 179 ILE B O 1
ATOM 3206 N N . LEU B 1 180 ? 17.766 -9.141 2.98 1 92.88 180 LEU B N 1
ATOM 3207 C CA . LEU B 1 180 ? 17.328 -10.055 4.027 1 92.88 180 LEU B CA 1
ATOM 3208 C C . LEU B 1 180 ? 17.938 -11.445 3.82 1 92.88 180 LEU B C 1
ATOM 3210 O O . LEU B 1 180 ? 17.672 -12.094 2.805 1 92.88 180 LEU B O 1
ATOM 3214 N N . ARG B 1 181 ? 18.844 -11.844 4.777 1 93 181 ARG B N 1
ATOM 3215 C CA . ARG B 1 181 ? 19.516 -13.141 4.75 1 93 181 ARG B CA 1
ATOM 3216 C C . ARG B 1 181 ? 19.188 -13.945 6.004 1 93 181 ARG B C 1
ATOM 3218 O O . ARG B 1 181 ? 19.594 -13.57 7.105 1 93 181 ARG B O 1
ATOM 3225 N N . ASP B 1 182 ? 18.516 -15.047 5.891 1 87.5 182 ASP B N 1
ATOM 3226 C CA . ASP B 1 182 ? 18.156 -15.891 7.023 1 87.5 182 ASP B CA 1
ATOM 3227 C C . ASP B 1 182 ? 17.547 -15.07 8.156 1 87.5 182 ASP B C 1
ATOM 3229 O O . ASP B 1 182 ? 17.984 -15.156 9.305 1 87.5 182 ASP B O 1
ATOM 3233 N N . GLU B 1 183 ? 16.75 -14.117 7.996 1 82.06 183 GLU B N 1
ATOM 3234 C CA . GLU B 1 183 ? 15.977 -13.312 8.938 1 82.06 183 GLU B CA 1
ATOM 3235 C C . GLU B 1 183 ? 16.797 -12.141 9.469 1 82.06 183 GLU B C 1
ATOM 3237 O O . GLU B 1 183 ? 16.391 -11.469 10.422 1 82.06 183 GLU B O 1
ATOM 3242 N N . THR B 1 184 ? 17.969 -11.961 8.898 1 90 184 THR B N 1
ATOM 3243 C CA . THR B 1 184 ? 18.812 -10.836 9.281 1 90 184 THR B CA 1
ATOM 3244 C C . THR B 1 184 ? 18.844 -9.781 8.18 1 90 184 THR B C 1
ATOM 3246 O O . THR B 1 184 ? 18.969 -10.117 7 1 90 184 THR B O 1
ATOM 3249 N N . VAL B 1 185 ? 18.734 -8.57 8.633 1 92.75 185 VAL B N 1
ATOM 3250 C CA . VAL B 1 185 ? 18.766 -7.473 7.672 1 92.75 185 VAL B CA 1
ATOM 3251 C C . VAL B 1 185 ? 20.203 -7 7.48 1 92.75 185 VAL B C 1
ATOM 3253 O O . VAL B 1 185 ? 20.906 -6.73 8.453 1 92.75 185 VAL B O 1
ATOM 3256 N N . ILE B 1 186 ? 20.656 -6.93 6.254 1 94.25 186 ILE B N 1
ATOM 3257 C CA . ILE B 1 186 ? 21.969 -6.422 5.875 1 94.25 186 ILE B CA 1
ATOM 3258 C C . ILE B 1 186 ? 21.812 -5.129 5.078 1 94.25 186 ILE B C 1
ATOM 3260 O O . ILE B 1 186 ? 21.094 -5.094 4.074 1 94.25 186 ILE B O 1
ATOM 3264 N N . TYR B 1 187 ? 22.344 -4.055 5.539 1 94 187 TYR B N 1
ATOM 3265 C CA . TYR B 1 187 ? 22.422 -2.814 4.777 1 94 187 TYR B CA 1
ATOM 3266 C C . TYR B 1 187 ? 23.625 -2.834 3.826 1 94 187 TYR B C 1
ATOM 3268 O O . TYR B 1 187 ? 24.766 -2.93 4.266 1 94 187 TYR B O 1
ATOM 3276 N N . PRO B 1 188 ? 23.375 -2.746 2.609 1 92.38 188 PRO B N 1
ATOM 3277 C CA . PRO B 1 188 ? 24.391 -3.084 1.61 1 92.38 188 PRO B CA 1
ATOM 3278 C C . PRO B 1 188 ? 25.469 -2.016 1.488 1 92.38 188 PRO B C 1
ATOM 3280 O O . PRO B 1 188 ? 25.203 -0.83 1.699 1 92.38 188 PRO B O 1
ATOM 3283 N N . ARG B 1 189 ? 26.688 -2.535 1.216 1 89.56 189 ARG B N 1
ATOM 3284 C CA . ARG B 1 189 ? 27.844 -1.757 0.788 1 89.56 189 ARG B CA 1
ATOM 3285 C C . ARG B 1 189 ? 28.453 -2.334 -0.485 1 89.56 189 ARG B C 1
ATOM 3287 O O . ARG B 1 189 ? 28.016 -3.391 -0.959 1 89.56 189 ARG B O 1
ATOM 3294 N N . GLY B 1 190 ? 29.359 -1.554 -1.038 1 89.25 190 GLY B N 1
ATOM 3295 C CA . GLY B 1 190 ? 29.984 -2.033 -2.258 1 89.25 190 GLY B CA 1
ATOM 3296 C C . GLY B 1 190 ? 30.594 -3.418 -2.111 1 89.25 190 GLY B C 1
ATOM 3297 O O . GLY B 1 190 ? 30.578 -4.207 -3.057 1 89.25 190 GLY B O 1
ATOM 3298 N N . ASN B 1 191 ? 30.969 -3.73 -0.945 1 92.62 191 ASN B N 1
ATOM 3299 C CA . ASN B 1 191 ? 31.656 -5 -0.736 1 92.62 191 ASN B CA 1
ATOM 3300 C C . ASN B 1 191 ? 30.703 -6.07 -0.202 1 92.62 191 ASN B C 1
ATOM 3302 O O . ASN B 1 191 ? 31.156 -7.117 0.271 1 92.62 191 ASN B O 1
ATOM 3306 N N . THR B 1 192 ? 29.516 -5.824 -0.224 1 94.69 192 THR B N 1
ATOM 3307 C CA . THR B 1 192 ? 28.531 -6.84 0.132 1 94.69 192 THR B CA 1
ATOM 3308 C C . THR B 1 192 ? 28.328 -7.82 -1.021 1 94.69 192 THR B C 1
ATOM 3310 O O . THR B 1 192 ? 28.25 -7.41 -2.182 1 94.69 192 THR B O 1
ATOM 3313 N N . GLN B 1 193 ? 28.266 -9.078 -0.676 1 96.25 193 GLN B N 1
ATOM 3314 C CA . GLN B 1 193 ? 28.047 -10.133 -1.659 1 96.25 193 GLN B CA 1
ATOM 3315 C C . GLN B 1 193 ? 26.609 -10.664 -1.583 1 96.25 193 GLN B C 1
ATOM 3317 O O . GLN B 1 193 ? 26.078 -10.875 -0.491 1 96.25 193 GLN B O 1
ATOM 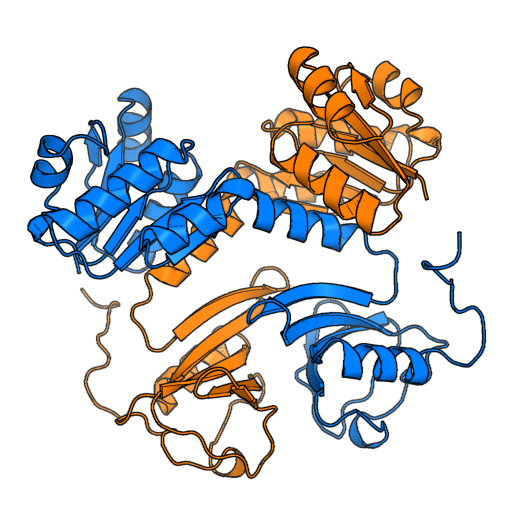3322 N N . PHE B 1 194 ? 26.047 -10.875 -2.799 1 96.19 194 PHE B N 1
ATOM 3323 C CA . PHE B 1 194 ? 24.75 -11.539 -2.834 1 96.19 194 PHE B CA 1
ATOM 3324 C C . PHE B 1 194 ? 24.906 -13.055 -2.691 1 96.19 194 PHE B C 1
ATOM 3326 O O . PHE B 1 194 ? 25.828 -13.633 -3.264 1 96.19 194 PHE B O 1
ATOM 3333 N N . MET B 1 195 ? 24.031 -13.641 -1.941 1 96.06 195 MET B N 1
ATOM 3334 C CA . MET B 1 195 ? 24.047 -15.086 -1.755 1 96.06 195 MET B CA 1
ATOM 3335 C C . MET B 1 195 ? 22.719 -15.703 -2.176 1 96.06 195 MET B C 1
ATOM 3337 O O . MET B 1 195 ? 21.719 -15.008 -2.291 1 96.06 195 MET B O 1
ATOM 3341 N N . GLU B 1 196 ? 22.797 -17.016 -2.396 1 93.88 196 GLU B N 1
ATOM 3342 C CA . GLU B 1 196 ? 21.578 -17.75 -2.707 1 93.88 196 GLU B CA 1
ATOM 3343 C C . GLU B 1 196 ? 20.531 -17.547 -1.621 1 93.88 196 GLU B C 1
ATOM 3345 O O . GLU B 1 196 ? 20.844 -17.578 -0.429 1 93.88 196 GLU B O 1
ATOM 3350 N N . ASN B 1 197 ? 19.344 -17.266 -2.02 1 91.88 197 ASN B N 1
ATOM 3351 C CA . ASN B 1 197 ? 18.156 -17.141 -1.174 1 91.88 197 ASN B CA 1
ATOM 3352 C C . ASN B 1 197 ? 18.094 -15.781 -0.496 1 91.88 197 ASN B C 1
ATOM 3354 O O . ASN B 1 197 ? 17.203 -15.531 0.326 1 91.88 197 ASN B O 1
ATOM 3358 N N . ASP B 1 198 ? 19.094 -14.93 -0.852 1 93.69 198 ASP B N 1
ATOM 3359 C CA . ASP B 1 198 ? 18.969 -13.547 -0.404 1 93.69 198 ASP B CA 1
ATOM 3360 C C . ASP B 1 198 ? 17.688 -12.914 -0.945 1 93.69 198 ASP B C 1
ATOM 3362 O O . ASP B 1 198 ? 17.328 -13.125 -2.105 1 93.69 198 ASP B O 1
ATOM 3366 N N . LYS B 1 199 ? 16.984 -12.195 -0.174 1 92 199 LYS B N 1
ATOM 3367 C CA . LYS B 1 199 ? 15.914 -11.297 -0.616 1 92 199 LYS B CA 1
ATOM 3368 C C . LYS B 1 199 ? 16.406 -9.852 -0.652 1 92 199 LYS B C 1
ATOM 3370 O O . LYS B 1 199 ? 16.641 -9.242 0.395 1 92 199 LYS B O 1
ATOM 3375 N N . VAL B 1 200 ? 16.594 -9.336 -1.844 1 94.31 200 VAL B N 1
ATOM 3376 C CA . VAL B 1 200 ? 17.172 -8.016 -2.047 1 94.31 200 VAL B CA 1
ATOM 3377 C C . VAL B 1 200 ? 16.062 -6.988 -2.27 1 94.31 200 VAL B C 1
ATOM 3379 O O . VAL B 1 200 ? 15.234 -7.145 -3.168 1 94.31 200 VAL B O 1
ATOM 3382 N N . LEU B 1 201 ? 16.031 -6.012 -1.444 1 93.56 201 LEU B N 1
ATOM 3383 C CA . LEU B 1 201 ? 15.086 -4.906 -1.605 1 93.56 201 LEU B CA 1
ATOM 3384 C C . LEU B 1 201 ? 15.695 -3.795 -2.453 1 93.56 201 LEU B C 1
ATOM 3386 O O . LEU B 1 201 ? 16.812 -3.348 -2.188 1 93.56 201 LEU B O 1
ATOM 3390 N N . VAL B 1 202 ? 14.984 -3.385 -3.461 1 93.38 202 VAL B N 1
ATOM 3391 C CA . VAL B 1 202 ? 15.516 -2.439 -4.438 1 93.38 202 VAL B CA 1
ATOM 3392 C C . VAL B 1 202 ? 14.492 -1.335 -4.695 1 93.38 202 VAL B C 1
ATOM 3394 O O . VAL B 1 202 ? 13.305 -1.611 -4.875 1 93.38 202 VAL B O 1
ATOM 3397 N N . ILE B 1 203 ? 14.898 -0.17 -4.562 1 92.38 203 ILE B N 1
ATOM 3398 C CA . ILE B 1 203 ? 14.117 0.951 -5.082 1 92.38 203 ILE B CA 1
ATOM 3399 C C . ILE B 1 203 ? 14.523 1.231 -6.527 1 92.38 203 ILE B C 1
ATOM 3401 O O . ILE B 1 203 ? 15.711 1.313 -6.844 1 92.38 203 ILE B O 1
ATOM 3405 N N . THR B 1 204 ? 13.586 1.277 -7.402 1 91.19 204 THR B N 1
ATOM 3406 C CA . THR B 1 204 ? 13.867 1.464 -8.82 1 91.19 204 THR B CA 1
ATOM 3407 C C . THR B 1 204 ? 12.625 1.966 -9.555 1 91.19 204 THR B C 1
ATOM 3409 O O . THR B 1 204 ? 11.672 2.438 -8.93 1 91.19 204 THR B O 1
ATOM 3412 N N . ASN B 1 205 ? 12.719 2.109 -10.805 1 82.38 205 ASN B N 1
ATOM 3413 C CA . ASN B 1 205 ? 11.547 2.342 -11.648 1 82.38 205 ASN B CA 1
ATOM 3414 C C . ASN B 1 205 ? 11.312 1.187 -12.617 1 82.38 205 ASN B C 1
ATOM 3416 O O . ASN B 1 205 ? 12.117 0.251 -12.68 1 82.38 205 ASN B O 1
ATOM 3420 N N . ASN B 1 206 ? 10.234 1.18 -13.297 1 76 206 ASN B N 1
ATOM 3421 C CA . ASN B 1 206 ? 9.836 0.056 -14.133 1 76 206 ASN B CA 1
ATOM 3422 C C . ASN B 1 206 ? 10.852 -0.219 -15.234 1 76 206 ASN B C 1
ATOM 3424 O O . ASN B 1 206 ? 11.18 -1.375 -15.508 1 76 206 ASN B O 1
ATOM 3428 N N . THR B 1 207 ? 11.367 0.889 -15.844 1 81.25 207 THR B N 1
ATOM 3429 C CA . THR B 1 207 ? 12.344 0.749 -16.922 1 81.25 207 THR B CA 1
ATOM 3430 C C . THR B 1 207 ? 13.625 0.092 -16.406 1 81.25 207 THR B C 1
ATOM 3432 O O . THR B 1 207 ? 14.117 -0.864 -17 1 81.25 207 THR B O 1
ATOM 3435 N N . ALA B 1 208 ? 14.172 0.605 -15.359 1 89.25 208 ALA B N 1
ATOM 3436 C CA . ALA B 1 208 ? 15.391 0.054 -14.773 1 89.25 208 ALA B CA 1
ATOM 3437 C C . ALA B 1 208 ? 15.172 -1.38 -14.297 1 89.25 208 ALA B C 1
ATOM 3439 O O . ALA B 1 208 ? 16.078 -2.211 -14.375 1 89.25 208 ALA B O 1
ATOM 3440 N N . LEU B 1 209 ? 13.953 -1.684 -13.781 1 85.06 209 LEU B N 1
ATOM 3441 C CA . LEU B 1 209 ? 13.656 -3.039 -13.328 1 85.06 209 LEU B CA 1
ATOM 3442 C C . LEU B 1 209 ? 13.766 -4.031 -14.477 1 85.06 209 LEU B C 1
ATOM 3444 O O . LEU B 1 209 ? 14.266 -5.145 -14.297 1 85.06 209 LEU B O 1
ATOM 3448 N N . THR B 1 210 ? 13.297 -3.672 -15.586 1 80.38 210 THR B N 1
ATOM 3449 C CA . THR B 1 210 ? 13.398 -4.523 -16.766 1 80.38 210 THR B CA 1
ATOM 3450 C C . THR B 1 210 ? 14.859 -4.848 -17.078 1 80.38 210 THR B C 1
ATOM 3452 O O . THR B 1 210 ? 15.195 -5.992 -17.391 1 80.38 210 THR B O 1
ATOM 3455 N N . LYS B 1 211 ? 15.758 -3.787 -16.953 1 86.88 211 LYS B N 1
ATOM 3456 C CA . LYS B 1 211 ? 17.188 -3.986 -17.172 1 86.88 211 LYS B CA 1
ATOM 3457 C C . LYS B 1 211 ? 17.766 -4.938 -16.125 1 86.88 211 LYS B C 1
ATOM 3459 O O . LYS B 1 211 ? 18.594 -5.797 -16.453 1 86.88 211 LYS B O 1
ATOM 3464 N N . ILE B 1 212 ? 17.344 -4.73 -14.93 1 88.75 212 ILE B N 1
ATOM 3465 C CA . ILE B 1 212 ? 17.797 -5.586 -13.836 1 88.75 212 ILE B CA 1
ATOM 3466 C C . ILE B 1 212 ? 17.406 -7.035 -14.117 1 88.75 212 ILE B C 1
ATOM 3468 O O . ILE B 1 212 ? 18.234 -7.945 -13.961 1 88.75 212 ILE B O 1
ATOM 3472 N N . LYS B 1 213 ? 16.188 -7.234 -14.531 1 81.88 213 LYS B N 1
ATOM 3473 C CA . LYS B 1 213 ? 15.688 -8.578 -14.828 1 81.88 213 LYS B CA 1
ATOM 3474 C C . LYS B 1 213 ? 16.5 -9.234 -15.938 1 81.88 213 LYS B C 1
ATOM 3476 O O . LYS B 1 213 ? 16.844 -10.422 -15.844 1 81.88 213 LYS B O 1
ATOM 3481 N N . ALA B 1 214 ? 16.828 -8.445 -16.891 1 80.06 214 ALA B N 1
ATOM 3482 C CA . ALA B 1 214 ? 17.609 -8.953 -18.016 1 80.06 214 ALA B CA 1
ATOM 3483 C C . ALA B 1 214 ? 19.016 -9.359 -17.578 1 80.06 214 ALA B C 1
ATOM 3485 O O . ALA B 1 214 ? 19.578 -10.32 -18.109 1 80.06 214 ALA B O 1
ATOM 3486 N N . HIS B 1 215 ? 19.547 -8.57 -16.641 1 82.88 215 HIS B N 1
ATOM 3487 C CA . HIS B 1 215 ? 20.922 -8.805 -16.188 1 82.88 215 HIS B CA 1
ATOM 3488 C C . HIS B 1 215 ? 20.969 -9.945 -15.164 1 82.88 215 HIS B C 1
ATOM 3490 O O . HIS B 1 215 ? 21.984 -10.633 -15.047 1 82.88 215 HIS B O 1
ATOM 3496 N N . LEU B 1 216 ? 19.922 -10.016 -14.469 1 83.19 216 LEU B N 1
ATOM 3497 C CA . LEU B 1 216 ? 19.875 -10.992 -13.383 1 83.19 216 LEU B CA 1
ATOM 3498 C C . LEU B 1 216 ? 19.781 -12.406 -13.938 1 83.19 216 LEU B C 1
ATOM 3500 O O . LEU B 1 216 ? 20.453 -13.32 -13.438 1 83.19 216 LEU B O 1
ATOM 3504 N N . PHE B 1 217 ? 18.906 -12.508 -14.977 1 67.69 217 PHE B N 1
ATOM 3505 C CA . PHE B 1 217 ? 18.656 -13.852 -15.484 1 67.69 217 PHE B CA 1
ATOM 3506 C C . PHE B 1 217 ? 19.688 -14.242 -16.531 1 67.69 217 PHE B C 1
ATOM 3508 O O . PHE B 1 217 ? 20.141 -13.391 -17.312 1 67.69 217 PHE B O 1
ATOM 3515 N N . ARG B 1 218 ? 20.578 -15.125 -16.281 1 58.31 218 ARG B N 1
ATOM 3516 C CA . ARG B 1 218 ? 21.422 -15.672 -17.344 1 58.31 218 ARG B CA 1
ATOM 3517 C C . ARG B 1 218 ? 20.641 -15.859 -18.625 1 58.31 218 ARG B C 1
ATOM 3519 O O . ARG B 1 218 ? 19.422 -15.984 -18.609 1 58.31 218 ARG B O 1
ATOM 3526 N N . GLY B 1 219 ? 21.047 -15.625 -19.938 1 47.19 219 GLY B N 1
ATOM 3527 C CA . GLY B 1 219 ? 20.5 -15.938 -21.25 1 47.19 219 GLY B CA 1
ATOM 3528 C C . GLY B 1 219 ? 19.375 -16.953 -21.188 1 47.19 219 GLY B C 1
ATOM 3529 O O . GLY B 1 219 ? 18.891 -17.406 -22.219 1 47.19 219 GLY B O 1
ATOM 3530 N N . GLY B 1 220 ? 19.344 -17.969 -20.328 1 41.5 220 GLY B N 1
ATOM 3531 C CA . GLY B 1 220 ? 18.391 -19.031 -20.625 1 41.5 220 GLY B CA 1
ATOM 3532 C C . GLY B 1 220 ? 16.953 -18.594 -20.5 1 41.5 220 GLY B C 1
ATOM 3533 O O . GLY B 1 220 ? 16.672 -17.406 -20.25 1 41.5 220 GLY B O 1
ATOM 3534 N N . LYS B 1 221 ? 15.836 -19.547 -20.172 1 41.47 221 LYS B N 1
ATOM 3535 C CA . LYS B 1 221 ? 14.414 -19.562 -20.484 1 41.47 221 LYS B CA 1
ATOM 3536 C C . LYS B 1 221 ? 13.688 -18.391 -19.797 1 41.47 221 LYS B C 1
ATOM 3538 O O . LYS B 1 221 ? 13.672 -18.297 -18.578 1 41.47 221 LYS B O 1
ATOM 3543 N N . GLN B 1 222 ? 13.836 -17.25 -20.281 1 39.69 222 GLN B N 1
ATOM 3544 C CA . GLN B 1 222 ? 12.891 -16.172 -20 1 39.69 222 GLN B CA 1
ATOM 3545 C C . GLN B 1 222 ? 11.461 -16.688 -19.969 1 39.69 222 GLN B C 1
ATOM 3547 O O . GLN B 1 222 ? 10.945 -17.172 -20.969 1 39.69 222 GLN B O 1
ATOM 3552 N N . ASN B 1 223 ? 10.891 -17.422 -19.188 1 35.94 223 ASN B N 1
ATOM 3553 C CA . ASN B 1 223 ? 9.477 -17.734 -19.391 1 35.94 223 ASN B CA 1
ATOM 3554 C C . ASN B 1 223 ? 8.688 -16.484 -19.797 1 35.94 223 ASN B C 1
ATOM 3556 O O . ASN B 1 223 ? 8.562 -15.547 -19.016 1 35.94 223 ASN B O 1
ATOM 3560 N N . ASP B 1 224 ? 8.836 -16.047 -21.109 1 34.69 224 ASP B N 1
ATOM 3561 C CA . ASP B 1 224 ? 8.117 -15.062 -21.906 1 34.69 224 ASP B CA 1
ATOM 3562 C C . ASP B 1 224 ? 6.621 -15.094 -21.609 1 34.69 224 ASP B C 1
ATOM 3564 O O . ASP B 1 224 ? 5.914 -16.016 -22.016 1 34.69 224 ASP B O 1
ATOM 3568 N N . ILE B 1 225 ? 6.074 -14.672 -20.641 1 31.83 225 ILE B N 1
ATOM 3569 C CA . ILE B 1 225 ? 4.625 -14.539 -20.562 1 31.83 225 ILE B CA 1
ATOM 3570 C C . ILE B 1 225 ? 4.133 -13.578 -21.641 1 31.83 225 ILE B C 1
ATOM 3572 O O . ILE B 1 225 ? 2.943 -13.258 -21.688 1 31.83 225 ILE B O 1
ATOM 3576 N N . THR B 1 226 ? 5.02 -13.008 -22.453 1 27.3 226 THR B N 1
ATOM 3577 C CA . THR B 1 226 ? 4.43 -12.094 -23.422 1 27.3 226 THR B CA 1
ATOM 3578 C C . THR B 1 226 ? 3.758 -12.867 -24.547 1 27.3 226 THR B C 1
ATOM 3580 O O . THR B 1 226 ? 2.834 -12.367 -25.188 1 27.3 226 THR B O 1
ATOM 3583 N N . LYS B 1 227 ? 4.453 -13.812 -25.344 1 27.97 227 LYS B N 1
ATOM 3584 C CA . LYS B 1 227 ? 4 -14.078 -26.719 1 27.97 227 LYS B CA 1
ATOM 3585 C C . LYS B 1 227 ? 2.84 -15.07 -26.719 1 27.97 227 LYS B C 1
ATOM 3587 O O . LYS B 1 227 ? 2.348 -15.453 -27.781 1 27.97 227 LYS B O 1
ATOM 3592 N N . LYS B 1 228 ? 2.432 -15.828 -25.656 1 25.02 228 LYS B N 1
ATOM 3593 C CA . LYS B 1 228 ? 1.275 -16.5 -26.25 1 25.02 228 LYS B CA 1
ATOM 3594 C C . LYS B 1 228 ? 0.023 -15.641 -26.141 1 25.02 228 LYS B C 1
ATOM 3596 O O . LYS B 1 228 ? -0.205 -15 -25.109 1 25.02 228 LYS B O 1
#

Organism: Acetobacterium woodii (strain ATCC 29683 / DSM 1030 / JCM 2381 / KCTC 1655 / WB1) (NCBI:txid931626)

Nearest PDB structures (foldseek):
  3l4b-assembly1_G  TM=8.657E-01  e=2.572E-19  Thermotoga maritima MSB8
  3l4b-assembly1_H  TM=8.568E-01  e=2.605E-17  Thermotoga maritima MSB8
  4g65-assembly1_B  TM=6.936E-01  e=2.303E-17  Vibrio vulnificus CMCP6
  4g65-assembly1_A  TM=6.887E-01  e=2.113E-16  Vibrio vulnificus CMCP6
  4j9u-assembly2_F  TM=7.725E-01  e=3.817E-15  Vibrio parahaemolyticus RIMD 2210633